Protein AF-0000000078518640 (afdb_homodimer)

pLDDT: mean 97.6, std 2.74, range [78.88, 99.0]

Radius of gyration: 23.9 Å; Cα contacts (8 Å, |Δi|>4): 1397; chains: 2; bounding box: 52×70×54 Å

Sequence (600 aa):
MLPISILKGSITLAGLLFQPQNITGTLPGLVIIHPGGGVKEQAASVYAEKLSLEGYVTIAYDAAHQGDSGGLPHFLENPNSRVTDASAVVDYLETLDYVDPDRIAVLGICAGGGYAAAAAKGDHRLKAVATVSGVNIGDANREGWLGTEDKAGKIMVLQDITGPIQAEANGTKPEYFNYVPPNPNENTPYDLRDAADYYLTPRAQHPNAQNKMLARSQSLLLNFDAWDFTDIYLTQPTLVVYGDLAESKWHSERLYNKLKGKNTGVSQYVIPGGRHMDFYDRPAYVDPSVKQIADFFRQVMLPISILKGSITLAGLLFQPQNITGTLPGLVIIHPGGGVKEQAASVYAEKLSLEGYVTIAYDAAHQGDSGGLPHFLENPNSRVTDASAVVDYLETLDYVDPDRIAVLGICAGGGYAAAAAKGDHRLKAVATVSGVNIGDANREGWLGTEDKAGKIMVLQDITGPIQAEANGTKPEYFNYVPPNPNENTPYDLRDAADYYLTPRAQHPNAQNKMLARSQSLLLNFDAWDFTDIYLTQPTLVVYGDLAESKWHSERLYNKLKGKNTGVSQYVIPGGRHMDFYDRPAYVDPSVKQIADFFRQV

Secondary structure (DSSP, 8-state):
-EEEEEEETTEEEEEEEE--SS--S-EEEEEEEPPTT--IIIIIHHHHHHHHTTT-EEEEEPPTTSTT---SSTT---HHHHHHHHHHHHHHHHH-TTEEEEEEEEEEETHHHHHHHHHHHH-TTEEEEEEES---HHHHHHHTTTT-S-GGGGHHHHHHTHHHHHHHHTTPPPPEE-SS-SS--TTS-HHHHHHHHHHHSTTT--TT--S-EETTHHHHHHT--TTTTHHHH--S-EEEEEETT-TTHHHHHHHHHHHTTT-TTEEEEEETT--TTHHHH-HHHHHHHHHHHHHHHHT-/-EEEEEEETTEEEEEEEE--SS--S-EEEEEEEPPTT--IIIIIHHHHHHHHTTT-EEEEEPPTTSTT---SSTT---HHHHHHHHHHHHHHHTT-TTEEEEEEEEEEETHHHHHHHHHHHH-TTEEEEEEES---HHHHHHHTTTT-S-GGGGHHHHHHTHHHHHHHHTTPPPPEE-SS-SS--TTS-HHHHHHHHHHHSTTT--TT--S-EETTHHHHHHT--TTTTHHHH--S-EEEEEETT-TTHHHHHHHHHHHTTT-TTEEEEEETT--TTHHHH-HHHHHHHHHHHHHHHHT-

Organism: Penicillium expansum (NCBI:txid27334)

Nearest PDB structures (foldseek):
  5xb6-assembly6_K  TM=9.615E-01  e=8.546E-35  Escherichia coli K-12
  2hdw-assembly1_A  TM=9.342E-01  e=6.412E-27  Pseudomonas aeruginosa
  7d79-assembly1_D  TM=8.732E-01  e=5.840E-20  Beauveria bassiana ARSEF 2860
  7d79-assembly1_A  TM=8.761E-01  e=1.067E-19  Beauveria bassiana ARSEF 2860
  7d79-assembly2_C  TM=8.648E-01  e=1.626E-19  Beauveria bassiana ARSEF 2860

Solvent-accessible surface area (backbone atoms only — not comparable to full-atom values): 29399 Å² total; per-residue (Å²): 117,40,84,45,77,36,67,46,61,84,34,39,28,29,31,36,38,23,59,55,92,80,77,73,69,62,30,36,31,33,44,30,35,28,34,72,58,54,27,28,86,37,49,16,34,53,51,24,51,57,45,9,75,73,59,24,38,16,35,11,32,19,49,62,12,26,54,81,14,32,53,45,63,66,32,38,51,48,57,71,57,48,21,51,47,52,54,31,50,49,40,50,48,58,62,37,86,48,34,35,65,86,41,23,29,34,36,8,30,26,35,11,12,18,32,33,53,38,26,37,33,38,37,59,54,36,52,32,40,36,22,38,40,19,25,34,54,13,51,37,63,31,16,35,74,76,61,76,48,61,50,68,66,45,47,56,56,40,55,61,40,37,59,48,51,54,40,32,52,71,71,40,78,72,47,68,42,61,72,46,52,91,78,63,54,91,85,43,56,65,54,47,42,49,40,24,46,39,47,73,33,89,78,52,43,46,91,60,30,71,47,59,27,33,47,71,22,53,33,45,28,56,74,36,60,40,64,66,62,34,58,65,42,34,60,49,35,30,40,40,31,35,21,73,61,17,68,47,37,64,41,41,49,51,54,49,62,55,27,55,95,61,21,92,45,56,49,72,48,73,40,84,82,26,36,49,58,42,55,45,74,38,61,90,46,31,50,60,48,52,52,53,51,52,54,53,57,70,76,100,118,41,82,45,77,37,68,47,58,83,34,40,27,30,31,37,40,23,58,55,91,79,76,74,70,61,29,37,31,34,44,29,34,28,36,73,59,54,28,28,85,37,49,16,32,53,52,23,50,58,44,10,75,73,59,24,38,16,36,10,32,17,49,62,12,27,54,80,15,32,53,45,60,67,32,39,52,47,57,71,57,48,21,51,46,54,54,30,50,50,39,51,50,58,61,37,87,49,32,35,66,85,40,23,30,33,35,8,29,27,36,13,12,18,33,34,52,37,27,37,34,39,38,58,54,36,53,31,40,35,22,37,41,18,26,34,56,14,52,36,63,30,15,35,75,78,61,76,49,62,49,69,65,46,48,54,56,39,55,60,40,37,59,48,50,54,39,32,52,71,71,40,78,73,48,69,40,60,72,44,52,90,76,62,54,92,86,43,56,67,54,49,40,49,39,24,46,39,47,73,34,91,78,51,43,48,91,62,30,72,47,57,28,34,46,72,21,51,32,46,29,56,74,37,61,41,64,68,63,32,58,65,44,34,60,49,36,29,41,38,32,35,22,74,61,17,66,48,38,65,41,41,49,50,54,50,62,53,26,56,96,61,21,91,44,57,49,73,48,73,40,84,81,26,34,50,58,40,55,44,74,37,60,88,46,32,53,61,48,52,51,52,50,52,56,53,58,70,74,100

Structure (mmCIF, N/CA/C/O backbone):
data_AF-0000000078518640-model_v1
#
loop_
_entity.id
_entity.type
_entity.pdbx_description
1 polymer 'Dienelactone hydrolase domain-containing protein'
#
loop_
_atom_site.group_PDB
_atom_site.id
_atom_site.type_symbol
_atom_site.label_atom_id
_atom_site.label_alt_id
_atom_site.label_comp_id
_atom_site.label_asym_id
_atom_site.label_entity_id
_atom_site.label_seq_id
_atom_site.pdbx_PDB_ins_code
_atom_site.Cartn_x
_atom_site.Cartn_y
_atom_site.Cartn_z
_atom_site.occupancy
_atom_site.B_iso_or_equiv
_atom_site.auth_seq_id
_atom_site.auth_comp_id
_atom_site.auth_asym_id
_atom_site.auth_atom_id
_atom_site.pdbx_PDB_model_num
ATOM 1 N N . MET A 1 1 ? 7.938 -31.5 1.403 1 91.88 1 MET A N 1
ATOM 2 C CA . MET A 1 1 ? 7.184 -30.312 1.818 1 91.88 1 MET A CA 1
ATOM 3 C C . MET A 1 1 ? 7.293 -30.109 3.324 1 91.88 1 MET A C 1
ATOM 5 O O . MET A 1 1 ? 7.086 -31.031 4.105 1 91.88 1 MET A O 1
ATOM 9 N N . LEU A 1 2 ? 7.672 -28.891 3.754 1 96.19 2 LEU A N 1
ATOM 10 C CA . LEU A 1 2 ? 7.883 -28.562 5.16 1 96.19 2 LEU A CA 1
ATOM 11 C C . LEU A 1 2 ? 7.133 -27.281 5.543 1 96.19 2 LEU A C 1
ATOM 13 O O . LEU A 1 2 ? 7.262 -26.266 4.871 1 96.19 2 LEU A O 1
ATOM 17 N N . PRO A 1 3 ? 6.289 -27.391 6.594 1 98.44 3 PRO A N 1
ATOM 18 C CA . PRO A 1 3 ? 5.719 -26.141 7.094 1 98.44 3 PRO A CA 1
ATOM 19 C C . PRO A 1 3 ? 6.773 -25.203 7.676 1 98.44 3 PRO A C 1
ATOM 21 O O . PRO A 1 3 ? 7.676 -25.656 8.383 1 98.44 3 PRO A O 1
ATOM 24 N N . ILE A 1 4 ? 6.699 -23.969 7.336 1 98.75 4 ILE A N 1
ATOM 25 C CA . ILE A 1 4 ? 7.664 -22.984 7.832 1 98.75 4 ILE A CA 1
ATOM 26 C C . ILE A 1 4 ? 6.938 -21.734 8.305 1 98.75 4 ILE A C 1
ATOM 28 O O . ILE A 1 4 ? 5.762 -21.531 7.984 1 98.75 4 ILE A O 1
ATOM 32 N N . SER A 1 5 ? 7.574 -20.938 9.141 1 98.75 5 SER A N 1
ATOM 33 C CA . SER A 1 5 ? 7.145 -19.625 9.602 1 98.75 5 SER A CA 1
ATOM 34 C C . SER A 1 5 ? 8.062 -18.516 9.062 1 98.75 5 SER A C 1
ATOM 36 O O . SER A 1 5 ? 9.281 -18.578 9.242 1 98.75 5 SER A O 1
ATOM 38 N N . ILE A 1 6 ? 7.52 -17.578 8.398 1 98.75 6 ILE A N 1
ATOM 39 C CA . ILE A 1 6 ? 8.266 -16.516 7.762 1 98.75 6 ILE A CA 1
ATOM 40 C C . ILE A 1 6 ? 8 -15.195 8.484 1 98.75 6 ILE A C 1
ATOM 42 O O . ILE A 1 6 ? 6.863 -14.711 8.508 1 98.75 6 ILE A O 1
ATOM 46 N N . LEU A 1 7 ? 9.023 -14.602 9.055 1 97.25 7 LEU A N 1
ATOM 47 C CA . LEU A 1 7 ? 8.875 -13.352 9.781 1 97.25 7 LEU A CA 1
ATOM 48 C C . LEU A 1 7 ? 8.578 -12.195 8.828 1 97.25 7 LEU A C 1
ATOM 50 O O . LEU A 1 7 ? 9.242 -12.055 7.797 1 97.25 7 LEU A O 1
ATOM 54 N N . LYS A 1 8 ? 7.582 -11.391 9.125 1 97.5 8 LYS A N 1
ATOM 55 C CA . LYS A 1 8 ? 7.277 -10.125 8.461 1 97.5 8 LYS A CA 1
ATOM 56 C C . LYS A 1 8 ? 6.93 -9.039 9.469 1 97.5 8 LYS A C 1
ATOM 58 O O . LYS A 1 8 ? 5.766 -8.883 9.852 1 97.5 8 LYS A O 1
ATOM 63 N N . GLY A 1 9 ? 7.988 -8.32 9.766 1 94.75 9 GLY A N 1
ATOM 64 C CA . GLY A 1 9 ? 7.762 -7.289 10.766 1 94.75 9 GLY A CA 1
ATOM 65 C C . GLY A 1 9 ? 7.23 -7.836 12.078 1 94.75 9 GLY A C 1
ATOM 66 O O . GLY A 1 9 ? 7.887 -8.664 12.719 1 94.75 9 GLY A O 1
ATOM 67 N N . SER A 1 10 ? 5.949 -7.434 12.438 1 95.75 10 SER A N 1
ATOM 68 C CA . SER A 1 10 ? 5.379 -7.793 13.727 1 95.75 10 SER A CA 1
ATOM 69 C C . SER A 1 10 ? 4.516 -9.047 13.625 1 95.75 10 SER A C 1
ATOM 71 O O . SER A 1 10 ? 3.906 -9.469 14.609 1 95.75 10 SER A O 1
ATOM 73 N N . ILE A 1 11 ? 4.461 -9.633 12.414 1 97.75 11 ILE A N 1
ATOM 74 C CA . ILE A 1 11 ? 3.652 -10.836 12.258 1 97.75 11 ILE A CA 1
ATOM 75 C C . ILE A 1 11 ? 4.484 -11.938 11.602 1 97.75 11 ILE A C 1
ATOM 77 O O . ILE A 1 11 ? 5.641 -11.711 11.234 1 97.75 11 ILE A O 1
ATOM 81 N N . THR A 1 12 ? 3.896 -13.078 11.508 1 98.44 12 THR A N 1
ATOM 82 C CA . THR A 1 12 ? 4.504 -14.203 10.797 1 98.44 12 THR A CA 1
ATOM 83 C C . THR A 1 12 ? 3.574 -14.711 9.703 1 98.44 12 THR A C 1
ATOM 85 O O . THR A 1 12 ? 2.359 -14.797 9.898 1 98.44 12 THR A O 1
ATOM 88 N N . LEU A 1 13 ? 4.16 -15.008 8.625 1 98.88 13 LEU A N 1
ATOM 89 C CA . LEU A 1 13 ? 3.445 -15.688 7.555 1 98.88 13 LEU A CA 1
ATOM 90 C C . LEU A 1 13 ? 3.633 -17.203 7.645 1 98.88 13 LEU A C 1
ATOM 92 O O . LEU A 1 13 ? 4.73 -17.672 7.941 1 98.88 13 LEU A O 1
ATOM 96 N N . ALA A 1 14 ? 2.594 -17.906 7.395 1 98.94 14 ALA A N 1
ATOM 97 C CA . ALA A 1 14 ? 2.66 -19.375 7.32 1 98.94 14 ALA A CA 1
ATOM 98 C C . ALA A 1 14 ? 2.992 -19.828 5.906 1 98.94 14 ALA A C 1
ATOM 100 O O . ALA A 1 14 ? 2.342 -19.422 4.941 1 98.94 14 ALA A O 1
ATOM 101 N N . GLY A 1 15 ? 3.998 -20.656 5.773 1 98.88 15 GLY A N 1
ATOM 102 C CA . GLY A 1 15 ? 4.414 -21.109 4.453 1 98.88 15 GLY A CA 1
ATOM 103 C C . GLY A 1 15 ? 4.652 -22.594 4.375 1 98.88 15 GLY A C 1
ATOM 104 O O . GLY A 1 15 ? 4.66 -23.281 5.398 1 98.88 15 GLY A O 1
ATOM 105 N N . LEU A 1 16 ? 4.703 -23.125 3.199 1 98.94 16 LEU A N 1
ATOM 106 C CA . LEU A 1 16 ? 5.133 -24.469 2.846 1 98.94 16 LEU A CA 1
ATOM 107 C C . LEU A 1 16 ? 6.375 -24.422 1.958 1 98.94 16 LEU A C 1
ATOM 109 O O . LEU A 1 16 ? 6.352 -23.828 0.882 1 98.94 16 LEU A O 1
ATOM 113 N N . LEU A 1 17 ? 7.402 -25.031 2.426 1 98.75 17 LEU A N 1
ATOM 114 C CA . LEU A 1 17 ? 8.664 -25.109 1.701 1 98.75 17 LEU A CA 1
ATOM 115 C C . LEU A 1 17 ? 8.781 -26.422 0.937 1 98.75 17 LEU A C 1
ATOM 117 O O . LEU A 1 17 ? 8.648 -27.5 1.523 1 98.75 17 LEU A O 1
ATOM 121 N N . PHE A 1 18 ? 8.93 -26.328 -0.397 1 98.44 18 PHE A N 1
ATOM 122 C CA . PHE A 1 18 ? 9.172 -27.469 -1.268 1 98.44 18 PHE A CA 1
ATOM 123 C C . PHE A 1 18 ? 10.602 -27.438 -1.801 1 98.44 18 PHE A C 1
ATOM 125 O O . PHE A 1 18 ? 11.062 -26.422 -2.309 1 98.44 18 PHE A O 1
ATOM 132 N N . GLN A 1 19 ? 11.273 -28.484 -1.584 1 94.5 19 GLN A N 1
ATOM 133 C CA . GLN A 1 19 ? 12.633 -28.547 -2.109 1 94.5 19 GLN A CA 1
ATOM 134 C C . GLN A 1 19 ? 12.914 -29.922 -2.725 1 94.5 19 GLN A C 1
ATOM 136 O O . GLN A 1 19 ? 12.305 -30.906 -2.344 1 94.5 19 GLN A O 1
ATOM 141 N N . PRO A 1 20 ? 13.875 -29.953 -3.666 1 90.12 20 PRO A N 1
ATOM 142 C CA . PRO A 1 20 ? 14.281 -31.234 -4.227 1 90.12 20 PRO A CA 1
ATOM 143 C C . PRO A 1 20 ? 14.938 -32.156 -3.195 1 90.12 20 PRO A C 1
ATOM 145 O O . PRO A 1 20 ? 15.43 -31.672 -2.17 1 90.12 20 PRO A O 1
ATOM 148 N N . GLN A 1 21 ? 14.797 -33.438 -3.26 1 82.31 21 GLN A N 1
ATOM 149 C CA . GLN A 1 21 ? 15.328 -34.438 -2.322 1 82.31 21 GLN A CA 1
ATOM 150 C C . GLN A 1 21 ? 16.859 -34.406 -2.305 1 82.31 21 GLN A C 1
ATOM 152 O O . GLN A 1 21 ? 17.469 -34.5 -1.241 1 82.31 21 GLN A O 1
ATOM 157 N N . ASN A 1 22 ? 17.531 -34.25 -3.447 1 79.94 22 ASN A N 1
ATOM 158 C CA . ASN A 1 22 ? 18.984 -34.312 -3.496 1 79.94 22 ASN A CA 1
ATOM 159 C C . ASN A 1 22 ? 19.594 -33 -3.945 1 79.94 22 ASN A C 1
ATOM 161 O O . ASN A 1 22 ? 20.016 -32.844 -5.094 1 79.94 22 ASN A O 1
ATOM 165 N N . ILE A 1 23 ? 19.688 -32.188 -2.867 1 78.88 23 ILE A N 1
ATOM 166 C CA . ILE A 1 23 ? 20.203 -30.859 -3.162 1 78.88 23 ILE A CA 1
ATOM 167 C C . ILE A 1 23 ? 21.719 -30.891 -3.221 1 78.88 23 ILE A C 1
ATOM 169 O O . ILE A 1 23 ? 22.375 -31.344 -2.275 1 78.88 23 ILE A O 1
ATOM 173 N N . THR A 1 24 ? 22.203 -30.688 -4.391 1 85.5 24 THR A N 1
ATOM 174 C CA . THR A 1 24 ? 23.641 -30.5 -4.562 1 85.5 24 THR A CA 1
ATOM 175 C C . THR A 1 24 ? 23.969 -29.047 -4.922 1 85.5 24 THR A C 1
ATOM 177 O O . THR A 1 24 ? 23.5 -28.547 -5.945 1 85.5 24 THR A O 1
ATOM 180 N N . GLY A 1 25 ? 24.641 -28.297 -4.047 1 91.69 25 GLY A N 1
ATOM 181 C CA . GLY A 1 25 ? 24.984 -26.906 -4.289 1 91.69 25 GLY A CA 1
ATOM 182 C C . GLY A 1 25 ? 23.844 -25.953 -3.998 1 91.69 25 GLY A C 1
ATOM 183 O O . GLY A 1 25 ? 23 -26.234 -3.15 1 91.69 25 GLY A O 1
ATOM 184 N N . THR A 1 26 ? 23.938 -24.781 -4.652 1 95.19 26 THR A N 1
ATOM 185 C CA . THR A 1 26 ? 22.891 -23.797 -4.457 1 95.19 26 THR A CA 1
ATOM 186 C C . THR A 1 26 ? 21.844 -23.906 -5.562 1 95.19 26 THR A C 1
ATOM 188 O O . THR A 1 26 ? 22.172 -24.188 -6.715 1 95.19 26 THR A O 1
ATOM 191 N N . LEU A 1 27 ? 20.656 -23.781 -5.227 1 97.12 27 LEU A N 1
ATOM 192 C CA . LEU A 1 27 ? 19.516 -23.891 -6.133 1 97.12 27 LEU A CA 1
ATOM 193 C C . LEU A 1 27 ? 18.797 -22.547 -6.254 1 97.12 27 LEU A C 1
ATOM 195 O O . LEU A 1 27 ? 18.938 -21.688 -5.387 1 97.12 27 LEU A O 1
ATOM 199 N N . PRO A 1 28 ? 18.094 -22.359 -7.383 1 97.38 28 PRO A N 1
ATOM 200 C CA . PRO A 1 28 ? 17.25 -21.156 -7.477 1 97.38 28 PRO A CA 1
ATOM 201 C C . PRO A 1 28 ? 16.016 -21.234 -6.566 1 97.38 28 PRO A C 1
ATOM 203 O O . PRO A 1 28 ? 15.516 -22.312 -6.285 1 97.38 28 PRO A O 1
ATOM 206 N N . GLY A 1 29 ? 15.609 -20.062 -6.02 1 98.38 29 GLY A N 1
ATOM 207 C CA . GLY A 1 29 ? 14.414 -19.938 -5.195 1 98.38 29 GLY A CA 1
ATOM 208 C C . GLY A 1 29 ? 13.227 -19.375 -5.949 1 98.38 29 GLY A C 1
ATOM 209 O O . GLY A 1 29 ? 13.391 -18.625 -6.914 1 98.38 29 GLY A O 1
ATOM 210 N N . LEU A 1 30 ? 12.055 -19.781 -5.52 1 98.88 30 LEU A N 1
ATOM 211 C CA . LEU A 1 30 ? 10.836 -19.312 -6.164 1 98.88 30 LEU A CA 1
ATOM 212 C C . LEU A 1 30 ? 9.766 -18.984 -5.129 1 98.88 30 LEU A C 1
ATOM 214 O O . LEU A 1 30 ? 9.422 -19.844 -4.301 1 98.88 30 LEU A O 1
ATOM 218 N N . VAL A 1 31 ? 9.25 -17.734 -5.133 1 98.94 31 VAL A N 1
ATOM 219 C CA . VAL A 1 31 ? 8.109 -17.297 -4.34 1 98.94 31 VAL A CA 1
ATOM 220 C C . VAL A 1 31 ? 6.812 -17.594 -5.098 1 98.94 31 VAL A C 1
ATOM 222 O O . VAL A 1 31 ? 6.656 -17.172 -6.25 1 98.94 31 VAL A O 1
ATOM 225 N N . ILE A 1 32 ? 5.859 -18.297 -4.461 1 98.94 32 ILE A N 1
ATOM 226 C CA . ILE A 1 32 ? 4.594 -18.609 -5.117 1 98.94 32 ILE A CA 1
ATOM 227 C C . ILE A 1 32 ? 3.449 -17.906 -4.391 1 98.94 32 ILE A C 1
ATOM 229 O O . ILE A 1 32 ? 3.205 -18.156 -3.211 1 98.94 32 ILE A O 1
ATOM 233 N N . ILE A 1 33 ? 2.744 -17.047 -5.066 1 99 33 ILE A N 1
ATOM 234 C CA . ILE A 1 33 ? 1.681 -16.234 -4.477 1 99 33 ILE A CA 1
ATOM 235 C C . ILE A 1 33 ? 0.321 -16.797 -4.887 1 99 33 ILE A C 1
ATOM 237 O O . ILE A 1 33 ? 0.045 -16.969 -6.074 1 99 33 ILE A O 1
ATOM 241 N N . HIS A 1 34 ? -0.542 -17.062 -3.953 1 98.94 34 HIS A N 1
ATOM 242 C CA . HIS A 1 34 ? -1.829 -17.703 -4.191 1 98.94 34 HIS A CA 1
ATOM 243 C C . HIS A 1 34 ? -2.85 -16.719 -4.734 1 98.94 34 HIS A C 1
ATOM 245 O O . HIS A 1 34 ? -2.65 -15.5 -4.641 1 98.94 34 HIS A O 1
ATOM 251 N N . PRO A 1 35 ? -3.982 -17.203 -5.32 1 98.88 35 PRO A N 1
ATOM 252 C CA . PRO A 1 35 ? -5.105 -16.391 -5.797 1 98.88 35 PRO A CA 1
ATOM 253 C C . PRO A 1 35 ? -5.801 -15.625 -4.672 1 98.88 35 PRO A C 1
ATOM 255 O O . PRO A 1 35 ? -5.594 -15.922 -3.494 1 98.88 35 PRO A O 1
ATOM 258 N N . GLY A 1 36 ? -6.613 -14.57 -5.094 1 98.56 36 GLY A N 1
ATOM 259 C CA . GLY A 1 36 ? -7.5 -13.969 -4.109 1 98.56 36 GLY A CA 1
ATOM 260 C C . GLY A 1 36 ? -8.43 -14.977 -3.453 1 98.56 36 GLY A C 1
ATOM 261 O O . GLY A 1 36 ? -9.047 -15.789 -4.137 1 98.56 36 GLY A O 1
ATOM 262 N N . GLY A 1 37 ? -8.492 -14.93 -2.201 1 98 37 GLY A N 1
ATOM 263 C CA . GLY A 1 37 ? -9.398 -15.812 -1.479 1 98 37 GLY A CA 1
ATOM 264 C C . GLY A 1 37 ? -8.828 -17.188 -1.242 1 98 37 GLY A C 1
ATOM 265 O O . GLY A 1 37 ? -9.43 -18.016 -0.55 1 98 37 GLY A O 1
ATOM 266 N N . GLY A 1 38 ? -7.656 -17.5 -1.87 1 98.69 38 GLY A N 1
ATOM 267 C CA . GLY A 1 38 ? -7.02 -18.797 -1.706 1 98.69 38 GLY A CA 1
ATOM 268 C C . GLY A 1 38 ? -6.074 -18.844 -0.524 1 98.69 38 GLY A C 1
ATOM 269 O O . GLY A 1 38 ? -5.906 -17.859 0.193 1 98.69 38 GLY A O 1
ATOM 270 N N . VAL A 1 39 ? -5.488 -20.062 -0.303 1 98.81 39 VAL A N 1
ATOM 271 C CA . VAL A 1 39 ? -4.504 -20.297 0.746 1 98.81 39 VAL A CA 1
ATOM 272 C C . VAL A 1 39 ? -3.377 -21.172 0.206 1 98.81 39 VAL A C 1
ATOM 274 O O . VAL A 1 39 ? -3.463 -21.688 -0.912 1 98.81 39 VAL A O 1
ATOM 277 N N . LYS A 1 40 ? -2.334 -21.328 1.013 1 98.88 40 LYS A N 1
ATOM 278 C CA . LYS A 1 40 ? -1.09 -21.953 0.571 1 98.88 40 LYS A CA 1
ATOM 279 C C . LYS A 1 40 ? -1.318 -23.406 0.159 1 98.88 40 LYS A C 1
ATOM 281 O O . LYS A 1 40 ? -0.598 -23.938 -0.689 1 98.88 40 LYS A O 1
ATOM 286 N N . GLU A 1 41 ? -2.4 -24.078 0.617 1 98.62 41 GLU A N 1
ATOM 287 C CA . GLU A 1 41 ? -2.615 -25.5 0.358 1 98.62 41 GLU A CA 1
ATOM 288 C C . GLU A 1 41 ? -3.301 -25.719 -0.988 1 98.62 41 GLU A C 1
ATOM 290 O O . GLU A 1 41 ? -3.387 -26.844 -1.471 1 98.62 41 GLU A O 1
ATOM 295 N N . GLN A 1 42 ? -3.734 -24.688 -1.639 1 98.75 42 GLN A N 1
ATOM 296 C CA . GLN A 1 42 ? -4.527 -24.797 -2.857 1 98.75 42 GLN A CA 1
ATOM 297 C C . GLN A 1 42 ? -3.666 -24.562 -4.098 1 98.75 42 GLN A C 1
ATOM 299 O O . GLN A 1 42 ? -2.621 -25.188 -4.262 1 98.75 42 GLN A O 1
ATOM 304 N N . ALA A 1 43 ? -4.074 -23.766 -5.043 1 98.88 43 ALA A N 1
ATOM 305 C CA . ALA A 1 43 ? -3.404 -23.625 -6.336 1 98.88 43 ALA A CA 1
ATOM 306 C C . ALA A 1 43 ? -1.913 -23.344 -6.152 1 98.88 43 ALA A C 1
ATOM 308 O O . ALA A 1 43 ? -1.085 -23.859 -6.906 1 98.88 43 ALA A O 1
ATOM 309 N N . ALA A 1 44 ? -1.541 -22.562 -5.156 1 98.88 44 ALA A N 1
ATOM 310 C CA . ALA A 1 44 ? -0.146 -22.203 -4.938 1 98.88 44 ALA A CA 1
ATOM 311 C C . ALA A 1 44 ? 0.721 -23.438 -4.707 1 98.88 44 ALA A C 1
ATOM 313 O O . ALA A 1 44 ? 1.815 -23.547 -5.266 1 98.88 44 ALA A O 1
ATOM 314 N N . SER A 1 45 ? 0.26 -24.375 -3.947 1 98.75 45 SER A N 1
ATOM 315 C CA . SER A 1 45 ? 1.045 -25.562 -3.635 1 98.75 45 SER A CA 1
ATOM 316 C C . SER A 1 45 ? 1.126 -26.5 -4.832 1 98.7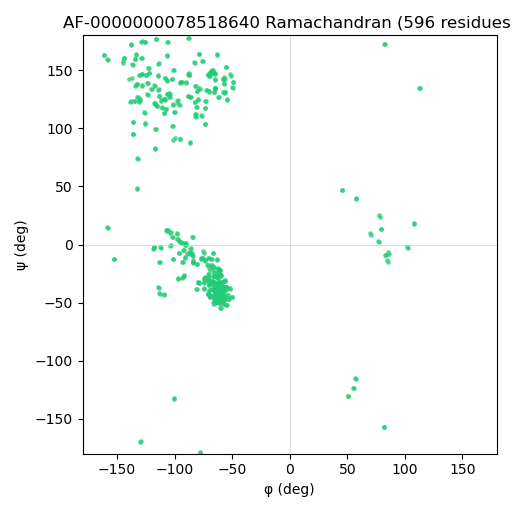5 45 SER A C 1
ATOM 318 O O . SER A 1 45 ? 2.092 -27.25 -4.977 1 98.75 45 SER A O 1
ATOM 320 N N . VAL A 1 46 ? 0.09 -26.469 -5.723 1 98.88 46 VAL A N 1
ATOM 321 C CA . VAL A 1 46 ? 0.152 -27.25 -6.953 1 98.88 46 VAL A CA 1
ATOM 322 C C . VAL A 1 46 ? 1.365 -26.828 -7.773 1 98.88 46 VAL A C 1
ATOM 324 O O . VAL A 1 46 ? 2.172 -27.672 -8.188 1 98.88 46 VAL A O 1
ATOM 327 N N . TYR A 1 47 ? 1.515 -25.562 -7.945 1 98.94 47 TYR A N 1
ATOM 328 C CA . TYR A 1 47 ? 2.643 -25.031 -8.703 1 98.94 47 TYR A CA 1
ATOM 329 C C . TYR A 1 47 ? 3.947 -25.203 -7.938 1 98.94 47 TYR A C 1
ATOM 331 O O . TYR A 1 47 ? 4.98 -25.531 -8.523 1 98.94 47 TYR A O 1
ATOM 339 N N . ALA A 1 48 ? 3.918 -24.922 -6.609 1 98.88 48 ALA A N 1
ATOM 340 C CA . ALA A 1 48 ? 5.121 -25.047 -5.785 1 98.88 48 ALA A CA 1
ATOM 341 C C . ALA A 1 48 ? 5.711 -26.453 -5.871 1 98.88 48 ALA A C 1
ATOM 343 O O . ALA A 1 48 ? 6.918 -26.609 -6.059 1 98.88 48 ALA A O 1
ATOM 344 N N . GLU A 1 49 ? 4.875 -27.438 -5.75 1 98.5 49 GLU A N 1
ATOM 345 C CA . GLU A 1 49 ? 5.32 -28.828 -5.801 1 98.5 49 GLU A CA 1
ATOM 346 C C . GLU A 1 49 ? 5.91 -29.156 -7.168 1 98.5 49 GLU A C 1
ATOM 348 O O . GLU A 1 49 ? 7.008 -29.719 -7.258 1 98.5 49 GLU A O 1
ATOM 353 N N . LYS A 1 50 ? 5.223 -28.828 -8.203 1 98.5 50 LYS A N 1
ATOM 354 C CA . LYS A 1 50 ? 5.645 -29.188 -9.555 1 98.5 50 LYS A CA 1
ATOM 355 C C . LYS A 1 50 ? 6.938 -28.484 -9.938 1 98.5 50 LYS A C 1
ATOM 357 O O . LYS A 1 50 ? 7.812 -29.062 -10.578 1 98.5 50 LYS A O 1
ATOM 362 N N . LEU A 1 51 ? 7.059 -27.203 -9.539 1 98.38 51 LEU A N 1
ATOM 363 C CA . LEU A 1 51 ? 8.258 -26.453 -9.891 1 98.38 51 LEU A CA 1
ATOM 364 C C . LEU A 1 51 ? 9.445 -26.906 -9.031 1 98.38 51 LEU A C 1
ATOM 366 O O . LEU A 1 51 ? 10.594 -26.797 -9.461 1 98.38 51 LEU A O 1
ATOM 370 N N . SER A 1 52 ? 9.18 -27.375 -7.816 1 97.75 52 SER A N 1
ATOM 371 C CA . SER A 1 52 ? 10.258 -27.969 -7.027 1 97.75 52 SER A CA 1
ATOM 372 C C . SER A 1 52 ? 10.844 -29.203 -7.715 1 97.75 52 SER A C 1
ATOM 374 O O . SER A 1 52 ? 12.047 -29.453 -7.629 1 97.75 52 SER A O 1
ATOM 376 N N . LEU A 1 53 ? 10 -29.922 -8.414 1 96.44 53 LEU A N 1
ATOM 377 C CA . LEU A 1 53 ? 10.445 -31.094 -9.164 1 96.44 53 LEU A CA 1
ATOM 378 C C . LEU A 1 53 ? 11.266 -30.672 -10.383 1 96.44 53 LEU A C 1
ATOM 380 O O . LEU A 1 53 ? 12 -31.484 -10.945 1 96.44 53 LEU A O 1
ATOM 384 N N . GLU A 1 54 ? 11.133 -29.438 -10.75 1 95.81 54 GLU A N 1
ATOM 385 C CA . GLU A 1 54 ? 11.914 -28.891 -11.844 1 95.81 54 GLU A CA 1
ATOM 386 C C . GLU A 1 54 ? 13.227 -28.297 -11.344 1 95.81 54 GLU A C 1
ATOM 388 O O . GLU A 1 54 ? 13.977 -27.688 -12.109 1 95.81 54 GLU A O 1
ATOM 393 N N . GLY A 1 55 ? 13.547 -28.344 -10.047 1 94.88 55 GLY A N 1
ATOM 394 C CA . GLY A 1 55 ? 14.852 -27.969 -9.539 1 94.88 55 GLY A CA 1
ATOM 395 C C . GLY A 1 55 ? 14.844 -26.656 -8.773 1 94.88 55 GLY A C 1
ATOM 396 O O . GLY A 1 55 ? 15.898 -26.078 -8.531 1 94.88 55 GLY A O 1
ATOM 397 N N . TYR A 1 56 ? 13.664 -26.203 -8.344 1 97.12 56 TYR A N 1
ATOM 398 C CA . TYR A 1 56 ? 13.57 -24.953 -7.602 1 97.12 56 TYR A CA 1
ATOM 399 C C . TYR A 1 56 ? 13.242 -25.203 -6.133 1 97.12 56 TYR A C 1
ATOM 401 O O . TYR A 1 56 ? 12.523 -26.156 -5.812 1 97.12 56 TYR A O 1
ATOM 409 N N . VAL A 1 57 ? 13.812 -24.406 -5.246 1 98.12 57 VAL A N 1
ATOM 410 C CA . VAL A 1 57 ? 13.297 -24.297 -3.885 1 98.12 57 VAL A CA 1
ATOM 411 C C . VAL A 1 57 ? 12.109 -23.344 -3.857 1 98.12 57 VAL A C 1
ATOM 413 O O . VAL A 1 57 ? 12.258 -22.141 -4.094 1 98.12 57 VAL A O 1
ATOM 416 N N . THR A 1 58 ? 10.938 -23.891 -3.639 1 98.75 58 THR A N 1
ATOM 417 C CA . THR A 1 58 ? 9.742 -23.078 -3.789 1 98.75 58 THR A CA 1
ATOM 418 C C . THR A 1 58 ? 9.039 -22.906 -2.445 1 98.75 58 THR A C 1
ATOM 420 O O . THR A 1 58 ? 9.086 -23.781 -1.588 1 98.75 58 THR A O 1
ATOM 423 N N . ILE A 1 59 ? 8.422 -21.719 -2.219 1 98.94 59 ILE A N 1
ATOM 424 C CA . ILE A 1 59 ? 7.641 -21.438 -1.017 1 98.94 59 ILE A CA 1
ATOM 425 C C . ILE A 1 59 ? 6.242 -20.969 -1.406 1 98.94 59 ILE A C 1
ATOM 427 O O . ILE A 1 59 ? 6.09 -19.938 -2.057 1 98.94 59 ILE A O 1
ATOM 431 N N . ALA A 1 60 ? 5.234 -21.734 -1.107 1 98.94 60 ALA A N 1
ATOM 432 C CA . ALA A 1 60 ? 3.85 -21.266 -1.05 1 98.94 60 ALA A CA 1
ATOM 433 C C . ALA A 1 60 ? 3.49 -20.781 0.353 1 98.94 60 ALA A C 1
ATOM 435 O O . ALA A 1 60 ? 3.873 -21.406 1.346 1 98.94 60 ALA A O 1
ATOM 436 N N . TYR A 1 61 ? 2.76 -19.688 0.477 1 98.94 61 TYR A N 1
ATOM 437 C CA . TYR A 1 61 ? 2.477 -19.125 1.789 1 98.94 61 TYR A CA 1
ATOM 438 C C . TYR A 1 61 ? 1.079 -18.516 1.83 1 98.94 61 TYR A C 1
ATOM 440 O O . TYR A 1 61 ? 0.474 -18.266 0.785 1 98.94 61 TYR A O 1
ATOM 448 N N . ASP A 1 62 ? 0.524 -18.391 3.062 1 98.94 62 ASP A N 1
ATOM 449 C CA . ASP A 1 62 ? -0.696 -17.625 3.264 1 98.94 62 ASP A CA 1
ATOM 450 C C . ASP A 1 62 ? -0.392 -16.125 3.346 1 98.94 62 ASP A C 1
ATOM 452 O O . ASP A 1 62 ? 0.531 -15.711 4.051 1 98.94 62 ASP A O 1
ATOM 456 N N . ALA A 1 63 ? -1.166 -15.383 2.605 1 98.88 63 ALA A N 1
ATOM 457 C CA . ALA A 1 63 ? -1.041 -13.93 2.709 1 98.88 63 ALA A CA 1
ATOM 458 C C . ALA A 1 63 ? -1.21 -13.469 4.152 1 98.88 63 ALA A C 1
ATOM 460 O O . ALA A 1 63 ? -1.882 -14.125 4.949 1 98.88 63 ALA A O 1
ATOM 461 N N . ALA A 1 64 ? -0.59 -12.336 4.477 1 98.75 64 ALA A N 1
ATOM 462 C CA . ALA A 1 64 ? -0.905 -11.672 5.738 1 98.75 64 ALA A CA 1
ATOM 463 C C . ALA A 1 64 ? -2.412 -11.523 5.922 1 98.75 64 ALA A C 1
ATOM 465 O O . ALA A 1 64 ? -3.133 -11.219 4.969 1 98.75 64 ALA A O 1
ATOM 466 N N . HIS A 1 65 ? -2.916 -11.75 7.199 1 98.5 65 HIS A N 1
ATOM 467 C CA . HIS A 1 65 ? -4.305 -11.594 7.617 1 98.5 65 HIS A CA 1
ATOM 468 C C . HIS A 1 65 ? -5.152 -12.773 7.148 1 98.5 65 HIS A C 1
ATOM 470 O O . HIS A 1 65 ? -6.371 -12.781 7.332 1 98.5 65 HIS A O 1
ATOM 476 N N . GLN A 1 66 ? -4.492 -13.758 6.492 1 98.44 66 GLN A N 1
ATOM 477 C CA . GLN A 1 66 ? -5.27 -14.852 5.914 1 98.44 66 GLN A CA 1
ATOM 478 C C . GLN A 1 66 ? -4.719 -16.203 6.336 1 98.44 66 GLN A C 1
ATOM 480 O O . GLN A 1 66 ? -3.557 -16.312 6.73 1 98.44 66 GLN A O 1
ATOM 485 N N . GLY A 1 67 ? -5.59 -17.172 6.184 1 98.56 67 GLY A N 1
ATOM 486 C CA . GLY A 1 67 ? -5.168 -18.531 6.48 1 98.56 67 GLY A CA 1
ATOM 487 C C . GLY A 1 67 ? -4.512 -18.672 7.844 1 98.56 67 GLY A C 1
ATOM 488 O O . GLY A 1 67 ? -5.062 -18.234 8.852 1 98.56 67 GLY A O 1
ATOM 489 N N . ASP A 1 68 ? -3.338 -19.328 7.84 1 98.81 68 ASP A N 1
ATOM 490 C CA . ASP A 1 68 ? -2.619 -19.578 9.086 1 98.81 68 ASP A CA 1
ATOM 491 C C . ASP A 1 68 ? -1.653 -18.438 9.398 1 98.81 68 ASP A C 1
ATOM 493 O O . ASP A 1 68 ? -0.945 -18.469 10.406 1 98.81 68 ASP A O 1
ATOM 497 N N . SER A 1 69 ? -1.605 -17.422 8.508 1 98.88 69 SER A N 1
ATOM 498 C CA . SER A 1 69 ? -0.697 -16.297 8.719 1 98.88 69 SER A CA 1
ATOM 499 C C . SER A 1 69 ? -1.223 -15.359 9.797 1 98.88 69 SER A C 1
ATOM 501 O O . SER A 1 69 ? -2.42 -15.352 10.094 1 98.88 69 SER A O 1
ATOM 503 N N . GLY A 1 70 ? -0.327 -14.609 10.375 1 98.44 70 GLY A N 1
ATOM 504 C CA . GLY A 1 70 ? -0.701 -13.594 11.352 1 98.44 70 GLY A CA 1
ATOM 505 C C . GLY A 1 70 ? -1.248 -12.328 10.711 1 98.44 70 GLY A C 1
ATOM 506 O O . GLY A 1 70 ? -1.4 -12.258 9.492 1 98.44 70 GLY A O 1
ATOM 507 N N . GLY A 1 71 ? -1.574 -11.398 11.562 1 97.75 71 GLY A N 1
ATOM 508 C CA . GLY A 1 71 ? -2.117 -10.117 11.148 1 97.75 71 GLY A CA 1
ATOM 509 C C . GLY A 1 71 ? -3.561 -9.914 11.562 1 97.75 71 GLY A C 1
ATOM 510 O O . GLY A 1 71 ? -4.379 -10.836 11.461 1 97.75 71 GLY A O 1
ATOM 511 N N . LEU A 1 72 ? -3.816 -8.773 12.07 1 96.62 72 LEU A N 1
ATOM 512 C CA . LEU A 1 72 ? -5.164 -8.367 12.453 1 96.62 72 LEU A CA 1
ATOM 513 C C . LEU A 1 72 ? -5.57 -7.09 11.727 1 96.62 72 LEU A C 1
ATOM 515 O O . LEU A 1 72 ? -4.734 -6.219 11.477 1 96.62 72 LEU A O 1
ATOM 519 N N . PRO A 1 73 ? -6.836 -6.941 11.422 1 96.38 73 PRO A N 1
ATOM 520 C CA . PRO A 1 73 ? -7.902 -7.938 11.555 1 96.38 73 PRO A CA 1
ATOM 521 C C . PRO A 1 73 ? -7.762 -9.086 10.562 1 96.38 73 PRO A C 1
ATOM 523 O O . PRO A 1 73 ? -7.258 -8.891 9.453 1 96.38 73 PRO A O 1
ATOM 526 N N . HIS A 1 74 ? -8.156 -10.258 10.906 1 97.31 74 HIS A N 1
ATOM 527 C CA . HIS A 1 74 ? -8.141 -11.391 9.992 1 97.31 74 HIS A CA 1
ATOM 528 C C . HIS A 1 74 ? -9.133 -11.195 8.852 1 97.31 74 HIS A C 1
ATOM 530 O O . HIS A 1 74 ? -10.148 -10.516 9.016 1 97.31 74 HIS A O 1
ATOM 536 N N . PHE A 1 75 ? -8.836 -11.711 7.691 1 98.38 75 PHE A N 1
ATOM 537 C CA . PHE A 1 75 ? -9.633 -11.688 6.469 1 98.38 75 PHE A CA 1
ATOM 538 C C . PHE A 1 75 ? -9.516 -10.344 5.766 1 98.38 75 PHE A C 1
ATOM 540 O O . PHE A 1 75 ? -10.344 -10.008 4.914 1 98.38 75 PHE A O 1
ATOM 547 N N . LEU A 1 76 ? -8.57 -9.562 6.176 1 98.44 76 LEU A N 1
ATOM 548 C CA . LEU A 1 76 ? -8.25 -8.344 5.438 1 98.44 76 LEU A CA 1
ATOM 549 C C . LEU A 1 76 ? -7.527 -8.672 4.137 1 98.44 76 LEU A C 1
ATOM 551 O O . LEU A 1 76 ? -6.535 -9.406 4.145 1 98.44 76 LEU A O 1
ATOM 555 N N . GLU A 1 77 ? -8.078 -8.219 3.004 1 98.69 77 GLU A N 1
ATOM 556 C CA . GLU A 1 77 ? -7.336 -8.211 1.746 1 98.69 77 GLU A CA 1
ATOM 557 C C . GLU A 1 77 ? -6.676 -6.859 1.497 1 98.69 77 GLU A C 1
ATOM 559 O O . GLU A 1 77 ? -7.293 -5.957 0.932 1 98.69 77 GLU A O 1
ATOM 564 N N . ASN A 1 78 ? -5.48 -6.738 1.951 1 98.62 78 ASN A N 1
ATOM 565 C CA . ASN A 1 78 ? -4.664 -5.543 1.762 1 98.62 78 ASN A CA 1
ATOM 566 C C . ASN A 1 78 ? -3.633 -5.738 0.654 1 98.62 78 ASN A C 1
ATOM 568 O O . ASN A 1 78 ? -2.602 -6.379 0.866 1 98.62 78 ASN A O 1
ATOM 572 N N . PRO A 1 79 ? -3.896 -5.195 -0.512 1 98.75 79 PRO A N 1
ATOM 573 C CA . PRO A 1 79 ? -3.039 -5.488 -1.663 1 98.75 79 PRO A CA 1
ATOM 574 C C . PRO A 1 79 ? -1.588 -5.066 -1.44 1 98.75 79 PRO A C 1
ATOM 576 O O . PRO A 1 79 ? -0.667 -5.77 -1.866 1 98.75 79 PRO A O 1
ATOM 579 N N . ASN A 1 80 ? -1.409 -3.967 -0.781 1 98.38 80 ASN A N 1
ATOM 580 C CA . ASN A 1 80 ? -0.04 -3.516 -0.559 1 98.38 80 ASN A CA 1
ATOM 581 C C . ASN A 1 80 ? 0.695 -4.418 0.428 1 98.38 80 ASN A C 1
ATOM 583 O O . ASN A 1 80 ? 1.906 -4.617 0.312 1 98.38 80 ASN A O 1
ATOM 587 N N . SER A 1 81 ? -0.042 -4.957 1.4 1 98.25 81 SER A N 1
ATOM 588 C CA . SER A 1 81 ? 0.542 -5.969 2.271 1 98.25 81 SER A CA 1
ATOM 589 C C . SER A 1 81 ? 0.891 -7.234 1.494 1 98.25 81 SER A C 1
ATOM 591 O O . SER A 1 81 ? 1.949 -7.828 1.708 1 98.25 81 SER A O 1
ATOM 593 N N . ARG A 1 82 ? -0.016 -7.656 0.567 1 98.75 82 ARG A N 1
ATOM 594 C CA . ARG A 1 82 ? 0.224 -8.812 -0.293 1 98.75 82 ARG A CA 1
ATOM 595 C C . ARG A 1 82 ? 1.524 -8.648 -1.074 1 98.75 82 ARG A C 1
ATOM 597 O O . ARG A 1 82 ? 2.287 -9.609 -1.223 1 98.75 82 ARG A O 1
ATOM 604 N N . VAL A 1 83 ? 1.779 -7.453 -1.519 1 98.88 83 VAL A N 1
ATOM 605 C CA . VAL A 1 83 ? 2.971 -7.156 -2.307 1 98.88 83 VAL A CA 1
ATOM 606 C C . VAL A 1 83 ? 4.219 -7.34 -1.447 1 98.88 83 VAL A C 1
ATOM 608 O O . VAL A 1 83 ? 5.168 -8.008 -1.856 1 98.88 83 VAL A O 1
ATOM 611 N N . THR A 1 84 ? 4.207 -6.816 -0.191 1 98.56 84 THR A N 1
ATOM 612 C CA . THR A 1 84 ? 5.402 -6.867 0.642 1 98.56 84 THR A CA 1
ATOM 613 C C . THR A 1 84 ? 5.555 -8.242 1.288 1 98.56 84 THR A C 1
ATOM 615 O O . THR A 1 84 ? 6.629 -8.586 1.783 1 98.56 84 THR A O 1
ATOM 618 N N . ASP A 1 85 ? 4.457 -9.07 1.317 1 98.94 85 ASP A N 1
ATOM 619 C CA . ASP A 1 85 ? 4.598 -10.461 1.723 1 98.94 85 ASP A CA 1
ATOM 620 C C . ASP A 1 85 ? 5.664 -11.172 0.893 1 98.94 85 ASP A C 1
ATOM 622 O O . ASP A 1 85 ? 6.469 -11.938 1.431 1 98.94 85 ASP A O 1
ATOM 626 N N . ALA A 1 86 ? 5.617 -10.906 -0.389 1 98.94 86 ALA A N 1
ATOM 627 C CA . ALA A 1 86 ? 6.578 -11.531 -1.29 1 98.94 86 ALA A CA 1
ATOM 628 C C . ALA A 1 86 ? 8.008 -11.195 -0.888 1 98.94 86 ALA A C 1
ATOM 630 O O . ALA A 1 86 ? 8.891 -12.062 -0.908 1 98.94 86 ALA A O 1
ATOM 631 N N . SER A 1 87 ? 8.258 -9.961 -0.515 1 98.5 87 SER A N 1
ATOM 632 C CA . SER A 1 87 ? 9.594 -9.531 -0.104 1 98.5 87 SER A CA 1
ATOM 633 C C . SER A 1 87 ? 10.031 -10.234 1.179 1 98.5 87 SER A C 1
ATOM 635 O O . SER A 1 87 ? 11.211 -10.547 1.355 1 98.5 87 SER A O 1
ATOM 637 N N . ALA A 1 88 ? 9.109 -10.453 2.084 1 98.44 88 ALA A N 1
ATOM 638 C CA . ALA A 1 88 ? 9.414 -11.203 3.303 1 98.44 88 ALA A CA 1
ATOM 639 C C . ALA A 1 88 ? 9.82 -12.641 2.98 1 98.44 88 ALA A C 1
ATOM 641 O O . ALA A 1 88 ? 10.688 -13.211 3.643 1 98.44 88 ALA A O 1
ATOM 642 N N . VAL A 1 89 ? 9.148 -13.211 1.979 1 98.88 89 VAL A N 1
ATOM 643 C CA . VAL A 1 89 ? 9.492 -14.57 1.568 1 98.88 89 VAL A CA 1
ATOM 644 C C . VAL A 1 89 ? 10.891 -14.586 0.949 1 98.88 89 VAL A C 1
ATOM 646 O O . VAL A 1 89 ? 11.656 -15.523 1.164 1 98.88 89 VAL A O 1
ATOM 649 N N . VAL A 1 90 ? 11.227 -13.562 0.184 1 98.75 90 VAL A N 1
ATOM 650 C CA . VAL A 1 90 ? 12.578 -13.438 -0.353 1 98.75 90 VAL A CA 1
ATOM 651 C C . VAL A 1 90 ? 13.586 -13.383 0.793 1 98.75 90 VAL A C 1
ATOM 653 O O . VAL A 1 90 ? 14.617 -14.055 0.751 1 98.75 90 VAL A O 1
ATOM 656 N N . ASP A 1 91 ? 13.305 -12.523 1.852 1 98.06 91 ASP A N 1
ATOM 657 C CA . ASP A 1 91 ? 14.164 -12.477 3.027 1 98.06 91 ASP A CA 1
ATOM 658 C C . ASP A 1 91 ? 14.422 -13.875 3.572 1 98.06 91 ASP A C 1
ATOM 660 O O . ASP A 1 91 ? 15.562 -14.227 3.893 1 98.06 91 ASP A O 1
ATOM 664 N N . TYR A 1 92 ? 13.391 -14.656 3.662 1 98.31 92 TYR A N 1
ATOM 665 C CA . TYR A 1 92 ? 13.5 -16 4.207 1 98.31 92 TYR A CA 1
ATOM 666 C C . TYR A 1 92 ? 14.359 -16.891 3.309 1 98.31 92 TYR A C 1
ATOM 668 O O . TYR A 1 92 ? 15.258 -17.578 3.787 1 98.31 92 TYR A O 1
ATOM 676 N N . LEU A 1 93 ? 14.062 -16.859 2.002 1 98.06 93 LEU A N 1
ATOM 677 C CA . LEU A 1 93 ? 14.812 -17.672 1.045 1 98.06 93 LEU A CA 1
ATOM 678 C C . LEU A 1 93 ? 16.297 -17.375 1.134 1 98.06 93 LEU A C 1
ATOM 680 O O . LEU A 1 93 ? 17.125 -18.281 1.021 1 98.06 93 LEU A O 1
ATOM 684 N N . GLU A 1 94 ? 16.625 -16.125 1.368 1 96.94 94 GLU A N 1
ATOM 685 C CA . GLU A 1 94 ? 18.031 -15.695 1.377 1 96.94 94 GLU A CA 1
ATOM 686 C C . GLU A 1 94 ? 18.75 -16.172 2.639 1 96.94 94 GLU A C 1
ATOM 688 O O . GLU A 1 94 ? 19.969 -16.125 2.713 1 96.94 94 GLU A O 1
ATOM 693 N N . THR A 1 95 ? 18.016 -16.625 3.641 1 95.69 95 THR A N 1
ATOM 694 C CA . THR A 1 95 ? 18.656 -17.172 4.84 1 95.69 95 THR A CA 1
ATOM 695 C C . THR A 1 95 ? 19.031 -18.641 4.641 1 95.69 95 THR A C 1
ATOM 697 O O . THR A 1 95 ? 19.781 -19.203 5.438 1 95.69 95 THR A O 1
ATOM 700 N N . LEU A 1 96 ? 18.469 -19.266 3.611 1 95.31 96 LEU A N 1
ATOM 701 C CA . LEU A 1 96 ? 18.781 -20.656 3.332 1 95.31 96 LEU A CA 1
ATOM 702 C C . LEU A 1 96 ? 20.109 -20.781 2.602 1 95.31 96 LEU A C 1
ATOM 704 O O . LEU A 1 96 ? 20.266 -20.281 1.491 1 95.31 96 LEU A O 1
ATOM 708 N N . ASP A 1 97 ? 20.984 -21.531 3.121 1 93.75 97 ASP A N 1
ATOM 709 C CA . ASP A 1 97 ? 22.344 -21.609 2.605 1 93.75 97 ASP A CA 1
ATOM 710 C C . ASP A 1 97 ? 22.375 -22.297 1.246 1 93.75 97 ASP A C 1
ATOM 712 O O . ASP A 1 97 ? 23.344 -22.156 0.489 1 93.75 97 ASP A O 1
ATOM 716 N N . TYR A 1 98 ? 21.344 -23.078 0.955 1 96.19 98 TYR A N 1
ATOM 717 C CA . TYR A 1 98 ? 21.344 -23.828 -0.294 1 96.19 98 TYR A CA 1
ATOM 718 C C . TYR A 1 98 ? 20.531 -23.094 -1.363 1 96.19 98 TYR A C 1
ATOM 720 O O . TYR A 1 98 ? 20.234 -23.656 -2.422 1 96.19 98 TYR A O 1
ATOM 728 N N . VAL A 1 99 ? 20.109 -21.859 -1.153 1 97 99 VAL A N 1
ATOM 729 C CA . VAL A 1 99 ? 19.438 -21.031 -2.154 1 97 99 VAL A CA 1
ATOM 730 C C . VAL A 1 99 ? 20.391 -19.953 -2.656 1 97 99 VAL A C 1
ATOM 732 O O . VAL A 1 99 ? 21.047 -19.281 -1.858 1 97 99 VAL A O 1
ATOM 735 N N . ASP A 1 100 ? 20.516 -19.828 -3.961 1 96.62 100 ASP A N 1
ATOM 736 C CA . ASP A 1 100 ? 21.312 -18.766 -4.578 1 96.62 100 ASP A CA 1
ATOM 737 C C . ASP A 1 100 ? 20.547 -17.438 -4.543 1 96.62 100 ASP A C 1
ATOM 739 O O . ASP A 1 100 ? 19.547 -17.266 -5.25 1 96.62 100 ASP A O 1
ATOM 743 N N . PRO A 1 101 ? 21.016 -16.453 -3.734 1 95.56 101 PRO A N 1
ATOM 744 C CA . PRO A 1 101 ? 20.281 -15.195 -3.605 1 95.56 101 PRO A CA 1
ATOM 745 C C . PRO A 1 101 ? 20.203 -14.422 -4.922 1 95.56 101 PRO A C 1
ATOM 747 O O . PRO A 1 101 ? 19.375 -13.508 -5.055 1 95.56 101 PRO A O 1
ATOM 750 N N . ASP A 1 102 ? 20.953 -14.781 -5.914 1 95.38 102 ASP A N 1
ATOM 751 C CA . ASP A 1 102 ? 20.969 -14.078 -7.191 1 95.38 102 ASP A CA 1
ATOM 752 C C . ASP A 1 102 ? 20.078 -14.789 -8.211 1 95.38 102 ASP A C 1
ATOM 754 O O . ASP A 1 102 ? 20.016 -14.391 -9.375 1 95.38 102 ASP A O 1
ATOM 758 N N . ARG A 1 103 ? 19.375 -15.844 -7.762 1 97.62 103 ARG A N 1
ATOM 759 C CA . ARG A 1 103 ? 18.5 -16.594 -8.641 1 97.62 103 ARG A CA 1
ATOM 760 C C . ARG A 1 103 ? 17.141 -16.828 -7.984 1 97.62 103 ARG A C 1
ATOM 762 O O . ARG A 1 103 ? 16.625 -17.953 -7.977 1 97.62 103 ARG A O 1
ATOM 769 N N . ILE A 1 104 ? 16.547 -15.805 -7.449 1 98.44 104 ILE A N 1
ATOM 770 C CA . ILE A 1 104 ? 15.219 -15.875 -6.855 1 98.44 104 ILE A CA 1
ATOM 771 C C . ILE A 1 104 ? 14.203 -15.227 -7.793 1 98.44 104 ILE A C 1
ATOM 773 O O . ILE A 1 104 ? 14.438 -14.133 -8.312 1 98.44 104 ILE A O 1
ATOM 777 N N . ALA A 1 105 ? 13.094 -15.898 -8.094 1 98.88 105 ALA A N 1
ATOM 778 C CA . ALA A 1 105 ? 12.008 -15.406 -8.938 1 98.88 105 ALA A CA 1
ATOM 779 C C . ALA A 1 105 ? 10.664 -15.492 -8.211 1 98.88 105 ALA A C 1
ATOM 781 O O . ALA A 1 105 ? 10.602 -15.93 -7.062 1 98.88 105 ALA A O 1
ATOM 782 N N . VAL A 1 106 ? 9.625 -14.953 -8.844 1 98.94 106 VAL A N 1
ATOM 783 C CA . VAL A 1 106 ? 8.289 -14.969 -8.25 1 98.94 106 VAL A CA 1
ATOM 784 C C . VAL A 1 106 ? 7.27 -15.414 -9.297 1 98.94 106 VAL A C 1
ATOM 786 O O . VAL A 1 106 ? 7.379 -15.062 -10.469 1 98.94 106 VAL A O 1
ATOM 789 N N . LEU A 1 107 ? 6.395 -16.25 -8.867 1 98.94 107 LEU A N 1
ATOM 790 C CA . LEU A 1 107 ? 5.223 -16.688 -9.625 1 98.94 107 LEU A CA 1
ATOM 791 C C . LEU A 1 107 ? 3.938 -16.344 -8.867 1 98.94 107 LEU A C 1
ATOM 793 O O . LEU A 1 107 ? 3.854 -16.547 -7.656 1 98.94 107 LEU A O 1
ATOM 797 N N . GLY A 1 108 ? 2.986 -15.797 -9.539 1 98.94 108 GLY A N 1
ATOM 798 C CA . GLY A 1 108 ? 1.685 -15.547 -8.938 1 98.94 108 GLY A CA 1
ATOM 799 C C . GLY A 1 108 ? 0.532 -16.047 -9.789 1 98.94 108 GLY A C 1
ATOM 800 O O . GLY A 1 108 ? 0.584 -15.984 -11.016 1 98.94 108 GLY A O 1
ATOM 801 N N . ILE A 1 109 ? -0.543 -16.516 -9.141 1 99 109 ILE A N 1
ATOM 802 C CA . ILE A 1 109 ? -1.738 -17.031 -9.797 1 99 109 ILE A CA 1
ATOM 803 C C . ILE A 1 109 ? -2.924 -16.109 -9.516 1 99 109 ILE A C 1
ATOM 805 O O . ILE A 1 109 ? -3.148 -15.719 -8.367 1 99 109 ILE A O 1
ATOM 809 N N . CYS A 1 110 ? -3.74 -15.742 -10.602 1 98.88 110 CYS A N 1
ATOM 810 C CA . CYS A 1 110 ? -4.895 -14.867 -10.469 1 98.88 110 CYS A CA 1
ATOM 811 C C . CYS A 1 110 ? -4.5 -13.547 -9.805 1 98.88 110 CYS A C 1
ATOM 813 O O . CYS A 1 110 ? -3.607 -12.852 -10.289 1 98.88 110 CYS A O 1
ATOM 815 N N . ALA A 1 111 ? -5.121 -13.148 -8.688 1 98.94 111 ALA A N 1
ATOM 816 C CA . ALA A 1 111 ? -4.715 -11.938 -7.973 1 98.94 111 ALA A CA 1
ATOM 817 C C . ALA A 1 111 ? -3.24 -12.008 -7.582 1 98.94 111 ALA A C 1
ATOM 819 O O . ALA A 1 111 ? -2.551 -10.984 -7.551 1 98.94 111 ALA A O 1
ATOM 820 N N . GLY A 1 112 ? -2.746 -13.203 -7.332 1 98.94 112 GLY A N 1
ATOM 821 C CA . GLY A 1 112 ? -1.334 -13.398 -7.047 1 98.94 112 GLY A CA 1
ATOM 822 C C . GLY A 1 112 ? -0.428 -12.922 -8.164 1 98.94 112 GLY A C 1
ATOM 823 O O . GLY A 1 112 ? 0.7 -12.492 -7.918 1 98.94 112 GLY A O 1
ATOM 824 N N . GLY A 1 113 ? -0.914 -13.031 -9.398 1 98.94 113 GLY A N 1
ATOM 825 C CA . GLY A 1 113 ? -0.146 -12.531 -10.523 1 98.94 113 GLY A CA 1
ATOM 826 C C . GLY A 1 113 ? 0.067 -11.023 -10.477 1 98.94 113 GLY A C 1
ATOM 827 O O . GLY A 1 113 ? 1.165 -10.539 -10.75 1 98.94 113 GLY A O 1
ATOM 828 N N . GLY A 1 114 ? -1.034 -10.305 -10.188 1 98.94 114 GLY A N 1
ATOM 829 C CA . GLY A 1 114 ? -0.885 -8.875 -9.969 1 98.94 114 GLY A CA 1
ATOM 830 C C . GLY A 1 114 ? 0.081 -8.531 -8.852 1 98.94 114 GLY A C 1
ATOM 831 O O . GLY A 1 114 ? 0.94 -7.664 -9.008 1 98.94 114 GLY A O 1
ATOM 832 N N . TYR A 1 115 ? 0.008 -9.242 -7.723 1 98.94 115 TYR A N 1
ATOM 833 C CA . TYR A 1 115 ? 0.889 -9.016 -6.582 1 98.94 115 TYR A CA 1
ATOM 834 C C . TYR A 1 115 ? 2.334 -9.344 -6.934 1 98.94 115 TYR A C 1
ATOM 836 O O . TYR A 1 115 ? 3.258 -8.656 -6.504 1 98.94 115 TYR A O 1
ATOM 844 N N . ALA A 1 116 ? 2.537 -10.375 -7.754 1 98.94 116 ALA A N 1
ATOM 845 C CA . ALA A 1 116 ? 3.879 -10.773 -8.172 1 98.94 116 ALA A CA 1
ATOM 846 C C . ALA A 1 116 ? 4.539 -9.688 -9.008 1 98.94 116 ALA A C 1
ATOM 848 O O . ALA A 1 116 ? 5.695 -9.328 -8.773 1 98.94 116 ALA A O 1
ATOM 849 N N . ALA A 1 117 ? 3.799 -9.188 -9.984 1 98.94 117 ALA A N 1
ATOM 850 C CA . ALA A 1 117 ? 4.324 -8.117 -10.828 1 98.94 117 ALA A CA 1
ATOM 851 C C . ALA A 1 117 ? 4.66 -6.883 -10 1 98.94 117 ALA A C 1
ATOM 853 O O . ALA A 1 117 ? 5.723 -6.281 -10.172 1 98.94 117 ALA A O 1
ATOM 854 N N . ALA A 1 118 ? 3.764 -6.516 -9.102 1 98.94 118 ALA A N 1
ATOM 855 C CA . ALA A 1 118 ? 3.98 -5.359 -8.234 1 98.94 118 ALA A CA 1
ATOM 856 C C . ALA A 1 118 ? 5.188 -5.57 -7.332 1 98.94 118 ALA A C 1
ATOM 858 O O . ALA A 1 118 ? 5.98 -4.648 -7.117 1 98.94 118 ALA A O 1
ATOM 859 N N . ALA A 1 119 ? 5.316 -6.781 -6.805 1 98.94 119 ALA A N 1
ATOM 860 C CA . ALA A 1 119 ? 6.441 -7.094 -5.926 1 98.94 119 ALA A CA 1
ATOM 861 C C . ALA A 1 119 ? 7.766 -6.992 -6.676 1 98.94 119 ALA A C 1
ATOM 863 O O . ALA A 1 119 ? 8.719 -6.387 -6.184 1 98.94 119 ALA A O 1
ATOM 864 N N . ALA A 1 120 ? 7.82 -7.516 -7.871 1 98.88 120 ALA A N 1
ATOM 865 C CA . ALA A 1 120 ? 9.055 -7.531 -8.641 1 98.88 120 ALA A CA 1
ATOM 866 C C . ALA A 1 120 ? 9.438 -6.125 -9.102 1 98.88 120 ALA A C 1
ATOM 868 O O . ALA A 1 120 ? 10.617 -5.785 -9.172 1 98.88 120 ALA A O 1
ATOM 869 N N . LYS A 1 121 ? 8.438 -5.34 -9.398 1 98.56 121 LYS A N 1
ATOM 870 C CA . LYS A 1 121 ? 8.664 -3.947 -9.773 1 98.56 121 LYS A CA 1
ATOM 871 C C . LYS A 1 121 ? 9.406 -3.197 -8.672 1 98.56 121 LYS A C 1
ATOM 873 O O . LYS A 1 121 ? 10.25 -2.342 -8.961 1 98.56 121 LYS A O 1
ATOM 878 N N . GLY A 1 122 ? 9.141 -3.482 -7.441 1 98.38 122 GLY A N 1
ATOM 879 C CA . GLY A 1 122 ? 9.695 -2.756 -6.312 1 98.38 122 GLY A CA 1
ATOM 880 C C . GLY A 1 122 ? 10.914 -3.434 -5.711 1 98.38 122 GLY A C 1
ATOM 881 O O . GLY A 1 122 ? 11.766 -2.771 -5.113 1 98.38 122 GLY A O 1
ATOM 882 N N . ASP A 1 123 ? 11.039 -4.758 -5.785 1 98.5 123 ASP A N 1
ATOM 883 C CA . ASP A 1 123 ? 12.094 -5.535 -5.156 1 98.5 123 ASP A CA 1
ATOM 884 C C . ASP A 1 123 ? 12.953 -6.25 -6.199 1 98.5 123 ASP A C 1
ATOM 886 O O . ASP A 1 123 ? 12.641 -7.375 -6.598 1 98.5 123 ASP A O 1
ATOM 890 N N . HIS A 1 124 ? 14.078 -5.703 -6.52 1 98.19 124 HIS A N 1
ATOM 891 C CA . HIS A 1 124 ? 14.875 -6.188 -7.637 1 98.19 124 HIS A CA 1
ATOM 892 C C . HIS A 1 124 ? 15.766 -7.355 -7.215 1 98.19 124 HIS A C 1
ATOM 894 O O . HIS A 1 124 ? 16.594 -7.828 -8 1 98.19 124 HIS A O 1
ATOM 900 N N . ARG A 1 125 ? 15.625 -7.859 -5.988 1 98.19 125 ARG A N 1
ATOM 901 C CA . ARG A 1 125 ? 16.172 -9.172 -5.648 1 98.19 125 ARG A CA 1
ATOM 902 C C . ARG A 1 125 ? 15.453 -10.273 -6.418 1 98.19 125 ARG A C 1
ATOM 904 O O . ARG A 1 125 ? 16 -11.359 -6.613 1 98.19 125 ARG A O 1
ATOM 911 N N . LEU A 1 126 ? 14.109 -10.023 -6.812 1 98.75 126 LEU A N 1
ATOM 912 C CA . LEU A 1 126 ? 13.375 -10.906 -7.715 1 98.75 126 LEU A CA 1
ATOM 913 C C . LEU A 1 126 ? 13.867 -10.742 -9.148 1 98.75 126 LEU A C 1
ATOM 915 O O . LEU A 1 126 ? 13.688 -9.68 -9.758 1 98.75 126 LEU A O 1
ATOM 919 N N . LYS A 1 127 ? 14.414 -11.828 -9.688 1 98.31 127 LYS A N 1
ATOM 920 C CA . LYS A 1 127 ? 15.156 -11.703 -10.938 1 98.31 127 LYS A CA 1
ATOM 921 C C . LYS A 1 127 ? 14.258 -11.961 -12.141 1 98.31 127 LYS A C 1
ATOM 923 O O . LYS A 1 127 ? 14.625 -11.641 -13.273 1 98.31 127 LYS A O 1
ATOM 928 N N . ALA A 1 128 ? 13.102 -12.539 -11.93 1 98.81 128 ALA A N 1
ATOM 929 C CA . ALA A 1 128 ? 12.125 -12.836 -12.977 1 98.81 128 ALA A CA 1
ATOM 930 C C . ALA A 1 128 ? 10.727 -13 -12.398 1 98.81 128 ALA A C 1
ATOM 932 O O . ALA A 1 128 ? 10.57 -13.219 -11.188 1 98.81 128 ALA A O 1
ATOM 933 N N . VAL A 1 129 ? 9.719 -12.836 -13.281 1 98.88 129 VAL A N 1
ATOM 934 C CA . VAL A 1 129 ? 8.32 -12.891 -12.875 1 98.88 129 VAL A CA 1
ATOM 935 C C . VAL A 1 129 ? 7.539 -13.789 -13.828 1 98.88 129 VAL A C 1
ATOM 937 O O . VAL A 1 129 ? 7.754 -13.75 -15.047 1 98.88 129 VAL A O 1
ATOM 940 N N . ALA A 1 130 ? 6.68 -14.586 -13.273 1 98.94 130 ALA A N 1
ATOM 941 C CA . ALA A 1 130 ? 5.652 -15.258 -14.062 1 98.94 130 ALA A CA 1
ATOM 942 C C . ALA A 1 130 ? 4.27 -15.047 -13.461 1 98.94 130 ALA A C 1
ATOM 944 O O . ALA A 1 130 ? 4.109 -15.07 -12.234 1 98.94 130 ALA A O 1
ATOM 945 N N . THR A 1 131 ? 3.33 -14.789 -14.273 1 98.94 131 THR A N 1
ATOM 946 C CA . THR A 1 131 ? 1.932 -14.727 -13.859 1 98.94 131 THR A CA 1
ATOM 947 C C . THR A 1 131 ? 1.109 -15.797 -14.57 1 98.94 131 THR A C 1
ATOM 949 O O . THR A 1 131 ? 1.333 -16.078 -15.75 1 98.94 131 THR A O 1
ATOM 952 N N . VAL A 1 132 ? 0.23 -16.453 -13.82 1 98.94 132 VAL A N 1
ATOM 953 C CA . VAL A 1 132 ? -0.702 -17.438 -14.375 1 98.94 132 VAL A CA 1
ATOM 954 C C . VAL A 1 132 ? -2.137 -16.969 -14.148 1 98.94 132 VAL A C 1
ATOM 956 O O . VAL A 1 132 ? -2.561 -16.766 -13.008 1 98.94 132 VAL A O 1
ATOM 959 N N . SER A 1 133 ? -2.885 -16.828 -15.242 1 98.88 133 SER A N 1
ATOM 960 C CA . SER A 1 133 ? -4.211 -16.234 -15.141 1 98.88 133 SER A CA 1
ATOM 961 C C . SER A 1 133 ? -4.191 -14.977 -14.266 1 98.88 133 SER A C 1
ATOM 963 O O . SER A 1 133 ? -5.02 -14.836 -13.367 1 98.88 133 SER A O 1
ATOM 965 N N . GLY A 1 134 ? -3.211 -14.117 -14.539 1 98.88 134 GLY A N 1
ATOM 966 C CA . GLY A 1 134 ? -2.959 -12.984 -13.664 1 98.88 134 GLY A CA 1
ATOM 967 C C . GLY A 1 134 ? -4.105 -11.992 -13.625 1 98.88 134 GLY A C 1
ATOM 968 O O . GLY A 1 134 ? -4.73 -11.727 -14.656 1 98.88 134 GLY A O 1
ATOM 969 N N . VAL A 1 135 ? -4.359 -11.445 -12.445 1 98.94 135 VAL A N 1
ATOM 970 C CA . VAL A 1 135 ? -5.418 -10.461 -12.242 1 98.94 135 VAL A CA 1
ATOM 971 C C . VAL A 1 135 ? -4.867 -9.258 -11.469 1 98.94 135 VAL A C 1
ATOM 973 O O . VAL A 1 135 ? -4.199 -9.43 -10.445 1 98.94 135 VAL A O 1
ATOM 976 N N . ASN A 1 136 ? -4.996 -8.062 -12.047 1 98.88 136 ASN A N 1
ATOM 977 C CA . ASN A 1 136 ? -4.922 -6.844 -11.25 1 98.88 136 ASN A CA 1
ATOM 978 C C . ASN A 1 136 ? -6.184 -6.641 -10.422 1 98.88 136 ASN A C 1
ATOM 980 O O . ASN A 1 136 ? -7.191 -6.137 -10.922 1 98.88 136 ASN A O 1
ATOM 984 N N . ILE A 1 137 ? -6.062 -6.918 -9.18 1 98.75 137 ILE A N 1
ATOM 985 C CA . ILE A 1 137 ? -7.258 -6.984 -8.344 1 98.75 137 ILE A CA 1
ATOM 986 C C . ILE A 1 137 ? -7.867 -5.59 -8.203 1 98.75 137 ILE A C 1
ATOM 988 O O . ILE A 1 137 ? -9.078 -5.449 -8.047 1 98.75 137 ILE A O 1
ATOM 992 N N . GLY A 1 138 ? -7.074 -4.512 -8.219 1 98.75 138 GLY A N 1
ATOM 993 C CA . GLY A 1 138 ? -7.625 -3.168 -8.25 1 98.75 138 GLY A CA 1
ATOM 994 C C . GLY A 1 138 ? -8.492 -2.91 -9.469 1 98.75 138 GLY A C 1
ATOM 995 O O . GLY A 1 138 ? -9.625 -2.443 -9.344 1 98.75 138 GLY A O 1
ATOM 996 N N . ASP A 1 139 ? -8.008 -3.285 -10.672 1 98.75 139 ASP A N 1
ATOM 997 C CA . ASP A 1 139 ? -8.797 -3.162 -11.898 1 98.75 139 ASP A CA 1
ATOM 998 C C . ASP A 1 139 ? -10.07 -3.996 -11.812 1 98.75 139 ASP A C 1
ATOM 1000 O O . ASP A 1 139 ? -11.141 -3.549 -12.242 1 98.75 139 ASP A O 1
ATOM 1004 N N . ALA A 1 140 ? -9.906 -5.223 -11.297 1 98.69 140 ALA A N 1
ATOM 1005 C CA . ALA A 1 140 ? -11.062 -6.109 -11.195 1 98.69 140 ALA A CA 1
ATOM 1006 C C . ALA A 1 140 ? -12.164 -5.48 -10.344 1 98.69 140 ALA A C 1
ATOM 1008 O O . ALA A 1 140 ? -13.352 -5.652 -10.625 1 98.69 140 ALA A O 1
ATOM 1009 N N . ASN A 1 141 ? -11.805 -4.781 -9.281 1 98.44 141 ASN A N 1
ATOM 1010 C CA . ASN A 1 141 ? -12.789 -4.141 -8.43 1 98.44 141 ASN A CA 1
ATOM 1011 C C . ASN A 1 141 ? -13.312 -2.84 -9.039 1 98.44 141 ASN A C 1
ATOM 1013 O O . ASN A 1 141 ? -14.484 -2.496 -8.875 1 98.44 141 ASN A O 1
ATOM 1017 N N . ARG A 1 142 ? -12.453 -2.127 -9.781 1 98.62 142 ARG A N 1
ATOM 1018 C CA . ARG A 1 142 ? -12.852 -0.849 -10.359 1 98.62 142 ARG A CA 1
ATOM 1019 C C . ARG A 1 142 ? -13.672 -1.053 -11.625 1 98.62 142 ARG A C 1
ATOM 1021 O O . ARG A 1 142 ? -14.586 -0.28 -11.906 1 98.62 142 ARG A O 1
ATOM 1028 N N . GLU A 1 143 ? -13.375 -2.154 -12.414 1 98.56 143 GLU A N 1
ATOM 1029 C CA . GLU A 1 143 ? -13.961 -2.303 -13.742 1 98.56 143 GLU A CA 1
ATOM 1030 C C . GLU A 1 143 ? -14.828 -3.559 -13.828 1 98.56 143 GLU A C 1
ATOM 1032 O O . GLU A 1 143 ? -15.414 -3.842 -14.875 1 98.56 143 GLU A O 1
ATOM 1037 N N . GLY A 1 144 ? -14.883 -4.328 -12.727 1 97.94 144 GLY A N 1
ATOM 1038 C CA . GLY A 1 144 ? -15.633 -5.57 -12.711 1 97.94 144 GLY A CA 1
ATOM 1039 C C . GLY A 1 144 ? -14.867 -6.738 -13.305 1 97.94 144 GLY A C 1
ATOM 1040 O O . GLY A 1 144 ? -13.805 -6.555 -13.906 1 97.94 144 GLY A O 1
ATOM 1041 N N . TRP 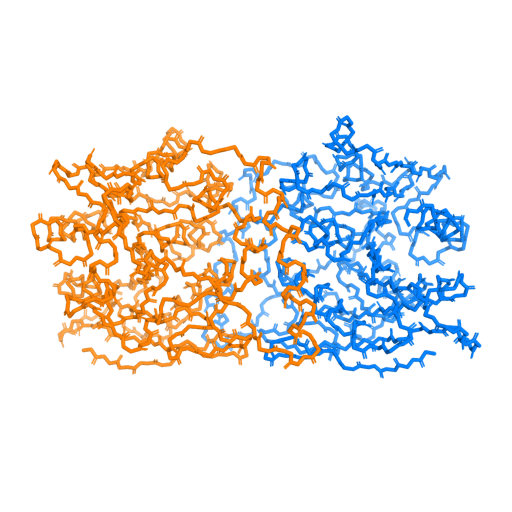A 1 145 ? -15.422 -7.93 -13.188 1 97.94 145 TRP A N 1
ATOM 1042 C CA . TRP A 1 145 ? -14.742 -9.148 -13.602 1 97.94 145 TRP A CA 1
ATOM 1043 C C . TRP A 1 145 ? -14.461 -9.141 -15.102 1 97.94 145 TRP A C 1
ATOM 1045 O O . TRP A 1 145 ? -13.383 -9.547 -15.539 1 97.94 145 TRP A O 1
ATOM 1055 N N . LEU A 1 146 ? -15.422 -8.578 -15.844 1 98.06 146 LEU A N 1
ATOM 1056 C CA . LEU A 1 146 ? -15.312 -8.617 -17.297 1 98.06 146 LEU A CA 1
ATOM 1057 C C . LEU A 1 146 ? -14.609 -7.367 -17.828 1 98.06 146 LEU A C 1
ATOM 1059 O O . LEU A 1 146 ? -14.375 -7.246 -19.031 1 98.06 146 LEU A O 1
ATOM 1063 N N . GLY A 1 147 ? -14.289 -6.383 -16.969 1 98.12 147 GLY A N 1
ATOM 1064 C CA . GLY A 1 147 ? -13.562 -5.188 -17.359 1 98.12 147 GLY A CA 1
ATOM 1065 C C . GLY A 1 147 ? -14.43 -4.168 -18.062 1 98.12 147 GLY A C 1
ATOM 1066 O O . GLY A 1 147 ? -13.922 -3.332 -18.828 1 98.12 147 GLY A O 1
ATOM 1067 N N . THR A 1 148 ? -15.742 -4.215 -17.828 1 98.06 148 THR A N 1
ATOM 1068 C CA . THR A 1 148 ? -16.625 -3.389 -18.641 1 98.06 148 THR A CA 1
ATOM 1069 C C . THR A 1 148 ? -17.375 -2.379 -17.766 1 98.06 148 THR A C 1
ATOM 1071 O O . THR A 1 148 ? -18.125 -1.543 -18.281 1 98.06 148 THR A O 1
ATOM 1074 N N . GLU A 1 149 ? -17.203 -2.398 -16.453 1 98 149 GLU A N 1
ATOM 1075 C CA . GLU A 1 149 ? -17.938 -1.509 -15.555 1 98 149 GLU A CA 1
ATOM 1076 C C . GLU A 1 149 ? -17.266 -0.139 -15.469 1 98 149 GLU A C 1
ATOM 1078 O O . GLU A 1 149 ? -16.094 -0 -15.781 1 98 149 GLU A O 1
ATOM 1083 N N . ASP A 1 150 ? -18.094 0.845 -15.094 1 98 150 ASP A N 1
ATOM 1084 C CA . ASP A 1 150 ? -17.609 2.213 -14.938 1 98 150 ASP A CA 1
ATOM 1085 C C . ASP A 1 150 ? -16.922 2.402 -13.586 1 98 150 ASP A C 1
ATOM 1087 O O . ASP A 1 150 ? -17.578 2.283 -12.539 1 98 150 ASP A O 1
ATOM 1091 N N . LYS A 1 151 ? -15.648 2.74 -13.602 1 97.12 151 LYS A N 1
ATOM 1092 C CA . LYS A 1 151 ? -14.883 2.908 -12.375 1 97.12 151 LYS A CA 1
ATOM 1093 C C . LYS A 1 151 ? -15.453 4.035 -11.516 1 97.12 151 LYS A C 1
ATOM 1095 O O . LYS A 1 151 ? -15.398 3.975 -10.281 1 97.12 151 LYS A O 1
ATOM 1100 N N . ALA A 1 152 ? -15.977 5.133 -12.125 1 97.12 152 ALA A N 1
ATOM 1101 C CA . ALA A 1 152 ? -16.516 6.266 -11.375 1 97.12 152 ALA A CA 1
ATOM 1102 C C . ALA A 1 152 ? -17.688 5.832 -10.508 1 97.12 152 ALA A C 1
ATOM 1104 O O . ALA A 1 152 ? -17.875 6.344 -9.398 1 97.12 152 ALA A O 1
ATOM 1105 N N . GLY A 1 153 ? -18.422 4.852 -10.977 1 97.69 153 GLY A N 1
ATOM 1106 C CA . GLY A 1 153 ? -19.578 4.355 -10.242 1 97.69 153 GLY A CA 1
ATOM 1107 C C . GLY A 1 153 ? -19.203 3.631 -8.961 1 97.69 153 GLY A C 1
ATOM 1108 O O . GLY A 1 153 ? -20.031 3.445 -8.078 1 97.69 153 GLY A O 1
ATOM 1109 N N . LYS A 1 154 ? -17.969 3.232 -8.844 1 98.44 154 LYS A N 1
ATOM 1110 C CA . LYS A 1 154 ? -17.516 2.459 -7.684 1 98.44 154 LYS A CA 1
ATOM 1111 C C . LYS A 1 154 ? -17.375 3.348 -6.453 1 98.44 154 LYS A C 1
ATOM 1113 O O . LYS A 1 154 ? -17.156 2.852 -5.344 1 98.44 154 LYS A O 1
ATOM 1118 N N . ILE A 1 155 ? -17.531 4.672 -6.617 1 97.5 155 ILE A N 1
ATOM 1119 C CA . ILE A 1 155 ? -17.547 5.59 -5.48 1 97.5 155 ILE A CA 1
ATOM 1120 C C . ILE A 1 155 ? -18.641 5.168 -4.492 1 97.5 155 ILE A C 1
ATOM 1122 O O . ILE A 1 155 ? -18.469 5.32 -3.281 1 97.5 155 ILE A O 1
ATOM 1126 N N . MET A 1 156 ? -19.734 4.57 -4.965 1 97.94 156 MET A N 1
ATOM 1127 C CA . MET A 1 156 ? -20.844 4.133 -4.117 1 97.94 156 MET A CA 1
ATOM 1128 C C . MET A 1 156 ? -20.406 3.016 -3.178 1 97.94 156 MET A C 1
ATOM 1130 O O . MET A 1 156 ? -20.875 2.926 -2.047 1 97.94 156 MET A O 1
ATOM 1134 N N . VAL A 1 157 ? -19.5 2.201 -3.635 1 97.94 157 VAL A N 1
ATOM 1135 C CA . VAL A 1 157 ? -18.953 1.138 -2.795 1 97.94 157 VAL A CA 1
ATOM 1136 C C . VAL A 1 157 ? -18.203 1.745 -1.605 1 97.94 157 VAL A C 1
ATOM 1138 O O . VAL A 1 157 ? -18.391 1.313 -0.465 1 97.94 157 VAL A O 1
ATOM 1141 N N . LEU A 1 158 ? -17.344 2.787 -1.842 1 98.06 158 LEU A N 1
ATOM 1142 C CA . LEU A 1 158 ? -16.578 3.463 -0.793 1 98.06 158 LEU A CA 1
ATOM 1143 C C . LEU A 1 158 ? -17.516 4.125 0.212 1 98.06 158 LEU A C 1
ATOM 1145 O O . LEU A 1 158 ? -17.266 4.098 1.418 1 98.06 158 LEU A O 1
ATOM 1149 N N . GLN A 1 159 ? -18.625 4.641 -0.291 1 97.69 159 GLN A N 1
ATOM 1150 C CA . GLN A 1 159 ? -19.609 5.289 0.582 1 97.69 159 GLN A CA 1
ATOM 1151 C C . GLN A 1 159 ? -20.391 4.258 1.391 1 97.69 159 GLN A C 1
ATOM 1153 O O . GLN A 1 159 ? -20.609 4.441 2.588 1 97.69 159 GLN A O 1
ATOM 1158 N N . ASP A 1 160 ? -20.703 3.131 0.765 1 97.38 160 ASP A N 1
ATOM 1159 C CA . ASP A 1 160 ? -21.547 2.115 1.382 1 97.38 160 ASP A CA 1
ATOM 1160 C C . ASP A 1 160 ? -20.812 1.406 2.52 1 97.38 160 ASP A C 1
ATOM 1162 O O . ASP A 1 160 ? -21.438 0.961 3.484 1 97.38 160 ASP A O 1
ATOM 1166 N N . ILE A 1 161 ? -19.531 1.347 2.445 1 97.5 161 ILE A N 1
ATOM 1167 C CA . ILE A 1 161 ? -18.812 0.559 3.449 1 97.5 161 ILE A CA 1
ATOM 1168 C C . ILE A 1 161 ? -18.531 1.425 4.672 1 97.5 161 ILE A C 1
ATOM 1170 O O . ILE A 1 161 ? -18.047 0.926 5.695 1 97.5 161 ILE A O 1
ATOM 1174 N N . THR A 1 162 ? -18.812 2.766 4.617 1 96.94 162 THR A N 1
ATOM 1175 C CA . THR A 1 162 ? -18.594 3.654 5.754 1 96.94 162 THR A CA 1
ATOM 1176 C C . THR A 1 162 ? -19.359 3.17 6.977 1 96.94 162 THR A C 1
ATOM 1178 O O . THR A 1 162 ? -18.812 3.104 8.078 1 96.94 162 THR A O 1
ATOM 1181 N N . GLY A 1 163 ? -20.625 2.787 6.77 1 95.19 163 GLY A N 1
ATOM 1182 C CA . GLY A 1 163 ? -21.469 2.303 7.852 1 95.19 163 GLY A CA 1
ATOM 1183 C C . GLY A 1 163 ? -20.922 1.066 8.531 1 95.19 163 GLY A C 1
ATOM 1184 O O . GLY A 1 163 ? -20.672 1.073 9.742 1 95.19 163 GLY A O 1
ATOM 1185 N N . PRO A 1 164 ? -20.641 0.035 7.754 1 95.5 164 PRO A N 1
ATOM 1186 C CA . PRO A 1 164 ? -20.078 -1.2 8.297 1 95.5 164 PRO A CA 1
ATOM 1187 C C . PRO A 1 164 ? -18.766 -0.968 9.047 1 95.5 164 PRO A C 1
ATOM 1189 O O . PRO A 1 164 ? -18.547 -1.563 10.102 1 95.5 164 PRO A O 1
ATOM 1192 N N . ILE A 1 165 ? -17.906 -0.09 8.555 1 96.25 165 ILE A N 1
ATOM 1193 C CA . ILE A 1 165 ? -16.625 0.164 9.188 1 96.25 165 ILE A CA 1
ATOM 1194 C C . ILE A 1 165 ? -16.828 0.908 10.508 1 96.25 165 ILE A C 1
ATOM 1196 O O . ILE A 1 165 ? -16.188 0.597 11.508 1 96.25 165 ILE A O 1
ATOM 1200 N N . GLN A 1 166 ? -17.703 1.889 10.5 1 94.56 166 GLN A N 1
ATOM 1201 C CA . GLN A 1 166 ? -18.047 2.613 11.719 1 94.56 166 GLN A CA 1
ATOM 1202 C C . GLN A 1 166 ? -18.594 1.671 12.789 1 94.56 166 GLN A C 1
ATOM 1204 O O . GLN A 1 166 ? -18.234 1.771 13.961 1 94.56 166 GLN A O 1
ATOM 1209 N N . ALA A 1 167 ? -19.469 0.763 12.312 1 93 167 ALA A N 1
ATOM 1210 C CA . ALA A 1 167 ? -20.062 -0.197 13.242 1 93 167 ALA A CA 1
ATOM 1211 C C . ALA A 1 167 ? -19 -1.108 13.844 1 93 167 ALA A C 1
ATOM 1213 O O . ALA A 1 167 ? -19.047 -1.427 15.031 1 93 167 ALA A O 1
ATOM 1214 N N . GLU A 1 168 ? -18.047 -1.511 13.047 1 90.75 168 GLU A N 1
ATOM 1215 C CA . GLU A 1 168 ? -16.938 -2.35 13.516 1 90.75 168 GLU A CA 1
ATOM 1216 C C . GLU A 1 168 ? -16.141 -1.646 14.594 1 90.75 168 GLU A C 1
ATOM 1218 O O . GLU A 1 168 ? -15.711 -2.271 15.57 1 90.75 168 GLU A O 1
ATOM 1223 N N . ALA A 1 169 ? -15.891 -0.375 14.406 1 84.81 169 ALA A N 1
ATOM 1224 C CA . ALA A 1 169 ? -15.125 0.424 15.359 1 84.81 169 ALA A CA 1
ATOM 1225 C C . ALA A 1 169 ? -15.828 0.496 16.703 1 84.81 169 ALA A C 1
ATOM 1227 O O . ALA A 1 169 ? -15.18 0.666 17.75 1 84.81 169 ALA A O 1
ATOM 1228 N N . ASN A 1 170 ? -17.125 0.237 16.734 1 87.06 170 ASN A N 1
ATOM 1229 C CA . ASN A 1 170 ? -17.906 0.304 17.953 1 87.06 170 ASN A CA 1
ATOM 1230 C C . ASN A 1 170 ? -18.219 -1.087 18.5 1 87.06 170 ASN A C 1
ATOM 1232 O O . ASN A 1 170 ? -19.109 -1.246 19.344 1 87.06 170 ASN A O 1
ATOM 1236 N N . GLY A 1 171 ? -17.562 -2.078 17.906 1 87.62 171 GLY A N 1
ATOM 1237 C CA . GLY A 1 171 ? -17.641 -3.404 18.5 1 87.62 171 GLY A CA 1
ATOM 1238 C C . GLY A 1 171 ? -18.594 -4.328 17.766 1 87.62 171 GLY A C 1
ATOM 1239 O O . GLY A 1 171 ? -18.734 -5.5 18.141 1 87.62 171 GLY A O 1
ATOM 1240 N N . THR A 1 172 ? -19.281 -3.791 16.719 1 92.12 172 THR A N 1
ATOM 1241 C CA . THR A 1 172 ? -20.156 -4.629 15.898 1 92.12 172 THR A CA 1
ATOM 1242 C C . THR A 1 172 ? -19.344 -5.617 15.07 1 92.12 172 THR A C 1
ATOM 1244 O O . THR A 1 172 ? -18.234 -5.301 14.633 1 92.12 172 THR A O 1
ATOM 1247 N N . LYS A 1 173 ? -19.938 -6.734 14.922 1 93.38 173 LYS A N 1
ATOM 1248 C CA . LYS A 1 173 ? -19.266 -7.727 14.078 1 93.38 173 LYS A CA 1
ATOM 1249 C C . LYS A 1 173 ? -19 -7.176 12.68 1 93.38 173 LYS A C 1
ATOM 1251 O O . LYS A 1 173 ? -19.875 -6.516 12.094 1 93.38 173 LYS A O 1
ATOM 1256 N N . PRO A 1 174 ? -17.844 -7.492 12.211 1 95.69 174 PRO A N 1
ATOM 1257 C CA . PRO A 1 174 ? -17.516 -6.957 10.891 1 95.69 174 PRO A CA 1
ATOM 1258 C C . PRO A 1 174 ? -18.391 -7.551 9.781 1 95.69 174 PRO A C 1
ATOM 1260 O O . PRO A 1 174 ? -18.859 -8.688 9.898 1 95.69 174 PRO A O 1
ATOM 1263 N N . GLU A 1 175 ? -18.578 -6.73 8.789 1 96.19 175 GLU A N 1
ATOM 1264 C CA . GLU A 1 175 ? -19.219 -7.211 7.57 1 96.19 175 GLU A CA 1
ATOM 1265 C C . GLU A 1 175 ? -18.203 -7.797 6.605 1 96.19 175 GLU A C 1
ATOM 1267 O O . GLU A 1 175 ? -17.062 -7.324 6.535 1 96.19 175 GLU A O 1
ATOM 1272 N N . TYR A 1 176 ? -18.688 -8.844 5.887 1 97.38 176 TYR A N 1
ATOM 1273 C CA . TYR A 1 176 ? -17.797 -9.539 4.953 1 97.38 176 TYR A CA 1
ATOM 1274 C C . TYR A 1 176 ? -18.406 -9.555 3.551 1 97.38 176 TYR A C 1
ATOM 1276 O O . TYR A 1 176 ? -19.625 -9.57 3.391 1 97.38 176 TYR A O 1
ATOM 1284 N N . PHE A 1 177 ? -17.516 -9.484 2.633 1 97.19 177 PHE A N 1
ATOM 1285 C CA . PHE A 1 177 ? -17.812 -9.781 1.237 1 97.19 177 PHE A CA 1
ATOM 1286 C C . PHE A 1 177 ? -17.219 -11.125 0.833 1 97.19 177 PHE A C 1
ATOM 1288 O O . PHE A 1 177 ? -16.406 -11.695 1.567 1 97.19 177 PHE A O 1
ATOM 1295 N N . ASN A 1 178 ? -17.75 -11.617 -0.27 1 98.12 178 ASN A N 1
ATOM 1296 C CA . ASN A 1 178 ? -17.25 -12.891 -0.767 1 98.12 178 ASN A CA 1
ATOM 1297 C C . ASN A 1 178 ? -16.297 -12.703 -1.941 1 98.12 178 ASN A C 1
ATOM 1299 O O . ASN A 1 178 ? -16.5 -11.828 -2.783 1 98.12 178 ASN A O 1
ATOM 1303 N N . TYR A 1 179 ? -15.227 -13.523 -2.016 1 98.06 179 TYR A N 1
ATOM 1304 C CA . TYR A 1 179 ? -14.328 -13.539 -3.166 1 98.06 179 TYR A CA 1
ATOM 1305 C C . TYR A 1 179 ? -15.023 -14.133 -4.387 1 98.06 179 TYR A C 1
ATOM 1307 O O . TYR A 1 179 ? -14.836 -13.648 -5.508 1 98.06 179 TYR A O 1
ATOM 1315 N N . VAL A 1 180 ? -15.734 -15.195 -4.184 1 98.25 180 VAL A N 1
ATOM 1316 C CA . VAL A 1 180 ? -16.453 -15.852 -5.266 1 98.25 180 VAL A CA 1
ATOM 1317 C C . VAL A 1 180 ? -17.938 -15.938 -4.914 1 98.25 180 VAL A C 1
ATOM 1319 O O . VAL A 1 180 ? -18.312 -15.961 -3.734 1 98.25 180 VAL A O 1
ATOM 1322 N N . PRO A 1 181 ? -18.812 -15.961 -5.906 1 97.94 181 PRO A N 1
ATOM 1323 C CA . PRO A 1 181 ? -20.25 -16.016 -5.602 1 97.94 181 PRO A CA 1
ATOM 1324 C C . PRO A 1 181 ? -20.641 -17.297 -4.848 1 97.94 181 PRO A C 1
ATOM 1326 O O . PRO A 1 181 ? -20.375 -18.406 -5.328 1 97.94 181 PRO A O 1
ATOM 1329 N N . PRO A 1 182 ? -21.281 -17.141 -3.758 1 97.62 182 PRO A N 1
ATOM 1330 C CA . PRO A 1 182 ? -21.641 -18.312 -2.965 1 97.62 182 PRO A CA 1
ATOM 1331 C C . PRO A 1 182 ? -22.734 -19.141 -3.607 1 97.62 182 PRO A C 1
ATOM 1333 O O . PRO A 1 182 ? -22.828 -20.359 -3.377 1 97.62 182 PRO A O 1
ATOM 1336 N N . ASN A 1 183 ? -23.594 -18.438 -4.352 1 97.38 183 ASN A N 1
ATOM 1337 C CA . ASN A 1 183 ? -24.688 -19.109 -5.043 1 97.38 183 ASN A CA 1
ATOM 1338 C C . ASN A 1 183 ? -24.781 -18.656 -6.5 1 97.38 183 ASN A C 1
ATOM 1340 O O . ASN A 1 183 ? -25.734 -17.984 -6.891 1 97.38 183 ASN A O 1
ATOM 1344 N N . PRO A 1 184 ? -23.781 -19.203 -7.293 1 97.75 184 PRO A N 1
ATOM 1345 C CA . PRO A 1 184 ? -23.812 -18.797 -8.695 1 97.75 184 PRO A CA 1
ATOM 1346 C C . PRO A 1 184 ? -25.016 -19.359 -9.453 1 97.75 184 PRO A C 1
ATOM 1348 O O . PRO A 1 184 ? -25.562 -20.406 -9.062 1 97.75 184 PRO A O 1
ATOM 1351 N N . ASN A 1 185 ? -25.453 -18.594 -10.43 1 96.75 185 ASN A N 1
ATOM 1352 C CA . ASN A 1 185 ? -26.547 -19.031 -11.305 1 96.75 185 ASN A CA 1
ATOM 1353 C C . ASN A 1 185 ? -26.172 -18.859 -12.773 1 96.75 185 ASN A C 1
ATOM 1355 O O . ASN A 1 185 ? -25 -18.688 -13.109 1 96.75 185 ASN A O 1
ATOM 1359 N N . GLU A 1 186 ? -27.172 -19.031 -13.594 1 95 186 GLU A N 1
ATOM 1360 C CA . GLU A 1 186 ? -26.922 -19.047 -15.031 1 95 186 GLU A CA 1
ATOM 1361 C C . GLU A 1 186 ? -26.469 -17.672 -15.523 1 95 186 GLU A C 1
ATOM 1363 O O . GLU A 1 186 ? -25.812 -17.562 -16.562 1 95 186 GLU A O 1
ATOM 1368 N N . ASN A 1 187 ? -26.719 -16.641 -14.781 1 95.31 187 ASN A N 1
ATOM 1369 C CA . ASN A 1 187 ? -26.359 -15.289 -15.164 1 95.31 187 ASN A CA 1
ATOM 1370 C C . ASN A 1 187 ? -24.969 -14.922 -14.648 1 95.31 187 ASN A C 1
ATOM 1372 O O . ASN A 1 187 ? -24.391 -13.906 -15.07 1 95.31 187 ASN A O 1
ATOM 1376 N N . THR A 1 188 ? -24.422 -15.75 -13.773 1 97.19 188 THR A N 1
ATOM 1377 C CA . THR A 1 188 ? -23.062 -15.555 -13.289 1 97.19 188 THR A CA 1
ATOM 1378 C C . THR A 1 188 ? -22.047 -15.914 -14.375 1 97.19 188 THR A C 1
ATOM 1380 O O . THR A 1 188 ? -22.188 -16.938 -15.047 1 97.19 188 THR A O 1
ATOM 1383 N N . PRO A 1 189 ? -21.062 -15 -14.555 1 97.25 189 PRO A N 1
ATOM 1384 C CA . PRO A 1 189 ? -20.031 -15.32 -15.531 1 97.25 189 PRO A CA 1
ATOM 1385 C C . PRO A 1 189 ? -19.422 -16.703 -15.32 1 97.25 189 PRO A C 1
ATOM 1387 O O . PRO A 1 189 ? -19.297 -17.156 -14.18 1 97.25 189 PRO A O 1
ATOM 1390 N N . TYR A 1 190 ? -19.062 -17.375 -16.422 1 97.69 190 TYR A N 1
ATOM 1391 C CA . TYR A 1 190 ? -18.594 -18.766 -16.375 1 97.69 190 TYR A CA 1
ATOM 1392 C C . TYR A 1 190 ? -17.422 -18.906 -15.414 1 97.69 190 TYR A C 1
ATOM 1394 O O . TYR A 1 190 ? -17.422 -19.797 -14.562 1 97.69 190 TYR A O 1
ATOM 1402 N N . ASP A 1 191 ? -16.375 -18.109 -15.523 1 98.38 191 ASP A N 1
ATOM 1403 C CA . ASP A 1 191 ? -15.18 -18.219 -14.688 1 98.38 191 ASP A CA 1
ATOM 1404 C C . ASP A 1 191 ? -15.539 -18.141 -13.203 1 98.38 191 ASP A C 1
ATOM 1406 O O . ASP A 1 191 ? -14.922 -18.797 -12.375 1 98.38 191 ASP A O 1
ATOM 1410 N N . LEU A 1 192 ? -16.531 -17.281 -12.891 1 98.44 192 LEU A N 1
ATOM 1411 C CA . LEU A 1 192 ? -16.906 -17.094 -11.492 1 98.44 192 LEU A CA 1
ATOM 1412 C C . LEU A 1 192 ? -17.703 -18.297 -10.984 1 98.44 192 LEU A C 1
ATOM 1414 O O . LEU A 1 192 ? -17.609 -18.656 -9.812 1 98.44 192 LEU A O 1
ATOM 1418 N N . ARG A 1 193 ? -18.484 -18.906 -11.906 1 98.56 193 ARG A N 1
ATOM 1419 C CA . ARG A 1 193 ? -19.141 -20.156 -11.539 1 98.56 193 ARG A CA 1
ATOM 1420 C C . ARG A 1 193 ? -18.109 -21.25 -11.273 1 98.56 193 ARG A C 1
ATOM 1422 O O . ARG A 1 193 ? -18.234 -22 -10.297 1 98.56 193 ARG A O 1
ATOM 1429 N N . ASP A 1 194 ? -17.141 -21.281 -12.148 1 98.56 194 ASP A N 1
ATOM 1430 C CA . ASP A 1 194 ? -16.078 -22.266 -11.992 1 98.56 194 ASP A CA 1
ATOM 1431 C C . ASP A 1 194 ? -15.25 -21.984 -10.734 1 98.56 194 ASP A C 1
ATOM 1433 O O . ASP A 1 194 ? -14.805 -22.906 -10.062 1 98.56 194 ASP A O 1
ATOM 1437 N N . ALA A 1 195 ? -15.062 -20.734 -10.383 1 98.75 195 ALA A N 1
ATOM 1438 C CA . ALA A 1 195 ? -14.375 -20.359 -9.148 1 98.75 195 ALA A CA 1
ATOM 1439 C C . ALA A 1 195 ? -15.141 -20.844 -7.926 1 98.75 195 ALA A C 1
ATOM 1441 O O . ALA A 1 195 ? -14.547 -21.375 -6.977 1 98.75 195 ALA A O 1
ATOM 1442 N N . ALA A 1 196 ? -16.438 -20.625 -7.992 1 98.69 196 ALA A N 1
ATOM 1443 C CA . ALA A 1 196 ? -17.266 -21.125 -6.898 1 98.69 196 ALA A CA 1
ATOM 1444 C C . ALA A 1 196 ? -17.125 -22.641 -6.762 1 98.69 196 ALA A C 1
ATOM 1446 O O . ALA A 1 196 ? -17.031 -23.156 -5.652 1 98.69 196 ALA A O 1
ATOM 1447 N N . ASP A 1 197 ? -17.141 -23.312 -7.887 1 98.44 197 ASP A N 1
ATOM 1448 C CA . ASP A 1 197 ? -16.953 -24.75 -7.871 1 98.44 197 ASP A CA 1
ATOM 1449 C C . ASP A 1 197 ? -15.602 -25.125 -7.262 1 98.44 197 ASP A C 1
ATOM 1451 O O . ASP A 1 197 ? -15.516 -26.031 -6.426 1 98.44 197 ASP A O 1
ATOM 1455 N N . TYR A 1 198 ? -14.539 -24.438 -7.629 1 98.69 198 TYR A N 1
ATOM 1456 C CA . TYR A 1 198 ? -13.188 -24.703 -7.156 1 98.69 198 TYR A CA 1
ATOM 1457 C C . TYR A 1 198 ? -13.078 -24.484 -5.652 1 98.69 198 TYR A C 1
ATOM 1459 O O . TYR A 1 198 ? -12.562 -25.344 -4.934 1 98.69 198 TYR A O 1
ATOM 1467 N N . TYR A 1 199 ? -13.617 -23.391 -5.117 1 98.69 199 TYR A N 1
ATOM 1468 C CA . TYR A 1 199 ? -13.328 -22.953 -3.75 1 98.69 199 TYR A CA 1
ATOM 1469 C C . TYR A 1 199 ? -14.359 -23.531 -2.777 1 98.69 199 TYR A C 1
ATOM 1471 O O . TYR A 1 199 ? -14.078 -23.688 -1.587 1 98.69 199 TYR A O 1
ATOM 1479 N N . LEU A 1 200 ? -15.602 -23.812 -3.273 1 98.38 200 LEU A N 1
ATOM 1480 C CA . LEU A 1 200 ? -16.688 -24.047 -2.326 1 98.38 200 LEU A CA 1
ATOM 1481 C C . LEU A 1 200 ? -17.141 -25.5 -2.369 1 98.38 200 LEU A C 1
ATOM 1483 O O . LEU A 1 200 ? -18.031 -25.891 -1.606 1 98.38 200 LEU A O 1
ATOM 1487 N N . THR A 1 201 ? -16.578 -26.297 -3.236 1 98.25 201 THR A N 1
ATOM 1488 C CA . THR A 1 201 ? -16.922 -27.719 -3.324 1 98.25 201 THR A CA 1
ATOM 1489 C C . THR A 1 201 ? -15.711 -28.578 -2.973 1 98.25 201 THR A C 1
ATOM 1491 O O . THR A 1 201 ? -14.617 -28.062 -2.75 1 98.25 201 THR A O 1
ATOM 1494 N N . PRO A 1 202 ? -15.812 -29.875 -2.932 1 98 202 PRO A N 1
ATOM 1495 C CA . PRO A 1 202 ? -14.703 -30.781 -2.605 1 98 202 PRO A CA 1
ATOM 1496 C C . PRO A 1 202 ? -13.602 -30.766 -3.658 1 98 202 PRO A C 1
ATOM 1498 O O . PRO A 1 202 ? -12.547 -31.375 -3.457 1 98 202 PRO A O 1
ATOM 1501 N N . ARG A 1 203 ? -13.836 -30.078 -4.781 1 97.94 203 ARG A N 1
ATOM 1502 C CA . ARG A 1 203 ? -12.797 -29.953 -5.797 1 97.94 203 ARG A CA 1
ATOM 1503 C C . ARG A 1 203 ? -11.5 -29.422 -5.188 1 97.94 203 ARG A C 1
ATOM 1505 O O . ARG A 1 203 ? -10.43 -30 -5.395 1 97.94 203 ARG A O 1
ATOM 1512 N N . ALA A 1 204 ? -11.578 -28.312 -4.344 1 98.31 204 ALA A N 1
ATOM 1513 C CA . ALA A 1 204 ? -10.352 -27.766 -3.775 1 98.31 204 ALA A CA 1
ATOM 1514 C C . ALA A 1 204 ? -10.656 -26.953 -2.518 1 98.31 204 ALA A C 1
ATOM 1516 O O . ALA A 1 204 ? -9.82 -26.156 -2.066 1 98.31 204 ALA A O 1
ATOM 1517 N N . GLN A 1 205 ? -11.859 -27.125 -1.973 1 97.94 205 GLN A N 1
ATOM 1518 C CA . GLN A 1 205 ? -12.203 -26.391 -0.768 1 97.94 205 GLN A CA 1
ATOM 1519 C C . GLN A 1 205 ? -11.211 -26.656 0.355 1 97.94 205 GLN A C 1
ATOM 1521 O O . GLN A 1 205 ? -10.656 -27.766 0.447 1 97.94 205 GLN A O 1
ATOM 1526 N N . HIS A 1 206 ? -10.914 -25.703 1.145 1 98.44 206 HIS A N 1
ATOM 1527 C CA . HIS A 1 206 ? -10.047 -25.781 2.316 1 98.44 206 HIS A CA 1
ATOM 1528 C C . HIS A 1 206 ? -10.609 -24.969 3.479 1 98.44 206 HIS A C 1
ATOM 1530 O O . HIS A 1 206 ? -11.133 -23.875 3.277 1 98.44 206 HIS A O 1
ATOM 1536 N N . PRO A 1 207 ? -10.469 -25.453 4.723 1 98.06 207 PRO A N 1
ATOM 1537 C CA . PRO A 1 207 ? -11.039 -24.75 5.875 1 98.06 207 PRO A CA 1
ATOM 1538 C C . PRO A 1 207 ? -10.477 -23.344 6.059 1 98.06 207 PRO A C 1
ATOM 1540 O O . PRO A 1 207 ? -11.148 -22.469 6.609 1 98.06 207 PRO A O 1
ATOM 1543 N N . ASN A 1 208 ? -9.273 -23.094 5.578 1 98.19 208 ASN A N 1
ATOM 1544 C CA . ASN A 1 208 ? -8.641 -21.781 5.719 1 98.19 208 ASN A CA 1
ATOM 1545 C C . ASN A 1 208 ? -9.078 -20.812 4.617 1 98.19 208 ASN A C 1
ATOM 1547 O O . ASN A 1 208 ? -8.789 -19.625 4.676 1 98.19 208 ASN A O 1
ATOM 1551 N N . ALA A 1 209 ? -9.688 -21.297 3.59 1 98.25 209 ALA A N 1
ATOM 1552 C CA . ALA A 1 209 ? -10.25 -20.469 2.523 1 98.25 209 ALA A CA 1
ATOM 1553 C C . ALA A 1 209 ? -11.766 -20.328 2.68 1 98.25 209 ALA A C 1
ATOM 1555 O O . ALA A 1 209 ? -12.531 -21.031 2.02 1 98.25 209 ALA A O 1
ATOM 1556 N N . GLN A 1 210 ? -12.219 -19.359 3.373 1 97.94 210 GLN A N 1
ATOM 1557 C CA . GLN A 1 210 ? -13.578 -19.328 3.887 1 97.94 210 GLN A CA 1
ATOM 1558 C C . GLN A 1 210 ? -14.469 -18.422 3.033 1 97.94 210 GLN A C 1
ATOM 1560 O O . GLN A 1 210 ? -15.602 -18.109 3.414 1 97.94 210 GLN A O 1
ATOM 1565 N N . ASN A 1 211 ? -13.953 -17.938 1.951 1 98.5 211 ASN A N 1
ATOM 1566 C CA . ASN A 1 211 ? -14.68 -17.047 1.059 1 98.5 211 ASN A CA 1
ATOM 1567 C C . ASN A 1 211 ? -15.156 -15.797 1.79 1 98.5 211 ASN A C 1
ATOM 1569 O O . ASN A 1 211 ? -16.297 -15.375 1.612 1 98.5 211 ASN A O 1
ATOM 1573 N N . LYS A 1 212 ? -14.328 -15.234 2.672 1 98 212 LYS A N 1
ATOM 1574 C CA . LYS A 1 212 ? -14.609 -14.055 3.48 1 98 212 LYS A CA 1
ATOM 1575 C C . LYS A 1 212 ? -13.555 -12.969 3.254 1 98 212 LYS A C 1
ATOM 1577 O O . LYS A 1 212 ? -12.352 -13.25 3.27 1 98 212 LYS A O 1
ATOM 1582 N N . MET A 1 213 ? -14 -11.82 2.984 1 98.31 213 MET A N 1
ATOM 1583 C CA . MET A 1 213 ? -13.18 -10.617 2.889 1 98.31 213 MET A CA 1
ATOM 1584 C C . MET A 1 213 ? -13.805 -9.469 3.672 1 98.31 213 MET A C 1
ATOM 1586 O O . MET A 1 213 ? -14.969 -9.125 3.453 1 98.31 213 MET A O 1
ATOM 1590 N N . LEU A 1 214 ? -13.094 -8.844 4.555 1 98 214 LEU A N 1
ATOM 1591 C CA . LEU A 1 214 ? -13.633 -7.727 5.328 1 98 214 LEU A CA 1
ATOM 1592 C C . LEU A 1 214 ? -14.117 -6.609 4.41 1 98 214 LEU A C 1
ATOM 1594 O O . LEU A 1 214 ? -13.453 -6.289 3.418 1 98 214 LEU A O 1
ATOM 1598 N N . ALA A 1 215 ? -15.234 -5.961 4.793 1 97.44 215 ALA A N 1
ATOM 1599 C CA . ALA A 1 215 ? -15.781 -4.848 4.023 1 97.44 215 ALA A CA 1
ATOM 1600 C C . ALA A 1 215 ? -14.734 -3.76 3.812 1 97.44 215 ALA A C 1
ATOM 1602 O O . ALA A 1 215 ? -14.648 -3.172 2.732 1 97.44 215 ALA A O 1
ATOM 1603 N N . ARG A 1 216 ? -13.914 -3.533 4.789 1 97.12 216 ARG A N 1
ATOM 1604 C CA . ARG A 1 216 ? -12.938 -2.445 4.723 1 97.12 216 ARG A CA 1
ATOM 1605 C C . ARG A 1 216 ? -11.844 -2.756 3.711 1 97.12 216 ARG A C 1
ATOM 1607 O O . ARG A 1 216 ? -11.078 -1.868 3.328 1 97.12 216 ARG A O 1
ATOM 1614 N N . SER A 1 217 ? -11.75 -4.004 3.211 1 98.44 217 SER A N 1
ATOM 1615 C CA . SER A 1 217 ? -10.812 -4.344 2.146 1 98.44 217 SER A CA 1
ATOM 1616 C C . SER A 1 217 ? -11.125 -3.576 0.867 1 98.44 217 SER A C 1
ATOM 1618 O O . SER A 1 217 ? -10.227 -3.309 0.062 1 98.44 217 SER A O 1
ATOM 1620 N N . GLN A 1 218 ? -12.406 -3.229 0.67 1 98 218 GLN A N 1
ATOM 1621 C CA . GLN A 1 218 ? -12.852 -2.625 -0.583 1 98 218 GLN A CA 1
ATOM 1622 C C . GLN A 1 218 ? -12.148 -1.288 -0.822 1 98 218 GLN A C 1
ATOM 1624 O O . GLN A 1 218 ? -11.812 -0.952 -1.96 1 98 218 GLN A O 1
ATOM 1629 N N . SER A 1 219 ? -11.953 -0.528 0.256 1 97.75 219 SER A N 1
ATOM 1630 C CA . SER A 1 219 ? -11.227 0.73 0.143 1 97.75 219 SER A CA 1
ATOM 1631 C C . SER A 1 219 ? -9.812 0.505 -0.392 1 97.75 219 SER A C 1
ATOM 1633 O O . SER A 1 219 ? -9.367 1.215 -1.296 1 97.75 219 SER A O 1
ATOM 1635 N N . LEU A 1 220 ? -9.133 -0.489 0.125 1 98.56 220 LEU A N 1
ATOM 1636 C CA . LEU A 1 220 ? -7.758 -0.792 -0.249 1 98.56 220 LEU A CA 1
ATOM 1637 C C . LEU A 1 220 ? -7.688 -1.338 -1.671 1 98.56 220 LEU A C 1
ATOM 1639 O O . LEU A 1 220 ? -6.812 -0.95 -2.447 1 98.56 220 LEU A O 1
ATOM 1643 N N . LEU A 1 221 ? -8.633 -2.158 -2.029 1 98.75 221 LEU A N 1
ATOM 1644 C CA . LEU A 1 221 ? -8.656 -2.795 -3.342 1 98.75 221 LEU A CA 1
ATOM 1645 C C . LEU A 1 221 ? -8.938 -1.771 -4.438 1 98.75 221 LEU A C 1
ATOM 1647 O O . LEU A 1 221 ? -8.234 -1.74 -5.453 1 98.75 221 LEU A O 1
ATOM 1651 N N . LEU A 1 222 ? -9.891 -0.868 -4.242 1 98.69 222 LEU A N 1
ATOM 1652 C CA . LEU A 1 222 ? -10.273 0.12 -5.242 1 98.69 222 LEU A CA 1
ATOM 1653 C C . LEU A 1 222 ? -9.133 1.1 -5.508 1 98.69 222 LEU A C 1
ATOM 1655 O O . LEU A 1 222 ? -9.016 1.641 -6.609 1 98.69 222 LEU A O 1
ATOM 1659 N N . ASN A 1 223 ? -8.266 1.233 -4.559 1 98.38 223 ASN A N 1
ATOM 1660 C CA . ASN A 1 223 ? -7.23 2.256 -4.656 1 98.38 223 ASN A CA 1
ATOM 1661 C C . ASN A 1 223 ? -5.867 1.647 -4.977 1 98.38 223 ASN A C 1
ATOM 1663 O O . ASN A 1 223 ? -4.832 2.283 -4.77 1 98.38 223 ASN A O 1
ATOM 1667 N N . PHE A 1 224 ? -5.863 0.409 -5.359 1 98.81 224 PHE A N 1
ATOM 1668 C CA . PHE A 1 224 ? -4.641 -0.299 -5.723 1 98.81 224 PHE A CA 1
ATOM 1669 C C . PHE A 1 224 ? -4.559 -0.5 -7.23 1 98.81 224 PHE A C 1
ATOM 1671 O O . PHE A 1 224 ? -5.57 -0.779 -7.879 1 98.81 224 PHE A O 1
ATOM 1678 N N . ASP A 1 225 ? -3.34 -0.358 -7.793 1 98.81 225 ASP A N 1
ATOM 1679 C CA . ASP A 1 225 ? -3.064 -0.689 -9.188 1 98.81 225 ASP A CA 1
ATOM 1680 C C . ASP A 1 225 ? -1.756 -1.464 -9.32 1 98.81 225 ASP A C 1
ATOM 1682 O O . ASP A 1 225 ? -0.672 -0.884 -9.227 1 98.81 225 ASP A O 1
ATOM 1686 N N . ALA A 1 226 ? -1.873 -2.742 -9.555 1 98.81 226 ALA A N 1
ATOM 1687 C CA . ALA A 1 226 ? -0.705 -3.617 -9.633 1 98.81 226 ALA A CA 1
ATOM 1688 C C . ALA A 1 226 ? 0.212 -3.201 -10.781 1 98.81 226 ALA A C 1
ATOM 1690 O O . ALA A 1 226 ? 1.402 -3.521 -10.781 1 98.81 226 ALA A O 1
ATOM 1691 N N . TRP A 1 227 ? -0.313 -2.508 -11.789 1 98.75 227 TRP A N 1
ATOM 1692 C CA . TRP A 1 227 ? 0.437 -2.229 -13.008 1 98.75 227 TRP A CA 1
ATOM 1693 C C . TRP A 1 227 ? 1.078 -0.847 -12.945 1 98.75 227 TRP A C 1
ATOM 1695 O O . TRP A 1 227 ? 1.868 -0.483 -13.82 1 98.75 227 TRP A O 1
ATOM 1705 N N . ASP A 1 228 ? 0.755 -0.067 -11.906 1 98.12 228 ASP A N 1
ATOM 1706 C CA . ASP A 1 228 ? 1.31 1.279 -11.797 1 98.12 228 ASP A CA 1
ATOM 1707 C C . ASP A 1 228 ? 2.836 1.252 -11.859 1 98.12 228 ASP A C 1
ATOM 1709 O O . ASP A 1 228 ? 3.477 0.459 -11.172 1 98.12 228 ASP A O 1
ATOM 1713 N N . PHE A 1 229 ? 3.441 1.96 -12.727 1 98.44 229 PHE A N 1
ATOM 1714 C CA . PHE A 1 229 ? 4.871 2.195 -12.914 1 98.44 229 PHE A CA 1
ATOM 1715 C C . PHE A 1 229 ? 5.566 0.938 -13.414 1 98.44 229 PHE A C 1
ATOM 1717 O O . PHE A 1 229 ? 6.797 0.863 -13.422 1 98.44 229 PHE A O 1
ATOM 1724 N N . THR A 1 230 ? 4.844 -0.099 -13.805 1 98.69 230 THR A N 1
ATOM 1725 C CA . THR A 1 230 ? 5.504 -1.306 -14.297 1 98.69 230 THR A CA 1
ATOM 1726 C C . THR A 1 230 ? 6.297 -1.011 -15.562 1 98.69 230 THR A C 1
ATOM 1728 O O . THR A 1 230 ? 7.375 -1.576 -15.773 1 98.69 230 THR A O 1
ATOM 1731 N N . ASP A 1 231 ? 5.824 -0.109 -16.391 1 98 231 ASP A N 1
ATOM 1732 C CA . ASP A 1 231 ? 6.477 0.203 -17.656 1 98 231 ASP A CA 1
ATOM 1733 C C . ASP A 1 231 ? 7.824 0.885 -17.422 1 98 231 ASP A C 1
ATOM 1735 O O . ASP A 1 231 ? 8.633 0.992 -18.344 1 98 231 ASP A O 1
ATOM 1739 N N . ILE A 1 232 ? 8.062 1.304 -16.203 1 98.06 232 ILE A N 1
ATOM 1740 C CA . ILE A 1 232 ? 9.305 2.01 -15.891 1 98.06 232 ILE A CA 1
ATOM 1741 C C . ILE A 1 232 ? 10.203 1.114 -15.039 1 98.06 232 ILE A C 1
ATOM 1743 O O . ILE A 1 232 ? 11.398 0.993 -15.312 1 98.06 232 ILE A O 1
ATOM 1747 N N . TYR A 1 233 ? 9.617 0.417 -14.039 1 98.62 233 TYR A N 1
ATOM 1748 C CA . TYR A 1 233 ? 10.461 -0.13 -12.984 1 98.62 233 TYR A CA 1
ATOM 1749 C C . TYR A 1 233 ? 10.453 -1.654 -13.016 1 98.62 233 TYR A C 1
ATOM 1751 O O . TYR A 1 233 ? 11.25 -2.299 -12.328 1 98.62 233 TYR A O 1
ATOM 1759 N N . LEU A 1 234 ? 9.5 -2.285 -13.734 1 98.69 234 LEU A N 1
ATOM 1760 C CA . LEU A 1 234 ? 9.562 -3.73 -13.93 1 98.69 234 LEU A CA 1
ATOM 1761 C C . LEU A 1 234 ? 10.422 -4.078 -15.141 1 98.69 234 LEU A C 1
ATOM 1763 O O . LEU A 1 234 ? 9.906 -4.305 -16.234 1 98.69 234 LEU A O 1
ATOM 1767 N N . THR A 1 235 ? 11.695 -4.207 -14.906 1 98.06 235 THR A N 1
ATOM 1768 C CA . THR A 1 235 ? 12.641 -4.426 -16 1 98.06 235 THR A CA 1
ATOM 1769 C C . THR A 1 235 ? 13.047 -5.895 -16.078 1 98.06 235 THR A C 1
ATOM 1771 O O . THR A 1 235 ? 13.633 -6.328 -17.062 1 98.06 235 THR A O 1
ATOM 1774 N N . GLN A 1 236 ? 12.719 -6.641 -15.078 1 98.38 236 GLN A N 1
ATOM 1775 C CA . GLN A 1 236 ? 13.039 -8.062 -15.047 1 98.38 236 GLN A CA 1
ATOM 1776 C C . GLN A 1 236 ? 12.258 -8.828 -16.109 1 98.38 236 GLN A C 1
ATOM 1778 O O . GLN A 1 236 ? 11.109 -8.492 -16.406 1 98.38 236 GLN A O 1
ATOM 1783 N N . PRO A 1 237 ? 12.898 -9.898 -16.641 1 98.75 237 PRO A N 1
ATOM 1784 C CA . PRO A 1 237 ? 12.125 -10.773 -17.531 1 98.75 237 PRO A CA 1
ATOM 1785 C C . PRO A 1 237 ? 10.781 -11.188 -16.938 1 98.75 237 PRO A C 1
ATOM 1787 O O . PRO A 1 237 ? 10.711 -11.539 -15.75 1 98.75 237 PRO A O 1
ATOM 1790 N N . THR A 1 238 ? 9.703 -11.117 -17.75 1 98.94 238 THR A N 1
ATOM 1791 C CA . THR A 1 238 ? 8.336 -11.344 -17.297 1 98.94 238 THR A CA 1
ATOM 1792 C C . THR A 1 238 ? 7.582 -12.25 -18.25 1 98.94 238 THR A C 1
ATOM 1794 O O . THR A 1 238 ? 7.508 -11.961 -19.453 1 98.94 238 THR A O 1
ATOM 1797 N N . LEU A 1 239 ? 7.051 -13.375 -17.734 1 98.94 239 LEU A N 1
ATOM 1798 C CA . LEU A 1 239 ? 6.234 -14.297 -18.516 1 98.94 239 LEU A CA 1
ATOM 1799 C C . LEU A 1 239 ? 4.77 -14.219 -18.094 1 98.94 239 LEU A C 1
ATOM 1801 O O . LEU A 1 239 ? 4.453 -14.391 -16.922 1 98.94 239 LEU A O 1
ATOM 1805 N N . VAL A 1 240 ? 3.916 -13.969 -19.047 1 98.94 240 VAL A N 1
ATOM 1806 C CA . VAL A 1 240 ? 2.477 -13.906 -18.812 1 98.94 240 VAL A CA 1
ATOM 1807 C C . VAL A 1 240 ? 1.8 -15.133 -19.406 1 98.94 240 VAL A C 1
ATOM 1809 O O . VAL A 1 240 ? 1.787 -15.312 -20.641 1 98.94 240 VAL A O 1
ATOM 1812 N N . VAL A 1 241 ? 1.173 -15.969 -18.547 1 98.94 241 VAL A N 1
ATOM 1813 C CA . VAL A 1 241 ? 0.515 -17.203 -18.969 1 98.94 241 VAL A CA 1
ATOM 1814 C C . VAL A 1 241 ? -0.992 -17.078 -18.75 1 98.94 241 VAL A C 1
ATOM 1816 O O . VAL A 1 241 ? -1.442 -16.734 -17.656 1 98.94 241 VAL A O 1
ATOM 1819 N N . TYR A 1 242 ? -1.802 -17.344 -19.734 1 98.94 242 TYR A N 1
ATOM 1820 C CA . TYR A 1 242 ? -3.25 -17.328 -19.547 1 98.94 242 TYR A CA 1
ATOM 1821 C C . TYR A 1 242 ? -3.949 -18.094 -20.656 1 98.94 242 TYR A C 1
ATOM 1823 O O . TYR A 1 242 ? -3.314 -18.516 -21.641 1 98.94 242 TYR A O 1
ATOM 1831 N N . GLY A 1 243 ? -5.18 -18.453 -20.453 1 98.88 243 GLY A N 1
ATOM 1832 C CA . GLY A 1 243 ? -5.996 -19.125 -21.453 1 98.88 243 GLY A CA 1
ATOM 1833 C C . GLY A 1 243 ? -6.723 -18.172 -22.391 1 98.88 243 GLY A C 1
ATOM 1834 O O . GLY A 1 243 ? -7.184 -17.109 -21.953 1 98.88 243 GLY A O 1
ATOM 1835 N N . ASP A 1 244 ? -6.91 -18.578 -23.625 1 98.62 244 ASP A N 1
ATOM 1836 C CA . ASP A 1 244 ? -7.5 -17.672 -24.609 1 98.62 244 ASP A CA 1
ATOM 1837 C C . ASP A 1 244 ? -9.008 -17.547 -24.422 1 98.62 244 ASP A C 1
ATOM 1839 O O . ASP A 1 244 ? -9.641 -16.656 -24.969 1 98.62 244 ASP A O 1
ATOM 1843 N N . LEU A 1 245 ? -9.625 -18.453 -23.594 1 98.69 245 LEU A N 1
ATOM 1844 C CA . LEU A 1 245 ? -11.055 -18.375 -23.344 1 98.69 245 LEU A CA 1
ATOM 1845 C C . LEU A 1 245 ? -11.344 -17.781 -21.969 1 98.69 245 LEU A C 1
ATOM 1847 O O . LEU A 1 245 ? -12.5 -17.641 -21.578 1 98.69 245 LEU A O 1
ATOM 1851 N N . ALA A 1 246 ? -10.32 -17.453 -21.234 1 98.88 246 ALA A N 1
ATOM 1852 C CA . ALA A 1 246 ? -10.516 -16.891 -19.891 1 98.88 246 ALA A CA 1
ATOM 1853 C C . ALA A 1 246 ? -11.195 -15.531 -19.953 1 98.88 246 ALA A C 1
ATOM 1855 O O . ALA A 1 246 ? -10.773 -14.648 -20.719 1 98.88 246 ALA A O 1
ATOM 1856 N N . GLU A 1 247 ? -12.234 -15.375 -19.141 1 98.75 247 GLU A N 1
ATOM 1857 C CA . GLU A 1 247 ? -12.914 -14.086 -19.047 1 98.75 247 GLU A CA 1
ATOM 1858 C C . GLU A 1 247 ? -12 -13.023 -18.438 1 98.75 247 GLU A C 1
ATOM 1860 O O . GLU A 1 247 ? -12.211 -11.828 -18.641 1 98.75 247 GLU A O 1
ATOM 1865 N N . SER A 1 248 ? -10.969 -13.469 -17.75 1 98.56 248 SER A N 1
ATOM 1866 C CA . SER A 1 248 ? -10.047 -12.57 -17.062 1 98.56 248 SER A CA 1
ATOM 1867 C C . SER A 1 248 ? -8.836 -12.25 -17.938 1 98.56 248 SER A C 1
ATOM 1869 O O . SER A 1 248 ? -7.918 -11.555 -17.516 1 98.56 248 SER A O 1
ATOM 1871 N N . LYS A 1 249 ? -8.719 -12.727 -19.188 1 98.81 249 LYS A N 1
ATOM 1872 C CA . LYS A 1 249 ? -7.504 -12.633 -19.984 1 98.81 249 LYS A CA 1
ATOM 1873 C C . LYS A 1 249 ? -7.117 -11.172 -20.219 1 98.81 249 LYS A C 1
ATOM 1875 O O . LYS A 1 249 ? -5.949 -10.867 -20.484 1 98.81 249 LYS A O 1
ATOM 1880 N N . TRP A 1 250 ? -8.141 -10.242 -20.094 1 98.81 250 TRP A N 1
ATOM 1881 C CA . TRP A 1 250 ? -7.867 -8.828 -20.344 1 98.81 250 TRP A CA 1
ATOM 1882 C C . TRP A 1 250 ? -6.855 -8.289 -19.344 1 98.81 250 TRP A C 1
ATOM 1884 O O . TRP A 1 250 ? -6.102 -7.359 -19.641 1 98.81 250 TRP A O 1
ATOM 1894 N N . HIS A 1 251 ? -6.742 -8.844 -18.141 1 98.94 251 HIS A N 1
ATOM 1895 C CA . HIS A 1 251 ? -5.723 -8.438 -17.172 1 98.94 251 HIS A CA 1
ATOM 1896 C C . HIS A 1 251 ? -4.324 -8.789 -17.672 1 98.94 251 HIS A C 1
ATOM 1898 O O . HIS A 1 251 ? -3.416 -7.961 -17.625 1 98.94 251 HIS A O 1
ATOM 1904 N N . SER A 1 252 ? -4.152 -10.055 -18.078 1 98.94 252 SER A N 1
ATOM 1905 C CA . SER A 1 252 ? -2.877 -10.523 -18.609 1 98.94 252 SER A CA 1
ATOM 1906 C C . SER A 1 252 ? -2.469 -9.727 -19.859 1 98.94 252 SER A C 1
ATOM 1908 O O . SER A 1 252 ? -1.312 -9.328 -19.984 1 98.94 252 SER A O 1
ATOM 1910 N N . GLU A 1 253 ? -3.418 -9.484 -20.703 1 98.88 253 GLU A N 1
ATOM 1911 C CA . GLU A 1 253 ? -3.16 -8.711 -21.922 1 98.88 253 GLU A CA 1
ATOM 1912 C C . GLU A 1 253 ? -2.744 -7.281 -21.578 1 98.88 253 GLU A C 1
ATOM 1914 O O . GLU A 1 253 ? -1.847 -6.723 -22.219 1 98.88 253 GLU A O 1
ATOM 1919 N N . ARG A 1 254 ? -3.389 -6.699 -20.625 1 98.88 254 ARG A N 1
ATOM 1920 C CA . ARG A 1 254 ? -3.059 -5.34 -20.203 1 98.88 254 ARG A CA 1
ATOM 1921 C C . ARG A 1 254 ? -1.623 -5.262 -19.688 1 98.88 254 ARG A C 1
ATOM 1923 O O . ARG A 1 254 ? -0.894 -4.324 -20.031 1 98.88 254 ARG A O 1
ATOM 1930 N N . LEU A 1 255 ? -1.208 -6.234 -18.859 1 98.94 255 LEU A N 1
ATOM 1931 C CA . LEU A 1 255 ? 0.168 -6.242 -18.375 1 98.94 255 LEU A CA 1
ATOM 1932 C C . LEU A 1 255 ? 1.151 -6.398 -19.531 1 98.94 255 LEU A C 1
ATOM 1934 O O . LEU A 1 255 ? 2.115 -5.641 -19.641 1 98.94 255 LEU A O 1
ATOM 1938 N N . TYR A 1 256 ? 0.91 -7.367 -20.391 1 98.88 256 TYR A N 1
ATOM 1939 C CA . TYR A 1 256 ? 1.79 -7.625 -21.531 1 98.88 256 TYR A CA 1
ATOM 1940 C C . TYR A 1 256 ? 1.925 -6.387 -22.406 1 98.88 256 TYR A C 1
ATOM 1942 O O . TYR A 1 256 ? 3.035 -5.992 -22.766 1 98.88 256 TYR A O 1
ATOM 1950 N N . ASN A 1 257 ? 0.804 -5.793 -22.719 1 98.81 257 ASN A N 1
ATOM 1951 C CA . ASN A 1 257 ? 0.796 -4.633 -23.609 1 98.81 257 ASN A CA 1
ATOM 1952 C C . ASN A 1 257 ? 1.498 -3.438 -22.969 1 98.81 257 ASN A C 1
ATOM 1954 O O . ASN A 1 257 ? 2.102 -2.623 -23.672 1 98.81 257 ASN A O 1
ATOM 1958 N N . LYS A 1 258 ? 1.414 -3.33 -21.656 1 98.56 258 LYS A N 1
ATOM 1959 C CA . LYS A 1 258 ? 2.078 -2.236 -20.953 1 98.56 258 LYS A CA 1
ATOM 1960 C C . LYS A 1 258 ? 3.594 -2.414 -20.969 1 98.56 258 LYS A C 1
ATOM 1962 O O . LYS A 1 258 ? 4.34 -1.433 -20.953 1 98.56 258 LYS A O 1
ATOM 1967 N N . LEU A 1 259 ? 4.055 -3.645 -20.984 1 98.75 259 LEU A N 1
ATOM 1968 C CA . LEU A 1 259 ? 5.477 -3.947 -20.859 1 98.75 259 LEU A CA 1
ATOM 1969 C C . LEU A 1 259 ? 6.129 -4.059 -22.234 1 98.75 259 LEU A C 1
ATOM 1971 O O . LEU A 1 259 ? 7.328 -3.805 -22.391 1 98.75 259 LEU A O 1
ATOM 1975 N N . LYS A 1 260 ? 5.336 -4.445 -23.203 1 98.25 260 LYS A N 1
ATOM 1976 C CA . LYS A 1 260 ? 5.875 -4.664 -24.547 1 98.25 260 LYS A CA 1
ATOM 1977 C C . LYS A 1 260 ? 6.551 -3.406 -25.078 1 98.25 260 LYS A C 1
ATOM 1979 O O . LYS A 1 260 ? 5.977 -2.316 -25.031 1 98.25 260 LYS A O 1
ATOM 1984 N N . GLY A 1 261 ? 7.812 -3.537 -25.609 1 97.44 261 GLY A N 1
ATOM 1985 C CA . GLY A 1 261 ? 8.57 -2.41 -26.125 1 97.44 261 GLY A CA 1
ATOM 1986 C C . GLY A 1 261 ? 9.344 -1.664 -25.047 1 97.44 261 GLY A C 1
ATOM 1987 O O . GLY A 1 261 ? 10.25 -0.893 -25.359 1 97.44 261 GLY A O 1
ATOM 1988 N N . LYS A 1 262 ? 9.031 -1.901 -23.812 1 97.19 262 LYS A N 1
ATOM 1989 C CA . LYS A 1 262 ? 9.695 -1.219 -22.703 1 97.19 262 LYS A CA 1
ATOM 1990 C C . LYS A 1 262 ? 10.531 -2.193 -21.875 1 97.19 262 LYS A C 1
ATOM 1992 O O . LYS A 1 262 ? 11.602 -1.839 -21.375 1 97.19 262 LYS A O 1
ATOM 1997 N N . ASN A 1 263 ? 10.008 -3.361 -21.609 1 97.25 263 ASN A N 1
ATOM 1998 C CA . ASN A 1 263 ? 10.711 -4.496 -21.016 1 97.25 263 ASN A CA 1
ATOM 1999 C C . ASN A 1 263 ? 11.141 -5.512 -22.062 1 97.25 263 ASN A C 1
ATOM 2001 O O . ASN A 1 263 ? 10.297 -6.203 -22.641 1 97.25 263 ASN A O 1
ATOM 2005 N N . THR A 1 264 ? 12.43 -5.699 -22.281 1 95.81 264 THR A N 1
ATOM 2006 C CA . THR A 1 264 ? 12.945 -6.504 -23.391 1 95.81 264 THR A CA 1
ATOM 2007 C C . THR A 1 264 ? 12.773 -7.992 -23.094 1 95.81 264 THR A C 1
ATOM 2009 O O . THR A 1 264 ? 12.898 -8.828 -24 1 95.81 264 THR A O 1
ATOM 2012 N N . GLY A 1 265 ? 12.438 -8.336 -21.891 1 97.5 265 GLY A N 1
ATOM 2013 C CA . GLY A 1 265 ? 12.328 -9.734 -21.5 1 97.5 265 GLY A CA 1
ATOM 2014 C C . GLY A 1 265 ? 10.891 -10.188 -21.312 1 97.5 265 GLY A C 1
ATOM 2015 O O . GLY A 1 265 ? 10.641 -11.258 -20.75 1 97.5 265 GLY A O 1
ATOM 2016 N N . VAL A 1 266 ? 9.883 -9.391 -21.75 1 98.44 266 VAL A N 1
ATOM 2017 C CA . VAL A 1 266 ? 8.492 -9.789 -21.562 1 98.44 266 VAL A CA 1
ATOM 2018 C C . VAL A 1 266 ? 8.07 -10.758 -22.656 1 98.44 266 VAL A C 1
ATOM 2020 O O . VAL A 1 266 ? 8.461 -10.602 -23.812 1 98.44 266 VAL A O 1
ATOM 2023 N N . SER A 1 267 ? 7.371 -11.805 -22.312 1 98.25 267 SER A N 1
ATOM 2024 C CA . SER A 1 267 ? 6.781 -12.773 -23.234 1 98.25 267 SER A CA 1
ATOM 2025 C C . SER A 1 267 ? 5.434 -13.266 -22.719 1 98.25 267 SER A C 1
ATOM 2027 O O . SER A 1 267 ? 5.074 -13.039 -21.562 1 98.25 267 SER A O 1
ATOM 2029 N N . GLN A 1 268 ? 4.648 -13.797 -23.594 1 98.56 268 GLN A N 1
ATOM 2030 C CA . GLN A 1 268 ? 3.367 -14.375 -23.203 1 98.56 268 GLN A CA 1
ATOM 2031 C C . GLN A 1 268 ? 3.215 -15.797 -23.734 1 98.56 268 GLN A C 1
ATOM 2033 O O . GLN A 1 268 ? 3.799 -16.156 -24.766 1 98.56 268 GLN A O 1
ATOM 2038 N N . TYR A 1 269 ? 2.578 -16.562 -23.016 1 98.75 269 TYR A N 1
ATOM 2039 C CA . TYR A 1 269 ? 2.197 -17.922 -23.359 1 98.75 269 TYR A CA 1
ATOM 2040 C C . TYR A 1 269 ? 0.695 -18.125 -23.203 1 98.75 269 TYR A C 1
ATOM 2042 O O . TYR A 1 269 ? 0.19 -18.281 -22.094 1 98.75 269 TYR A O 1
ATOM 2050 N N . VAL A 1 270 ? -0.009 -18.172 -24.344 1 98.81 270 VAL A N 1
ATOM 2051 C CA . VAL A 1 270 ? -1.463 -18.297 -24.359 1 98.81 270 VAL A CA 1
ATOM 2052 C C . VAL A 1 270 ? -1.864 -19.734 -24.672 1 98.81 270 VAL A C 1
ATOM 2054 O O . VAL A 1 270 ? -1.489 -20.266 -25.719 1 98.81 270 VAL A O 1
ATOM 2057 N N . ILE A 1 271 ? -2.582 -20.359 -23.812 1 98.75 271 ILE A N 1
ATOM 2058 C CA . ILE A 1 271 ? -2.969 -21.75 -24 1 98.75 271 ILE A CA 1
ATOM 2059 C C . ILE A 1 271 ? -4.379 -21.828 -24.578 1 98.75 271 ILE A C 1
ATOM 2061 O O . ILE A 1 271 ? -5.336 -21.359 -23.953 1 98.75 271 ILE A O 1
ATOM 2065 N N . PRO A 1 272 ? -4.566 -22.5 -25.75 1 98.44 272 PRO A N 1
ATOM 2066 C CA . PRO A 1 272 ? -5.887 -22.594 -26.391 1 98.44 272 PRO A CA 1
ATOM 2067 C C . PRO A 1 272 ? -6.887 -23.375 -25.547 1 98.44 272 PRO A C 1
ATOM 2069 O O . PRO A 1 272 ? -6.539 -24.406 -24.969 1 98.44 272 PRO A O 1
ATOM 2072 N N . GLY A 1 273 ? -8.031 -22.859 -25.422 1 98.44 273 GLY A N 1
ATOM 2073 C CA . GLY A 1 273 ? -9.125 -23.547 -24.766 1 98.44 273 GLY A CA 1
ATOM 2074 C C . GLY A 1 273 ? -9.148 -23.344 -23.25 1 98.44 273 GLY A C 1
ATOM 2075 O O . GLY A 1 273 ? -10.102 -23.734 -22.578 1 98.44 273 GLY A O 1
ATOM 2076 N N . GLY A 1 274 ? -8.102 -22.719 -22.719 1 98.69 274 GLY A N 1
ATOM 2077 C CA . GLY A 1 274 ? -7.992 -22.547 -21.281 1 98.69 274 GLY A CA 1
ATOM 2078 C C . GLY A 1 274 ? -8.852 -21.422 -20.734 1 98.69 274 GLY A C 1
ATOM 2079 O O . GLY A 1 274 ? -8.938 -20.359 -21.344 1 98.69 274 GLY A O 1
ATOM 2080 N N . ARG A 1 275 ? -9.539 -21.719 -19.672 1 98.69 275 ARG A N 1
ATOM 2081 C CA . ARG A 1 275 ? -10.273 -20.719 -18.906 1 98.69 275 ARG A CA 1
ATOM 2082 C C . ARG A 1 275 ? -9.555 -20.406 -17.594 1 98.69 275 ARG A C 1
ATOM 2084 O O . ARG A 1 275 ? -8.555 -21.031 -17.266 1 98.69 275 ARG A O 1
ATOM 2091 N N . HIS A 1 276 ? -10.062 -19.406 -16.844 1 98.88 276 HIS A N 1
ATOM 2092 C CA . HIS A 1 276 ? -9.344 -18.828 -15.711 1 98.88 276 HIS A CA 1
ATOM 2093 C C . HIS A 1 276 ? -8.984 -19.906 -14.688 1 98.88 276 HIS A C 1
ATOM 2095 O O . HIS A 1 276 ? -7.809 -20.078 -14.359 1 98.88 276 HIS A O 1
ATOM 2101 N N . MET A 1 277 ? -9.969 -20.719 -14.258 1 98.75 277 MET A N 1
ATOM 2102 C CA . MET A 1 277 ? -9.734 -21.656 -13.156 1 98.75 277 MET A CA 1
ATOM 2103 C C . MET A 1 277 ? -9.109 -22.938 -13.656 1 98.75 277 MET A C 1
ATOM 2105 O O . MET A 1 277 ? -8.641 -23.766 -12.867 1 98.75 277 MET A O 1
ATOM 2109 N N . ASP A 1 278 ? -9.055 -23.109 -14.977 1 98.81 278 ASP A N 1
ATOM 2110 C CA . ASP A 1 278 ? -8.398 -24.297 -15.523 1 98.81 278 ASP A CA 1
ATOM 2111 C C . ASP A 1 278 ? -6.938 -24.359 -15.094 1 98.81 278 ASP A C 1
ATOM 2113 O O . ASP A 1 278 ? -6.379 -25.453 -14.938 1 98.81 278 ASP A O 1
ATOM 2117 N N . PHE A 1 279 ? -6.379 -23.25 -14.828 1 98.88 279 PHE A N 1
ATOM 2118 C CA . PHE A 1 279 ? -4.953 -23.141 -14.539 1 98.88 279 PHE A CA 1
ATOM 2119 C C . PHE A 1 279 ? -4.676 -23.391 -13.062 1 98.88 279 PHE A C 1
ATOM 2121 O O . PHE A 1 279 ? -3.521 -23.391 -12.633 1 98.88 279 PHE A O 1
ATOM 2128 N N . TYR A 1 280 ? -5.738 -23.594 -12.266 1 98.88 280 TYR A N 1
ATOM 2129 C CA . TYR A 1 280 ? -5.547 -23.797 -10.836 1 98.88 280 TYR A CA 1
ATOM 2130 C C . TYR A 1 280 ? -5.148 -25.234 -10.523 1 98.88 280 TYR A C 1
ATOM 2132 O O . TYR A 1 280 ? -4.289 -25.469 -9.68 1 98.88 280 TYR A O 1
ATOM 2140 N N . ASP A 1 281 ? -5.785 -26.141 -11.281 1 98.5 281 ASP A N 1
ATOM 2141 C CA . ASP A 1 281 ? -5.652 -27.516 -10.781 1 98.5 281 ASP A CA 1
ATOM 2142 C C . ASP A 1 281 ? -5.758 -28.531 -11.922 1 98.5 281 ASP A C 1
ATOM 2144 O O . ASP A 1 281 ? -5.488 -29.719 -11.727 1 98.5 281 ASP A O 1
ATOM 2148 N N . ARG A 1 282 ? -6.184 -28.141 -13.094 1 98.5 282 ARG A N 1
ATOM 2149 C CA . ARG A 1 282 ? -6.379 -29.094 -14.18 1 98.5 282 ARG A CA 1
ATOM 2150 C C . ARG A 1 282 ? -5.062 -29.391 -14.898 1 98.5 282 ARG A C 1
ATOM 2152 O O . ARG A 1 282 ? -4.488 -28.5 -15.539 1 98.5 282 ARG A O 1
ATOM 2159 N N . PRO A 1 283 ? -4.652 -30.625 -14.969 1 98.44 283 PRO A N 1
ATOM 2160 C CA . PRO A 1 283 ? -3.334 -30.984 -15.5 1 98.44 283 PRO A CA 1
ATOM 2161 C C . PRO A 1 283 ? -3.146 -30.531 -16.953 1 98.44 283 PRO A C 1
ATOM 2163 O O . PRO A 1 283 ? -2.047 -30.125 -17.328 1 98.44 283 PRO A O 1
ATOM 2166 N N . ALA A 1 284 ? -4.148 -30.562 -17.734 1 98.5 284 ALA A N 1
ATOM 2167 C CA . ALA A 1 284 ? -4.062 -30.203 -19.156 1 98.5 284 ALA A CA 1
ATOM 2168 C C . ALA A 1 284 ? -3.609 -28.766 -19.328 1 98.5 284 ALA A C 1
ATOM 2170 O O . ALA A 1 284 ? -3.066 -28.391 -20.375 1 98.5 284 ALA A O 1
ATOM 2171 N N . TYR A 1 285 ? -3.773 -27.938 -18.344 1 98.81 285 TYR A N 1
ATOM 2172 C CA . TYR A 1 285 ? -3.412 -26.531 -18.422 1 98.81 285 TYR A CA 1
ATOM 2173 C C . TYR A 1 285 ? -2.27 -26.219 -17.469 1 98.81 285 TYR A C 1
ATOM 2175 O O . TYR A 1 285 ? -1.373 -25.438 -17.797 1 98.81 285 TYR A O 1
ATOM 2183 N N . VAL A 1 286 ? -2.236 -26.844 -16.297 1 98.88 286 VAL A N 1
ATOM 2184 C CA . VAL A 1 286 ? -1.211 -26.609 -15.289 1 98.88 286 VAL A CA 1
ATOM 2185 C C . VAL A 1 286 ? 0.129 -27.156 -15.766 1 98.88 286 VAL A C 1
ATOM 2187 O O . VAL A 1 286 ? 1.154 -26.469 -15.68 1 98.88 286 VAL A O 1
ATOM 2190 N N . ASP A 1 287 ? 0.159 -28.359 -16.312 1 98.62 287 ASP A N 1
ATOM 2191 C CA . ASP A 1 287 ? 1.412 -29.031 -16.641 1 98.62 287 ASP A CA 1
ATOM 2192 C C . ASP A 1 287 ? 2.186 -28.266 -17.719 1 98.62 287 ASP A C 1
ATOM 2194 O O . ASP A 1 287 ? 3.371 -27.969 -17.547 1 98.62 287 ASP A O 1
ATOM 2198 N N . PRO A 1 288 ? 1.505 -27.891 -18.859 1 98.62 288 PRO A N 1
ATOM 2199 C CA . PRO A 1 288 ? 2.262 -27.094 -19.828 1 98.62 288 PRO A CA 1
ATOM 2200 C C . PRO A 1 288 ? 2.689 -25.734 -19.281 1 98.62 288 PRO A C 1
ATOM 2202 O O . PRO A 1 288 ? 3.742 -25.219 -19.656 1 98.62 288 PRO A O 1
ATOM 2205 N N . SER A 1 289 ? 1.888 -25.125 -18.422 1 98.88 289 SER A N 1
ATOM 2206 C CA . SER A 1 289 ? 2.266 -23.859 -17.797 1 98.88 289 SER A CA 1
ATOM 2207 C C . SER A 1 289 ? 3.527 -24.016 -16.953 1 98.88 289 SER A C 1
ATOM 2209 O O . SER A 1 289 ? 4.449 -23.203 -17.047 1 98.88 289 SER A O 1
ATOM 2211 N N . VAL A 1 290 ? 3.568 -25.047 -16.141 1 98.88 290 VAL A N 1
ATOM 2212 C CA . VAL A 1 290 ? 4.715 -25.312 -15.281 1 98.88 290 VAL A CA 1
ATOM 2213 C C . VAL A 1 290 ? 5.969 -25.516 -16.141 1 98.88 290 VAL A C 1
ATOM 2215 O O . VAL A 1 290 ? 7.023 -24.953 -15.828 1 98.88 290 VAL A O 1
ATOM 2218 N N . LYS A 1 291 ? 5.812 -26.266 -17.172 1 98.38 291 LYS A N 1
ATOM 2219 C CA . LYS A 1 291 ? 6.949 -26.5 -18.047 1 98.38 291 LYS A CA 1
ATOM 2220 C C . LYS A 1 291 ? 7.441 -25.203 -18.672 1 98.38 291 LYS A C 1
ATOM 2222 O O . LYS A 1 291 ? 8.648 -24.938 -18.703 1 98.38 291 LYS A O 1
ATOM 2227 N N . GLN A 1 292 ? 6.52 -24.422 -19.203 1 98.56 292 GLN A N 1
ATOM 2228 C CA . GLN A 1 292 ? 6.879 -23.156 -19.828 1 98.56 292 GLN A CA 1
ATOM 2229 C C . GLN A 1 292 ? 7.551 -22.219 -18.828 1 98.56 292 GLN A C 1
ATOM 2231 O O . GLN A 1 292 ? 8.523 -21.531 -19.156 1 98.56 292 GLN A O 1
ATOM 2236 N N . ILE A 1 293 ? 7.047 -22.141 -17.625 1 98.81 293 ILE A N 1
ATOM 2237 C CA . ILE A 1 293 ? 7.57 -21.266 -16.578 1 98.81 293 ILE A CA 1
ATOM 2238 C C . ILE A 1 293 ? 8.969 -21.734 -16.172 1 98.81 293 ILE A C 1
ATOM 2240 O O . ILE A 1 293 ? 9.891 -20.906 -16.062 1 98.81 293 ILE A O 1
ATOM 2244 N N . ALA A 1 294 ? 9.141 -23.047 -15.992 1 98.25 294 ALA A N 1
ATOM 2245 C CA . ALA A 1 294 ? 10.453 -23.594 -15.648 1 98.25 294 ALA A CA 1
ATOM 2246 C C . ALA A 1 294 ? 11.477 -23.281 -16.734 1 98.25 294 ALA A C 1
ATOM 2248 O O . ALA A 1 294 ? 12.594 -22.844 -16.453 1 98.25 294 ALA A O 1
ATOM 2249 N N . ASP A 1 295 ? 11.094 -23.484 -18 1 97.62 295 ASP A N 1
ATOM 2250 C CA . ASP A 1 295 ? 11.977 -23.188 -19.125 1 97.62 295 ASP A CA 1
ATOM 2251 C C . ASP A 1 295 ? 12.328 -21.703 -19.172 1 97.62 295 ASP A C 1
ATOM 2253 O O . ASP A 1 295 ? 13.477 -21.344 -19.438 1 97.62 295 ASP A O 1
ATOM 2257 N N . PHE A 1 296 ? 11.375 -20.875 -18.969 1 98.44 296 PHE A N 1
ATOM 2258 C CA . PHE A 1 296 ? 11.562 -19.422 -18.984 1 98.44 296 PHE A CA 1
ATOM 2259 C C . PHE A 1 296 ? 12.555 -19 -17.906 1 98.44 296 PHE A C 1
ATOM 2261 O O . PHE A 1 296 ? 13.492 -18.25 -18.188 1 98.44 296 PHE A O 1
ATOM 2268 N N . PHE A 1 297 ? 12.352 -19.453 -16.625 1 97.5 297 PHE A N 1
ATOM 2269 C CA . PHE A 1 297 ? 13.195 -19.062 -15.508 1 97.5 297 PHE A CA 1
ATOM 2270 C C . PHE A 1 297 ? 14.617 -19.594 -15.695 1 97.5 297 PHE A C 1
ATOM 2272 O O . PHE A 1 297 ? 15.578 -18.969 -15.219 1 97.5 297 PHE A O 1
ATOM 2279 N N . ARG A 1 298 ? 14.805 -20.672 -16.406 1 95.25 298 ARG A N 1
ATOM 2280 C CA . ARG A 1 298 ? 16.125 -21.234 -16.672 1 95.25 298 ARG A CA 1
ATOM 2281 C C . ARG A 1 298 ? 16.922 -20.344 -17.625 1 95.25 298 ARG A C 1
ATOM 2283 O O . ARG A 1 298 ? 18.156 -20.328 -17.578 1 95.25 298 ARG A O 1
ATOM 2290 N N . GLN A 1 299 ? 16.297 -19.594 -18.406 1 91.38 299 GLN A N 1
ATOM 2291 C CA . GLN A 1 299 ? 16.922 -18.781 -19.438 1 91.38 299 GLN A CA 1
ATOM 2292 C C . GLN A 1 299 ? 17.312 -17.406 -18.891 1 91.38 299 GLN A C 1
ATOM 2294 O O . GLN A 1 299 ? 18.062 -16.672 -19.516 1 91.38 299 GLN A O 1
ATOM 2299 N N . VAL A 1 300 ? 16.875 -17.156 -17.703 1 82.69 300 VAL A N 1
ATOM 2300 C CA . VAL A 1 300 ? 17.078 -15.781 -17.25 1 82.69 300 VAL A CA 1
ATOM 2301 C C . VAL A 1 300 ? 17.938 -15.781 -15.992 1 82.69 300 VAL A C 1
ATOM 2303 O O . VAL A 1 300 ? 17.969 -16.766 -15.258 1 82.69 300 VAL A O 1
ATOM 2306 N N . MET B 1 1 ? -4.113 18.5 26.422 1 92 1 MET B N 1
ATOM 2307 C CA . MET B 1 1 ? -3.402 17.5 25.625 1 92 1 MET B CA 1
ATOM 2308 C C . MET B 1 1 ? -3.217 16.203 26.422 1 92 1 MET B C 1
ATOM 2310 O O . MET B 1 1 ? -2.768 16.234 27.562 1 92 1 MET B O 1
ATOM 2314 N N . LEU B 1 2 ? -3.611 15.055 25.844 1 96.25 2 LEU B N 1
ATOM 2315 C CA . LEU B 1 2 ? -3.551 13.758 26.5 1 96.25 2 LEU B CA 1
ATOM 2316 C C . LEU B 1 2 ? -2.865 12.719 25.625 1 96.25 2 LEU B C 1
ATOM 2318 O O . LEU B 1 2 ? -3.234 12.555 24.453 1 96.25 2 LEU B O 1
ATOM 2322 N N . PRO B 1 3 ? -1.81 12.086 26.172 1 98.44 3 PRO B N 1
ATOM 2323 C CA . PRO B 1 3 ? -1.271 10.953 25.406 1 98.44 3 PRO B CA 1
ATOM 2324 C C . PRO B 1 3 ? -2.262 9.797 25.281 1 98.44 3 PRO B C 1
ATOM 2326 O O . PRO B 1 3 ? -2.949 9.461 26.25 1 98.44 3 PRO B O 1
ATOM 2329 N N . ILE B 1 4 ? -2.383 9.266 24.109 1 98.75 4 ILE B N 1
ATOM 2330 C CA . ILE B 1 4 ? -3.312 8.164 23.875 1 98.75 4 ILE B CA 1
ATOM 2331 C C . ILE B 1 4 ? -2.625 7.074 23.062 1 98.75 4 ILE B C 1
ATOM 2333 O O . ILE B 1 4 ? -1.572 7.305 22.469 1 98.75 4 ILE B O 1
ATOM 2337 N N . SER B 1 5 ? -3.146 5.855 23.109 1 98.75 5 SER B N 1
ATOM 2338 C CA . SER B 1 5 ? -2.762 4.703 22.297 1 98.75 5 SER B CA 1
ATOM 2339 C C . SER B 1 5 ? -3.873 4.316 21.328 1 98.75 5 SER B C 1
ATOM 2341 O O . SER B 1 5 ? -5.016 4.102 21.75 1 98.75 5 SER B O 1
ATOM 2343 N N . ILE B 1 6 ? -3.58 4.27 20.094 1 98.75 6 ILE B N 1
ATOM 2344 C CA . ILE B 1 6 ? -4.547 3.992 19.047 1 98.75 6 ILE B CA 1
ATOM 2345 C C . ILE B 1 6 ? -4.266 2.621 18.438 1 98.75 6 ILE B C 1
ATOM 2347 O O . ILE B 1 6 ? -3.203 2.406 17.844 1 98.75 6 ILE B O 1
ATOM 2351 N N . LEU B 1 7 ? -5.195 1.714 18.547 1 97.25 7 LEU B N 1
ATOM 2352 C CA . LEU B 1 7 ? -5.023 0.366 18.016 1 97.25 7 LEU B CA 1
ATOM 2353 C C . LEU B 1 7 ? -5.047 0.375 16.5 1 97.25 7 LEU B C 1
ATOM 2355 O O . LEU B 1 7 ? -5.914 1.007 15.891 1 97.25 7 LEU B O 1
ATOM 2359 N N . LYS B 1 8 ? -4.094 -0.274 15.859 1 97.5 8 LYS B N 1
ATOM 2360 C CA . LYS B 1 8 ? -4.059 -0.55 14.422 1 97.5 8 LYS B CA 1
ATOM 2361 C C . LYS B 1 8 ? -3.617 -1.984 14.148 1 97.5 8 LYS B C 1
ATOM 2363 O O . LYS B 1 8 ? -2.42 -2.258 14.031 1 97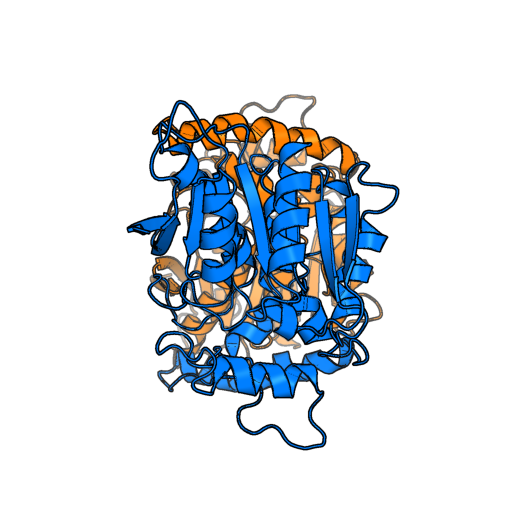.5 8 LYS B O 1
ATOM 2368 N N . GLY B 1 9 ? -4.656 -2.779 13.992 1 94.62 9 GLY B N 1
ATOM 2369 C CA . GLY B 1 9 ? -4.328 -4.18 13.789 1 94.62 9 GLY B CA 1
ATOM 2370 C C . GLY B 1 9 ? -3.49 -4.77 14.906 1 94.62 9 GLY B C 1
ATOM 2371 O O . GLY B 1 9 ? -3.918 -4.785 16.062 1 94.62 9 GLY B O 1
ATOM 2372 N N . SER B 1 10 ? -2.197 -5.164 14.555 1 95.44 10 SER B N 1
ATOM 2373 C CA . SER B 1 10 ? -1.341 -5.855 15.516 1 95.44 10 SER B CA 1
ATOM 2374 C C . SER B 1 10 ? -0.405 -4.887 16.219 1 95.44 10 SER B C 1
ATOM 2376 O O . SER B 1 10 ? 0.427 -5.297 17.031 1 95.44 10 SER B O 1
ATOM 2378 N N . ILE B 1 11 ? -0.542 -3.584 15.906 1 97.75 11 ILE B N 1
ATOM 2379 C CA . ILE B 1 11 ? 0.327 -2.611 16.562 1 97.75 11 ILE B CA 1
ATOM 2380 C C . ILE B 1 11 ? -0.515 -1.484 17.156 1 97.75 11 ILE B C 1
ATOM 2382 O O . ILE B 1 11 ? -1.737 -1.464 17 1 97.75 11 ILE B O 1
ATOM 2386 N N . THR B 1 12 ? 0.15 -0.624 17.859 1 98.44 12 THR B N 1
ATOM 2387 C CA . THR B 1 12 ? -0.48 0.58 18.391 1 98.44 12 THR B CA 1
ATOM 2388 C C . THR B 1 12 ? 0.248 1.83 17.906 1 98.44 12 THR B C 1
ATOM 2390 O O . THR B 1 12 ? 1.479 1.852 17.828 1 98.44 12 THR B O 1
ATOM 2393 N N . LEU B 1 13 ? -0.517 2.779 17.578 1 98.88 13 LEU B N 1
ATOM 2394 C CA . LEU B 1 13 ? 0.024 4.102 17.281 1 98.88 13 LEU B CA 1
ATOM 2395 C C . LEU B 1 13 ? 0.006 4.984 18.531 1 98.88 13 LEU B C 1
ATOM 2397 O O . LEU B 1 13 ? -0.957 4.961 19.297 1 98.88 13 LEU B O 1
ATOM 2401 N N . ALA B 1 14 ? 1.039 5.73 18.703 1 98.94 14 ALA B N 1
ATOM 2402 C CA . ALA B 1 14 ? 1.099 6.719 19.781 1 98.94 14 ALA B CA 1
ATOM 2403 C C . ALA B 1 14 ? 0.524 8.062 19.328 1 98.94 14 ALA B C 1
ATOM 2405 O O . ALA B 1 14 ? 0.913 8.586 18.281 1 98.94 14 ALA B O 1
ATOM 2406 N N . GLY B 1 15 ? -0.404 8.602 20.078 1 98.88 15 GLY B N 1
ATOM 2407 C CA . GLY B 1 15 ? -1.044 9.844 19.688 1 98.88 15 GLY B CA 1
ATOM 2408 C C . GLY B 1 15 ? -1.148 10.844 20.828 1 98.88 15 GLY B C 1
ATOM 2409 O O . GLY B 1 15 ? -0.878 10.508 21.984 1 98.88 15 GLY B O 1
ATOM 2410 N N . LEU B 1 16 ? -1.385 12.062 20.5 1 98.94 16 LEU B N 1
ATOM 2411 C CA . LEU B 1 16 ? -1.749 13.156 21.406 1 98.94 16 LEU B CA 1
ATOM 2412 C C . LEU B 1 16 ? -3.143 13.68 21.078 1 98.94 16 LEU B C 1
ATOM 2414 O O . LEU B 1 16 ? -3.402 14.117 19.953 1 98.94 16 LEU B O 1
ATOM 2418 N N . LEU B 1 17 ? -3.992 13.602 22.031 1 98.81 17 LEU B N 1
ATOM 2419 C CA . LEU B 1 17 ? -5.367 14.078 21.906 1 98.81 17 LEU B CA 1
ATOM 2420 C C . LEU B 1 17 ? -5.508 15.492 22.453 1 98.81 17 LEU B C 1
ATOM 2422 O O . LEU B 1 17 ? -5.152 15.75 23.609 1 98.81 17 LEU B O 1
ATOM 2426 N N . PHE B 1 18 ? -5.934 16.422 21.594 1 98.5 18 PHE B N 1
ATOM 2427 C CA . PHE B 1 18 ? -6.246 17.797 21.984 1 98.5 18 PHE B CA 1
ATOM 2428 C C . PHE B 1 18 ? -7.75 18.047 21.922 1 98.5 18 PHE B C 1
ATOM 2430 O O . PHE B 1 18 ? -8.406 17.719 20.938 1 98.5 18 PHE B O 1
ATOM 2437 N N . GLN B 1 19 ? -8.266 18.484 22.984 1 94.62 19 GLN B N 1
ATOM 2438 C CA . GLN B 1 19 ? -9.688 18.797 23 1 94.62 19 GLN B CA 1
ATOM 2439 C C . GLN B 1 19 ? -9.969 20.109 23.703 1 94.62 19 GLN B C 1
ATOM 2441 O O . GLN B 1 19 ? -9.203 20.547 24.562 1 94.62 19 GLN B O 1
ATOM 2446 N N . PRO B 1 20 ? -11.102 20.734 23.328 1 90.69 20 PRO B N 1
ATOM 2447 C CA . PRO B 1 20 ? -11.492 21.969 24.031 1 90.69 20 PRO B CA 1
ATOM 2448 C C . PRO B 1 20 ? -11.828 21.719 25.5 1 90.69 20 PRO B C 1
ATOM 2450 O O . PRO B 1 20 ? -12.141 20.594 25.891 1 90.69 20 PRO B O 1
ATOM 2453 N N . GLN B 1 21 ? -11.578 22.641 26.422 1 83.12 21 GLN B N 1
ATOM 2454 C CA . GLN B 1 21 ? -11.812 22.531 27.859 1 83.12 21 GLN B CA 1
ATOM 2455 C C . GLN B 1 21 ? -13.289 22.344 28.156 1 83.12 21 GLN B C 1
ATOM 2457 O O . GLN B 1 21 ? -13.656 21.562 29.031 1 83.12 21 GLN B O 1
ATOM 2462 N N . ASN B 1 22 ? -14.203 23.031 27.469 1 80.31 22 ASN B N 1
ATOM 2463 C CA . ASN B 1 22 ? -15.625 22.984 27.797 1 80.31 22 ASN B CA 1
ATOM 2464 C C . ASN B 1 22 ? -16.438 22.391 26.641 1 80.31 22 ASN B C 1
ATOM 2466 O O . ASN B 1 22 ? -17.141 23.125 25.938 1 80.31 22 ASN B O 1
ATOM 2470 N N . ILE B 1 23 ? -16.359 21.047 26.719 1 78.88 23 ILE B N 1
ATOM 2471 C CA . ILE B 1 23 ? -17.047 20.344 25.641 1 78.88 23 ILE B CA 1
ATOM 2472 C C . ILE B 1 23 ? -18.547 20.266 25.969 1 78.88 23 ILE B C 1
ATOM 2474 O O . ILE B 1 23 ? -18.938 19.766 27.016 1 78.88 23 ILE B O 1
ATOM 2478 N N . THR B 1 24 ? -19.297 20.969 25.188 1 85.69 24 THR B N 1
ATOM 2479 C CA . THR B 1 24 ? -20.75 20.828 25.25 1 85.69 24 THR B CA 1
ATOM 2480 C C . THR B 1 24 ? -21.266 20.125 23.984 1 85.69 24 THR B C 1
ATOM 2482 O O . THR B 1 24 ? -21.094 20.625 22.875 1 85.69 24 THR B O 1
ATOM 2485 N N . GLY B 1 25 ? -21.797 18.922 24.109 1 91.81 25 GLY B N 1
ATOM 2486 C CA . GLY B 1 25 ? -22.328 18.172 22.969 1 91.81 25 GLY B CA 1
ATOM 2487 C C . GLY B 1 25 ? -21.25 17.453 22.188 1 91.81 25 GLY B C 1
ATOM 2488 O O . GLY B 1 25 ? -20.203 17.078 22.734 1 91.81 25 GLY B O 1
ATOM 2489 N N . THR B 1 26 ? -21.594 17.188 20.922 1 95.25 26 THR B N 1
ATOM 2490 C CA . THR B 1 26 ? -20.625 16.5 20.062 1 95.25 26 THR B CA 1
ATOM 2491 C C . THR B 1 26 ? -19.828 17.516 19.25 1 95.25 26 THR B C 1
ATOM 2493 O O . THR B 1 26 ? -20.359 18.547 18.828 1 95.25 26 THR B O 1
ATOM 2496 N N . LEU B 1 27 ? -18.609 17.312 19.125 1 97.12 27 LEU B N 1
ATOM 2497 C CA . LEU B 1 27 ? -17.688 18.172 18.406 1 97.12 27 LEU B CA 1
ATOM 2498 C C . LEU B 1 27 ? -17.141 17.469 17.172 1 97.12 27 LEU B C 1
ATOM 2500 O O . LEU B 1 27 ? -17.172 16.25 17.078 1 97.12 27 LEU B O 1
ATOM 2504 N N . PRO B 1 28 ? -16.703 18.281 16.188 1 97.44 28 PRO B N 1
ATOM 2505 C CA . PRO B 1 28 ? -16.016 17.656 15.047 1 97.44 28 PRO B CA 1
ATOM 2506 C C . PRO B 1 28 ? -14.625 17.125 15.406 1 97.44 28 PRO B C 1
ATOM 2508 O O . PRO B 1 28 ? -13.969 17.672 16.297 1 97.44 28 PRO B O 1
ATOM 2511 N N . GLY B 1 29 ? -14.219 16.016 14.766 1 98.38 29 GLY B N 1
ATOM 2512 C CA . GLY B 1 29 ? -12.898 15.422 14.938 1 98.38 29 GLY B CA 1
ATOM 2513 C C . GLY B 1 29 ? -11.953 15.75 13.797 1 98.38 29 GLY B C 1
ATOM 2514 O O . GLY B 1 29 ? -12.391 15.977 12.664 1 98.38 29 GLY B O 1
ATOM 2515 N N . LEU B 1 30 ? -10.688 15.797 14.117 1 98.88 30 LEU B N 1
ATOM 2516 C CA . LEU B 1 30 ? -9.68 16.109 13.109 1 98.88 30 LEU B CA 1
ATOM 2517 C C . LEU B 1 30 ? -8.445 15.219 13.281 1 98.88 30 LEU B C 1
ATOM 2519 O O . LEU B 1 30 ? -7.863 15.164 14.367 1 98.88 30 LEU B O 1
ATOM 2523 N N . VAL B 1 31 ? -8.078 14.461 12.219 1 98.94 31 VAL B N 1
ATOM 2524 C CA . VAL B 1 31 ? -6.84 13.695 12.141 1 98.94 31 VAL B CA 1
ATOM 2525 C C . VAL B 1 31 ? -5.715 14.586 11.625 1 98.94 31 VAL B C 1
ATOM 2527 O O . VAL B 1 31 ? -5.84 15.211 10.57 1 98.94 31 VAL B O 1
ATOM 2530 N N . ILE B 1 32 ? -4.582 14.648 12.359 1 98.94 32 ILE B N 1
ATOM 2531 C CA . ILE B 1 32 ? -3.459 15.469 11.93 1 98.94 32 ILE B CA 1
ATOM 2532 C C . ILE B 1 32 ? -2.26 14.578 11.609 1 98.94 32 ILE B C 1
ATOM 2534 O O . ILE B 1 32 ? -1.752 13.875 12.477 1 98.94 32 ILE B O 1
ATOM 2538 N N . ILE B 1 33 ? -1.798 14.609 10.383 1 99 33 ILE B N 1
ATOM 2539 C CA . ILE B 1 33 ? -0.719 13.742 9.922 1 99 33 ILE B CA 1
ATOM 2540 C C . ILE B 1 33 ? 0.574 14.547 9.805 1 99 33 ILE B C 1
ATOM 2542 O O . ILE B 1 33 ? 0.611 15.586 9.141 1 99 33 ILE B O 1
ATOM 2546 N N . HIS B 1 34 ? 1.631 14.102 10.406 1 98.94 34 HIS B N 1
ATOM 2547 C CA . HIS B 1 34 ? 2.895 14.828 10.477 1 98.94 34 HIS B CA 1
ATOM 2548 C C . HIS B 1 34 ? 3.68 14.695 9.172 1 98.94 34 HIS B C 1
ATOM 2550 O O . HIS B 1 34 ? 3.387 13.82 8.359 1 98.94 34 HIS B O 1
ATOM 2556 N N . PRO B 1 35 ? 4.703 15.562 8.945 1 98.88 35 PRO B N 1
ATOM 2557 C CA . PRO B 1 35 ? 5.617 15.508 7.801 1 98.88 35 PRO B CA 1
ATOM 2558 C C . PRO B 1 35 ? 6.453 14.227 7.773 1 98.88 35 PRO B C 1
ATOM 2560 O O . PRO B 1 35 ? 6.523 13.508 8.773 1 98.88 35 PRO B O 1
ATOM 2563 N N . GLY B 1 36 ? 7.062 13.953 6.547 1 98.56 36 GLY B N 1
ATOM 2564 C CA . GLY B 1 36 ? 8.07 12.906 6.516 1 98.56 36 GLY B CA 1
ATOM 2565 C C . GLY B 1 36 ? 9.211 13.141 7.488 1 98.56 36 GLY B C 1
ATOM 2566 O O . GLY B 1 36 ? 9.75 14.242 7.559 1 98.56 36 GLY B O 1
ATOM 2567 N N . GLY B 1 37 ? 9.523 12.164 8.219 1 98.06 37 GLY B N 1
ATOM 2568 C CA . GLY B 1 37 ? 10.641 12.266 9.148 1 98.06 37 GLY B CA 1
ATOM 2569 C C . GLY B 1 37 ? 10.273 12.922 10.461 1 98.06 37 GLY B C 1
ATOM 2570 O O . GLY B 1 37 ? 11.086 12.977 11.391 1 98.06 37 GLY B O 1
ATOM 2571 N N . GLY B 1 38 ? 9.039 13.492 10.547 1 98.69 38 GLY B N 1
ATOM 2572 C CA . GLY B 1 38 ? 8.578 14.141 11.773 1 98.69 38 GLY B CA 1
ATOM 2573 C C . GLY B 1 38 ? 7.91 13.188 12.742 1 98.69 38 GLY B C 1
ATOM 2574 O O . GLY B 1 38 ? 7.809 11.992 12.469 1 98.69 38 GLY B O 1
ATOM 2575 N N . VAL B 1 39 ? 7.504 13.742 13.914 1 98.81 39 VAL B N 1
ATOM 2576 C CA . VAL B 1 39 ? 6.789 13 14.945 1 98.81 39 VAL B CA 1
ATOM 2577 C C . VAL B 1 39 ? 5.664 13.867 15.508 1 98.81 39 VAL B C 1
ATOM 2579 O O . VAL B 1 39 ? 5.562 15.055 15.195 1 98.81 39 VAL B O 1
ATOM 2582 N N . LYS B 1 40 ? 4.828 13.242 16.344 1 98.88 40 LYS B N 1
ATOM 2583 C CA . LYS B 1 40 ? 3.586 13.859 16.797 1 98.88 40 LYS B CA 1
ATOM 2584 C C . LYS B 1 40 ? 3.861 15.133 17.594 1 98.88 40 LYS B C 1
ATOM 2586 O O . LYS B 1 40 ? 3.035 16.047 17.625 1 98.88 40 LYS B O 1
ATOM 2591 N N . GLU B 1 41 ? 5.078 15.328 18.156 1 98.62 41 GLU B N 1
ATOM 2592 C CA . GLU B 1 41 ? 5.371 16.453 19.031 1 98.62 41 GLU B CA 1
ATOM 2593 C C . GLU B 1 41 ? 5.777 17.688 18.234 1 98.62 41 GLU B C 1
ATOM 2595 O O . GLU B 1 41 ? 5.867 18.797 18.766 1 98.62 41 GLU B O 1
ATOM 2600 N N . GLN B 1 42 ? 5.961 17.547 16.953 1 98.75 42 GLN B N 1
ATOM 2601 C CA . GLN B 1 42 ? 6.488 18.625 16.125 1 98.75 42 GLN B CA 1
ATOM 2602 C C . GLN B 1 42 ? 5.371 19.344 15.359 1 98.75 42 GLN B C 1
ATOM 2604 O O . GLN B 1 42 ? 4.383 19.766 15.961 1 98.75 42 GLN B O 1
ATOM 2609 N N . ALA B 1 43 ? 5.492 19.578 14.094 1 98.88 43 ALA B N 1
ATOM 2610 C CA . ALA B 1 43 ? 4.559 20.406 13.32 1 98.88 43 ALA B CA 1
ATOM 2611 C C . ALA B 1 43 ? 3.119 19.938 13.539 1 98.88 43 ALA B C 1
ATOM 2613 O O . ALA B 1 43 ? 2.207 20.766 13.633 1 98.88 43 ALA B O 1
ATOM 2614 N N . ALA B 1 44 ? 2.889 18.641 13.633 1 98.88 44 ALA B N 1
ATOM 2615 C CA . ALA B 1 44 ? 1.541 18.109 13.781 1 98.88 44 ALA B CA 1
ATOM 2616 C C . ALA B 1 44 ? 0.866 18.641 15.039 1 98.88 44 ALA B C 1
ATOM 2618 O O . ALA B 1 44 ? -0.305 19.031 15.008 1 98.88 44 ALA B O 1
ATOM 2619 N N . SER B 1 45 ? 1.562 18.719 16.125 1 98.81 45 SER B N 1
ATOM 2620 C CA . SER B 1 45 ? 0.98 19.172 17.391 1 98.81 45 SER B CA 1
ATOM 2621 C C . SER B 1 45 ? 0.742 20.672 17.375 1 98.81 45 SER B C 1
ATOM 2623 O O . SER B 1 45 ? -0.152 21.172 18.062 1 98.81 45 SER B O 1
ATOM 2625 N N . VAL B 1 46 ? 1.562 21.438 16.594 1 98.88 46 VAL B N 1
ATOM 2626 C CA . VAL B 1 46 ? 1.32 22.859 16.438 1 98.88 46 VAL B CA 1
ATOM 2627 C C . VAL B 1 46 ? -0.074 23.094 15.852 1 98.88 46 VAL B C 1
ATOM 2629 O O . VAL B 1 46 ? -0.862 23.859 16.406 1 98.88 46 VAL B O 1
ATOM 2632 N N . TYR B 1 47 ? -0.382 22.391 14.82 1 98.94 47 TYR B N 1
ATOM 2633 C CA . TYR B 1 47 ? -1.688 22.516 14.188 1 98.94 47 TYR B CA 1
ATOM 2634 C C . TYR B 1 47 ? -2.781 21.906 15.062 1 98.94 47 TYR B C 1
ATOM 2636 O O . TYR B 1 47 ? -3.877 22.469 15.172 1 98.94 47 TYR B O 1
ATOM 2644 N N . ALA B 1 48 ? -2.502 20.734 15.664 1 98.88 48 ALA B N 1
ATOM 2645 C CA . ALA B 1 48 ? -3.486 20.062 16.5 1 98.88 48 ALA B CA 1
ATOM 2646 C C . ALA B 1 48 ? -3.941 20.969 17.641 1 98.88 48 ALA B C 1
ATOM 2648 O O . ALA B 1 48 ? -5.141 21.109 17.906 1 98.88 48 ALA B O 1
ATOM 2649 N N . GLU B 1 49 ? -3.008 21.594 18.297 1 98.5 49 GLU B N 1
ATOM 2650 C CA . GLU B 1 49 ? -3.318 22.484 19.406 1 98.5 49 GLU B CA 1
ATOM 2651 C C . GLU B 1 49 ? -4.145 23.688 18.938 1 98.5 49 GLU B C 1
ATOM 2653 O O . GLU B 1 49 ? -5.176 24 19.531 1 98.5 49 GLU B O 1
ATOM 2658 N N . LYS B 1 50 ? -3.717 24.328 17.906 1 98.56 50 LYS B N 1
ATOM 2659 C CA . LYS B 1 50 ? -4.375 25.547 17.438 1 98.56 50 LYS B CA 1
ATOM 2660 C C . LYS B 1 50 ? -5.785 25.25 16.938 1 98.56 50 LYS B C 1
ATOM 2662 O O . LYS B 1 50 ? -6.711 26.031 17.172 1 98.56 50 LYS B O 1
ATOM 2667 N N . LEU B 1 51 ? -5.941 24.125 16.25 1 98.38 51 LEU B N 1
ATOM 2668 C CA . LEU B 1 51 ? -7.258 23.781 15.711 1 98.38 51 LEU B CA 1
ATOM 2669 C C . LEU B 1 51 ? -8.188 23.312 16.828 1 98.38 51 LEU B C 1
ATOM 2671 O O . LEU B 1 51 ? -9.406 23.453 16.719 1 98.38 51 LEU B O 1
ATOM 2675 N N . SER B 1 52 ? -7.641 22.719 17.875 1 97.81 52 SER B N 1
ATOM 2676 C CA . SER B 1 52 ? -8.461 22.391 19.031 1 97.81 52 SER B CA 1
ATOM 2677 C C . SER B 1 52 ? -9.055 23.656 19.672 1 97.81 52 SER B C 1
ATOM 2679 O O . SER B 1 52 ? -10.188 23.641 20.156 1 97.81 52 SER B O 1
ATOM 2681 N N . LEU B 1 53 ? -8.305 24.734 19.609 1 96.5 53 LEU B N 1
ATOM 2682 C CA . LEU B 1 53 ? -8.781 26.016 20.125 1 96.5 53 LEU B CA 1
ATOM 2683 C C . LEU B 1 53 ? -9.875 26.594 19.234 1 96.5 53 LEU B C 1
ATOM 2685 O O . LEU B 1 53 ? -10.633 27.469 19.656 1 96.5 53 LEU B O 1
ATOM 2689 N N . GLU B 1 54 ? -9.945 26.078 18.047 1 95.94 54 GLU B N 1
ATOM 2690 C CA . GLU B 1 54 ? -10.992 26.484 17.109 1 95.94 54 GLU B CA 1
ATOM 2691 C C . GLU B 1 54 ? -12.219 25.594 17.234 1 95.94 54 GLU B C 1
ATOM 2693 O O . GLU B 1 54 ? -13.164 25.703 16.469 1 95.94 54 GLU B O 1
ATOM 2698 N N . GLY B 1 55 ? -12.25 24.609 18.141 1 95 55 GLY B N 1
ATOM 2699 C CA . GLY B 1 55 ? -13.453 23.844 18.453 1 95 55 GLY B CA 1
ATOM 2700 C C . GLY B 1 55 ? -13.406 22.422 17.922 1 95 55 GLY B C 1
ATOM 2701 O O . GLY B 1 55 ? -14.438 21.75 17.859 1 95 55 GLY B O 1
ATOM 2702 N N . TYR B 1 56 ? -12.219 21.922 17.594 1 97.19 56 TYR B N 1
ATOM 2703 C CA . TYR B 1 56 ? -12.086 20.562 17.078 1 97.19 56 TYR B CA 1
ATOM 2704 C C . TYR B 1 56 ? -11.438 19.641 18.109 1 97.19 56 TYR B C 1
ATOM 2706 O O . TYR B 1 56 ? -10.57 20.078 18.875 1 97.19 56 TYR B O 1
ATOM 2714 N N . VAL B 1 57 ? -11.891 18.391 18.156 1 98.19 57 VAL B N 1
ATOM 2715 C CA . VAL B 1 57 ? -11.117 17.344 18.812 1 98.19 57 VAL B CA 1
ATOM 2716 C C . VAL B 1 57 ? -10.047 16.828 17.859 1 98.19 57 VAL B C 1
ATOM 2718 O O . VAL B 1 57 ? -10.352 16.219 16.844 1 98.19 57 VAL B O 1
ATOM 2721 N N . THR B 1 58 ? -8.812 17.125 18.172 1 98.81 58 THR B N 1
ATOM 2722 C CA . THR B 1 58 ? -7.75 16.828 17.219 1 98.81 58 THR B CA 1
ATOM 2723 C C . THR B 1 58 ? -6.809 15.766 17.766 1 98.81 58 THR B C 1
ATOM 2725 O O . THR B 1 58 ? -6.59 15.68 18.969 1 98.81 58 THR B O 1
ATOM 2728 N N . ILE B 1 59 ? -6.277 14.906 16.875 1 98.94 59 ILE B N 1
ATOM 2729 C CA . ILE B 1 59 ? -5.293 13.891 17.25 1 98.94 59 ILE B CA 1
ATOM 2730 C C . ILE B 1 59 ? -4.059 14.023 16.359 1 98.94 59 ILE B C 1
ATOM 2732 O O . ILE B 1 59 ? -4.148 13.859 15.133 1 98.94 59 ILE B O 1
ATOM 2736 N N . ALA B 1 60 ? -2.943 14.383 16.906 1 98.94 60 ALA B N 1
ATOM 2737 C CA . ALA B 1 60 ? -1.63 14.172 16.297 1 98.94 60 ALA B CA 1
ATOM 2738 C C . ALA B 1 60 ? -1.037 12.828 16.719 1 98.94 60 ALA B C 1
ATOM 2740 O O . ALA B 1 60 ? -1.148 12.438 17.891 1 98.94 60 ALA B O 1
ATOM 2741 N N . TYR B 1 61 ? -0.403 12.109 15.82 1 98.94 61 TYR B N 1
ATOM 2742 C CA . TYR B 1 61 ? 0.089 10.773 16.125 1 98.94 61 TYR B CA 1
ATOM 2743 C C . TYR B 1 61 ? 1.399 10.484 15.406 1 98.94 61 TYR B C 1
ATOM 2745 O O . TYR B 1 61 ? 1.744 11.18 14.445 1 98.94 61 TYR B O 1
ATOM 2753 N N . ASP B 1 62 ? 2.182 9.531 15.961 1 98.94 62 ASP B N 1
ATOM 2754 C CA . ASP B 1 62 ? 3.336 9 15.25 1 98.94 62 ASP B CA 1
ATOM 2755 C C . ASP B 1 62 ? 2.91 7.945 14.227 1 98.94 62 ASP B C 1
ATOM 2757 O O . ASP B 1 62 ? 2.115 7.055 14.539 1 98.94 62 ASP B O 1
ATOM 2761 N N . ALA B 1 63 ? 3.443 8.109 13.047 1 98.88 63 ALA B N 1
ATOM 2762 C CA . ALA B 1 63 ? 3.207 7.082 12.031 1 98.88 63 ALA B CA 1
ATOM 2763 C C . ALA B 1 63 ? 3.625 5.703 12.539 1 98.88 63 ALA B C 1
ATOM 2765 O O . ALA B 1 63 ? 4.508 5.59 13.391 1 98.88 63 ALA B O 1
ATOM 2766 N N . ALA B 1 64 ? 2.982 4.668 12 1 98.75 64 ALA B N 1
ATOM 2767 C CA . ALA B 1 64 ? 3.486 3.314 12.211 1 98.75 64 ALA B CA 1
ATOM 2768 C C . ALA B 1 64 ? 4.98 3.23 11.906 1 98.75 64 ALA B C 1
ATOM 2770 O O . ALA B 1 64 ? 5.453 3.832 10.938 1 98.75 64 ALA B O 1
ATOM 2771 N N . HIS B 1 65 ? 5.754 2.461 12.758 1 98.5 65 HIS B N 1
ATOM 2772 C CA . HIS B 1 65 ? 7.18 2.182 12.609 1 98.5 65 HIS B CA 1
ATOM 2773 C C . HIS B 1 65 ? 8.023 3.381 13.031 1 98.5 65 HIS B C 1
ATOM 2775 O O . HIS B 1 65 ? 9.242 3.369 12.883 1 98.5 65 HIS B O 1
ATOM 2781 N N . GLN B 1 66 ? 7.328 4.449 13.516 1 98.44 66 GLN B N 1
ATOM 2782 C CA . GLN B 1 66 ? 8.07 5.668 13.828 1 98.44 66 GLN B CA 1
ATOM 2783 C C . GLN B 1 66 ? 7.758 6.156 15.242 1 98.44 66 GLN B C 1
ATOM 2785 O O . GLN B 1 66 ? 6.723 5.809 15.805 1 98.44 66 GLN B O 1
ATOM 2790 N N . GLY B 1 67 ? 8.672 6.98 15.703 1 98.56 67 GLY B N 1
ATOM 2791 C CA . GLY B 1 67 ? 8.461 7.586 17.016 1 98.56 67 GLY B CA 1
ATOM 2792 C C . GLY B 1 67 ? 8.117 6.574 18.078 1 98.56 67 GLY B C 1
ATOM 2793 O O . GLY B 1 67 ? 8.812 5.57 18.25 1 98.56 67 GLY B O 1
ATOM 2794 N N . ASP B 1 68 ? 7.043 6.879 18.812 1 98.81 68 ASP B N 1
ATOM 2795 C CA . ASP B 1 68 ? 6.625 6.02 19.922 1 98.81 68 ASP B CA 1
ATOM 2796 C C . ASP B 1 68 ? 5.637 4.957 19.453 1 98.81 68 ASP B C 1
ATOM 2798 O O . ASP B 1 68 ? 5.16 4.145 20.25 1 98.81 68 ASP B O 1
ATOM 2802 N N . SER B 1 69 ? 5.305 4.973 18.156 1 98.88 69 SER B N 1
ATOM 2803 C CA . SER B 1 69 ? 4.355 4 17.625 1 98.88 69 SER B CA 1
ATOM 2804 C C . SER B 1 69 ? 5 2.629 17.453 1 98.88 69 SER B C 1
ATOM 2806 O O . SER B 1 69 ? 6.227 2.516 17.391 1 98.88 69 SER B O 1
ATOM 2808 N N . GLY B 1 70 ? 4.18 1.621 17.422 1 98.44 70 GLY B N 1
ATOM 2809 C CA . GLY B 1 70 ? 4.645 0.267 17.172 1 98.44 70 GLY B CA 1
ATOM 2810 C C . GLY B 1 70 ? 4.922 -0.005 15.703 1 98.44 70 GLY B C 1
ATOM 2811 O O . GLY B 1 70 ? 4.812 0.895 14.867 1 98.44 70 GLY B O 1
ATOM 2812 N N . GLY B 1 71 ? 5.316 -1.222 15.461 1 97.81 71 GLY B N 1
ATOM 2813 C CA . GLY B 1 71 ? 5.637 -1.671 14.117 1 97.81 71 GLY B CA 1
ATOM 2814 C C . GLY B 1 71 ? 7.109 -1.983 13.922 1 97.81 71 GLY B C 1
ATOM 2815 O O . GLY B 1 71 ? 7.973 -1.238 14.391 1 97.81 71 GLY B O 1
ATOM 2816 N N . LEU B 1 72 ? 7.348 -3.076 13.312 1 96.69 72 LEU B N 1
ATOM 2817 C CA . LEU B 1 72 ? 8.703 -3.498 12.961 1 96.69 72 LEU B CA 1
ATOM 2818 C C . LEU B 1 72 ? 8.828 -3.725 11.453 1 96.69 72 LEU B C 1
ATOM 2820 O O . LEU B 1 72 ? 7.871 -4.168 10.812 1 96.69 72 LEU B O 1
ATOM 2824 N N . PRO B 1 73 ? 9.977 -3.471 10.883 1 96.38 73 PRO B N 1
ATOM 2825 C CA . PRO B 1 73 ? 11.141 -2.828 11.508 1 96.38 73 PRO B CA 1
ATOM 2826 C C . PRO B 1 73 ? 10.906 -1.346 11.797 1 96.38 73 PRO B C 1
ATOM 2828 O O . PRO B 1 73 ? 10.172 -0.677 11.062 1 96.38 73 PRO B O 1
ATOM 2831 N N . HIS B 1 74 ? 11.477 -0.815 12.812 1 97.31 74 HIS B N 1
ATOM 2832 C CA . HIS B 1 74 ? 11.383 0.609 13.117 1 97.31 74 HIS B CA 1
ATOM 2833 C C . HIS B 1 74 ? 12.086 1.445 12.055 1 97.31 74 HIS B C 1
ATOM 2835 O O . HIS B 1 74 ? 13.047 0.983 11.43 1 97.31 74 HIS B O 1
ATOM 2841 N N . PHE B 1 75 ? 11.609 2.617 11.781 1 98.38 75 PHE B N 1
ATOM 2842 C CA . PHE B 1 75 ? 12.125 3.609 10.852 1 98.38 75 PHE B CA 1
ATOM 2843 C C . PHE B 1 75 ? 11.734 3.262 9.422 1 98.38 75 PHE B C 1
ATOM 2845 O O . PHE B 1 75 ? 12.32 3.775 8.469 1 98.38 75 PHE B O 1
ATOM 2852 N N . LEU B 1 76 ? 10.82 2.35 9.273 1 98.44 76 LEU B N 1
ATOM 2853 C CA . LEU B 1 76 ? 10.234 2.096 7.961 1 98.44 76 LEU B CA 1
ATOM 2854 C C . LEU B 1 76 ? 9.297 3.225 7.562 1 98.44 76 LEU B C 1
ATOM 2856 O O . LEU B 1 76 ? 8.398 3.596 8.328 1 98.44 76 LEU B O 1
ATOM 2860 N N . GLU B 1 77 ? 9.555 3.848 6.402 1 98.69 77 GLU B N 1
ATOM 2861 C CA . GLU B 1 77 ? 8.578 4.734 5.781 1 98.69 77 GLU B CA 1
ATOM 2862 C C . GLU B 1 77 ? 7.746 3.99 4.734 1 98.69 77 GLU B C 1
ATOM 2864 O O . GLU B 1 77 ? 8.141 3.9 3.572 1 98.69 77 GLU B O 1
ATOM 2869 N N . ASN B 1 78 ? 6.656 3.453 5.176 1 98.62 78 ASN B N 1
ATOM 2870 C CA . ASN B 1 78 ? 5.707 2.75 4.32 1 98.62 78 ASN B CA 1
ATOM 2871 C C . ASN B 1 78 ? 4.492 3.619 4.004 1 98.62 78 ASN B C 1
ATOM 2873 O O . ASN B 1 78 ? 3.596 3.77 4.836 1 98.62 78 ASN B O 1
ATOM 2877 N N . PRO B 1 79 ? 4.457 4.18 2.812 1 98.75 79 PRO B N 1
ATOM 2878 C CA . PRO B 1 79 ? 3.41 5.156 2.506 1 98.75 79 PRO B CA 1
ATOM 2879 C C . PRO B 1 79 ? 2.004 4.578 2.629 1 98.75 79 PRO B C 1
ATOM 2881 O O . PRO B 1 79 ? 1.088 5.262 3.092 1 98.75 79 PRO B O 1
ATOM 2884 N N . ASN B 1 80 ? 1.856 3.35 2.238 1 98.38 80 ASN B N 1
ATOM 2885 C CA . ASN B 1 80 ? 0.524 2.76 2.318 1 98.38 80 ASN B CA 1
ATOM 2886 C C . ASN B 1 80 ? 0.106 2.514 3.766 1 98.38 80 ASN B C 1
ATOM 2888 O O . ASN B 1 80 ? -1.077 2.604 4.098 1 98.38 80 ASN B O 1
ATOM 2892 N N . SER B 1 81 ? 1.082 2.199 4.621 1 98.31 81 SER B N 1
ATOM 2893 C CA . SER B 1 81 ? 0.796 2.133 6.051 1 98.31 81 SER B CA 1
ATOM 2894 C C . SER B 1 81 ? 0.415 3.502 6.602 1 98.31 81 SER B C 1
ATOM 2896 O O . SER B 1 81 ? -0.513 3.615 7.406 1 98.31 81 SER B O 1
ATOM 2898 N N . ARG B 1 82 ? 1.146 4.562 6.164 1 98.75 82 ARG B N 1
ATOM 2899 C CA . ARG B 1 82 ? 0.844 5.934 6.562 1 98.75 82 ARG B CA 1
ATOM 2900 C C . ARG B 1 82 ? -0.598 6.297 6.227 1 98.75 82 ARG B C 1
ATOM 2902 O O . ARG B 1 82 ? -1.28 6.949 7.02 1 98.75 82 ARG B O 1
ATOM 2909 N N . VAL B 1 83 ? -1.05 5.84 5.094 1 98.88 83 VAL B N 1
ATOM 2910 C CA . VAL B 1 83 ? -2.402 6.133 4.629 1 98.88 83 VAL B CA 1
ATOM 2911 C C . VAL B 1 83 ? -3.42 5.473 5.559 1 98.88 83 VAL B C 1
ATOM 2913 O O . VAL B 1 83 ? -4.363 6.121 6.016 1 98.88 83 VAL B O 1
ATOM 2916 N N . THR B 1 84 ? -3.199 4.188 5.93 1 98.56 84 THR B N 1
ATOM 2917 C CA . THR B 1 84 ? -4.184 3.471 6.73 1 98.56 84 THR B CA 1
ATOM 2918 C C . THR B 1 84 ? -4.062 3.848 8.203 1 98.56 84 THR B C 1
ATOM 2920 O O . THR B 1 84 ? -4.973 3.588 8.992 1 98.56 84 THR B O 1
ATOM 2923 N N . ASP B 1 85 ? -2.904 4.469 8.625 1 98.94 85 ASP B N 1
ATOM 2924 C CA . ASP B 1 85 ? -2.82 5.043 9.961 1 98.94 85 ASP B CA 1
ATOM 2925 C C . ASP B 1 85 ? -3.965 6.023 10.211 1 98.94 85 ASP B C 1
ATOM 2927 O O . ASP B 1 85 ? -4.562 6.027 11.289 1 98.94 85 ASP B O 1
ATOM 2931 N N . ALA B 1 86 ? -4.211 6.824 9.203 1 98.94 86 ALA B N 1
ATOM 2932 C CA . ALA B 1 86 ? -5.273 7.82 9.328 1 98.94 86 ALA B CA 1
ATOM 2933 C C . ALA B 1 86 ? -6.617 7.156 9.617 1 98.94 86 ALA B C 1
ATOM 2935 O O . ALA B 1 86 ? -7.395 7.641 10.438 1 98.94 86 ALA B O 1
ATOM 2936 N N . SER B 1 87 ? -6.902 6.055 8.961 1 98.5 87 SER B N 1
ATOM 2937 C CA . SER B 1 87 ? -8.156 5.336 9.164 1 98.5 87 SER B CA 1
ATOM 2938 C C . SER B 1 87 ? -8.242 4.773 10.586 1 98.5 87 SER B C 1
ATOM 2940 O O . SER B 1 87 ? -9.32 4.723 11.172 1 98.5 87 SER B O 1
ATOM 2942 N N . ALA B 1 88 ? -7.137 4.32 11.109 1 98.44 88 ALA B N 1
ATOM 2943 C CA . ALA B 1 88 ? -7.113 3.844 12.492 1 98.44 88 ALA B CA 1
ATOM 2944 C C . ALA B 1 88 ? -7.43 4.973 13.469 1 98.44 88 ALA B C 1
ATOM 2946 O O . ALA B 1 88 ? -8.086 4.75 14.492 1 98.44 88 ALA B O 1
ATOM 2947 N N . VAL B 1 89 ? -6.934 6.164 13.148 1 98.88 89 VAL B N 1
ATOM 2948 C CA . VAL B 1 89 ? -7.215 7.316 14 1 98.88 89 VAL B CA 1
ATOM 2949 C C . VAL B 1 89 ? -8.703 7.66 13.922 1 98.88 89 VAL B C 1
ATOM 2951 O O . VAL B 1 89 ? -9.312 8.023 14.93 1 98.88 89 VAL B O 1
ATOM 2954 N N . VAL B 1 90 ? -9.289 7.543 12.734 1 98.75 90 VAL B N 1
ATOM 2955 C CA . VAL B 1 90 ? -10.727 7.742 12.594 1 98.75 90 VAL B CA 1
ATOM 2956 C C . VAL B 1 90 ? -11.477 6.738 13.469 1 98.75 90 VAL B C 1
ATOM 2958 O O . VAL B 1 90 ? -12.43 7.098 14.164 1 98.75 90 VAL B O 1
ATOM 2961 N N . ASP B 1 91 ? -11.062 5.41 13.406 1 98.06 91 ASP B N 1
ATOM 2962 C CA . ASP B 1 91 ? -11.664 4.402 14.281 1 98.06 91 ASP B CA 1
ATOM 2963 C C . ASP B 1 91 ? -11.672 4.863 15.734 1 98.06 91 ASP B C 1
ATOM 2965 O O . ASP B 1 91 ? -12.68 4.734 16.422 1 98.06 91 ASP B O 1
ATOM 2969 N N . TYR B 1 92 ? -10.555 5.398 16.156 1 98.31 92 TYR B N 1
ATOM 2970 C CA . TYR B 1 92 ? -10.422 5.844 17.547 1 98.31 92 TYR B CA 1
ATOM 2971 C C . TYR B 1 92 ? -11.359 7.008 17.844 1 98.31 92 TYR B C 1
ATOM 2973 O O . TYR B 1 92 ? -12.07 7.004 18.844 1 98.31 92 TYR B O 1
ATOM 2981 N N . LEU B 1 93 ? -11.352 8.016 16.953 1 98.06 93 LEU B N 1
ATOM 2982 C CA . LEU B 1 93 ? -12.203 9.188 17.141 1 98.06 93 LEU B CA 1
ATOM 2983 C C . LEU B 1 93 ? -13.664 8.781 17.266 1 98.06 93 LEU B C 1
ATOM 2985 O O . LEU B 1 93 ? -14.406 9.367 18.062 1 98.06 93 LEU B O 1
ATOM 2989 N N . GLU B 1 94 ? -14.055 7.777 16.531 1 96.94 94 GLU B N 1
ATOM 2990 C CA . GLU B 1 94 ? -15.453 7.355 16.5 1 96.94 94 GLU B CA 1
ATOM 2991 C C . GLU B 1 94 ? -15.844 6.629 17.781 1 96.94 94 GLU B C 1
ATOM 2993 O O . GLU B 1 94 ? -17.031 6.418 18.047 1 96.94 94 GLU B O 1
ATOM 2998 N N . THR B 1 95 ? -14.883 6.234 18.609 1 95.75 95 THR B N 1
ATOM 2999 C CA . THR B 1 95 ? -15.203 5.609 19.891 1 95.75 95 THR B CA 1
ATOM 3000 C C . THR B 1 95 ? -15.469 6.664 20.953 1 95.75 95 THR B C 1
ATOM 3002 O O . THR B 1 95 ? -15.977 6.348 22.047 1 95.75 95 THR B O 1
ATOM 3005 N N . LEU B 1 96 ? -15.078 7.902 20.688 1 95.31 96 LEU B N 1
ATOM 3006 C CA . LEU B 1 96 ? -15.297 8.984 21.641 1 95.31 96 LEU B CA 1
ATOM 3007 C C . LEU B 1 96 ? -16.734 9.484 21.562 1 95.31 96 LEU B C 1
ATOM 3009 O O . LEU B 1 96 ? -17.172 9.992 20.531 1 95.31 96 LEU B O 1
ATOM 3013 N N . ASP B 1 97 ? -17.406 9.484 22.641 1 93.81 97 ASP B N 1
ATOM 3014 C CA . ASP B 1 97 ? -18.828 9.789 22.656 1 93.81 97 ASP B CA 1
ATOM 3015 C C . ASP B 1 97 ? -19.078 11.266 22.359 1 93.81 97 ASP B C 1
ATOM 3017 O O . ASP B 1 97 ? -20.188 11.641 21.969 1 93.81 97 ASP B O 1
ATOM 3021 N N . TYR B 1 98 ? -18.062 12.078 22.547 1 96.25 98 TYR B N 1
ATOM 3022 C CA . TYR B 1 98 ? -18.234 13.508 22.344 1 96.25 98 TYR B CA 1
ATOM 3023 C C . TYR B 1 98 ? -17.75 13.93 20.953 1 96.25 98 TYR B C 1
ATOM 3025 O O . TYR B 1 98 ? -17.625 15.125 20.672 1 96.25 98 TYR B O 1
ATOM 3033 N N . VAL B 1 99 ? -17.422 13.016 20.062 1 97.06 99 VAL B N 1
ATOM 3034 C CA . VAL B 1 99 ? -17.047 13.312 18.672 1 97.06 99 VAL B CA 1
ATOM 3035 C C . VAL B 1 99 ? -18.188 12.906 17.75 1 97.06 99 VAL B C 1
ATOM 3037 O O . VAL B 1 99 ? -18.734 11.797 17.859 1 97.06 99 VAL B O 1
ATOM 3040 N N . ASP B 1 100 ? -18.609 13.805 16.875 1 96.62 100 ASP B N 1
ATOM 3041 C CA . ASP B 1 100 ? -19.594 13.516 15.852 1 96.62 100 ASP B CA 1
ATOM 3042 C C . ASP B 1 100 ? -18.984 12.719 14.703 1 96.62 100 ASP B C 1
ATOM 3044 O O . ASP B 1 100 ? -18.172 13.25 13.938 1 96.62 100 ASP B O 1
ATOM 3048 N N . PRO B 1 101 ? -19.375 11.422 14.547 1 95.62 101 PRO B N 1
ATOM 3049 C CA . PRO B 1 101 ? -18.75 10.594 13.516 1 95.62 101 PRO B CA 1
ATOM 3050 C C . PRO B 1 101 ? -19 11.109 12.109 1 95.62 101 PRO B C 1
ATOM 3052 O O . PRO B 1 101 ? -18.328 10.703 11.164 1 95.62 101 PRO B O 1
ATOM 3055 N N . ASP B 1 102 ? -19.922 12.016 11.93 1 95.44 102 ASP B N 1
ATOM 3056 C CA . ASP B 1 102 ? -20.266 12.539 10.609 1 95.44 102 ASP B CA 1
ATOM 3057 C C . ASP B 1 102 ? -19.547 13.852 10.336 1 95.44 102 ASP B C 1
ATOM 3059 O O . ASP B 1 102 ? -19.766 14.484 9.305 1 95.44 102 ASP B O 1
ATOM 3063 N N . ARG B 1 103 ? -18.672 14.258 11.273 1 97.69 103 ARG B N 1
ATOM 3064 C CA . ARG B 1 103 ? -17.922 15.5 11.125 1 97.69 103 ARG B CA 1
ATOM 3065 C C . ARG B 1 103 ? -16.438 15.281 11.422 1 97.69 103 ARG B C 1
ATOM 3067 O O . ARG B 1 103 ? -15.828 16.047 12.164 1 97.69 103 ARG B O 1
ATOM 3074 N N . ILE B 1 104 ? -15.852 14.266 10.852 1 98.44 104 ILE B N 1
ATOM 3075 C CA . ILE B 1 104 ? -14.43 13.984 10.984 1 98.44 104 ILE B CA 1
ATOM 3076 C C . ILE B 1 104 ? -13.703 14.383 9.703 1 98.44 104 ILE B C 1
ATOM 3078 O O . ILE B 1 104 ? -14.148 14.062 8.602 1 98.44 104 ILE B O 1
ATOM 3082 N N . ALA B 1 105 ? -12.609 15.156 9.805 1 98.88 105 ALA B N 1
ATOM 3083 C CA . ALA B 1 105 ? -11.773 15.594 8.688 1 98.88 105 ALA B CA 1
ATOM 3084 C C . ALA B 1 105 ? -10.312 15.227 8.914 1 98.88 105 ALA B C 1
ATOM 3086 O O . ALA B 1 105 ? -9.969 14.641 9.945 1 98.88 105 ALA B O 1
ATOM 3087 N N . VAL B 1 106 ? -9.484 15.469 7.906 1 98.94 106 VAL B N 1
ATOM 3088 C CA . VAL B 1 106 ? -8.062 15.156 8.008 1 98.94 106 VAL B CA 1
ATOM 3089 C C . VAL B 1 106 ? -7.242 16.328 7.488 1 98.94 106 VAL B C 1
ATOM 3091 O O . VAL B 1 106 ? -7.633 17 6.52 1 98.94 106 VAL B O 1
ATOM 3094 N N . LEU B 1 107 ? -6.223 16.641 8.211 1 98.94 107 LEU B N 1
ATOM 3095 C CA . LEU B 1 107 ? -5.195 17.609 7.824 1 98.94 107 LEU B CA 1
ATOM 3096 C C . LEU B 1 107 ? -3.822 16.938 7.77 1 98.94 107 LEU B C 1
ATOM 3098 O O . LEU B 1 107 ? -3.467 16.156 8.648 1 98.94 107 LEU B O 1
ATOM 3102 N N . GLY B 1 108 ? -3.092 17.188 6.734 1 98.94 108 GLY B N 1
ATOM 3103 C CA . GLY B 1 108 ? -1.727 16.703 6.641 1 98.94 108 GLY B CA 1
ATOM 3104 C C . GLY B 1 108 ? -0.73 17.781 6.258 1 98.94 108 GLY B C 1
ATOM 3105 O O . GLY B 1 108 ? -1.042 18.656 5.461 1 98.94 108 GLY B O 1
ATOM 3106 N N . ILE B 1 109 ? 0.506 17.688 6.789 1 99 109 ILE B N 1
ATOM 3107 C CA . ILE B 1 109 ? 1.583 18.641 6.531 1 99 109 ILE B CA 1
ATOM 3108 C C . ILE B 1 109 ? 2.707 17.953 5.762 1 99 109 ILE B C 1
ATOM 3110 O O . ILE B 1 109 ? 3.127 16.844 6.121 1 99 109 ILE B O 1
ATOM 3114 N N . CYS B 1 110 ? 3.234 18.609 4.633 1 98.88 110 CYS B N 1
ATOM 3115 C CA . CYS B 1 110 ? 4.301 18.062 3.811 1 98.88 110 CYS B CA 1
ATOM 3116 C C . CYS B 1 110 ? 3.926 16.672 3.301 1 98.88 110 CYS B C 1
ATOM 3118 O O . CYS B 1 110 ? 2.893 16.5 2.65 1 98.88 110 CYS B O 1
ATOM 3120 N N . ALA B 1 111 ? 4.715 15.625 3.561 1 98.94 111 ALA B N 1
ATOM 3121 C CA . ALA B 1 111 ? 4.348 14.266 3.172 1 98.94 111 ALA B CA 1
ATOM 3122 C C . ALA B 1 111 ? 3.004 13.867 3.771 1 98.94 111 ALA B C 1
ATOM 3124 O O . ALA B 1 111 ? 2.24 13.117 3.158 1 98.94 111 ALA B O 1
ATOM 3125 N N . GLY B 1 112 ? 2.697 14.398 4.938 1 98.94 112 GLY B N 1
ATOM 3126 C CA . GLY B 1 112 ? 1.401 14.164 5.555 1 98.94 112 GLY B CA 1
ATOM 3127 C C . GLY B 1 112 ? 0.24 14.617 4.691 1 98.94 112 GLY B C 1
ATOM 3128 O O . GLY B 1 112 ? -0.849 14.047 4.754 1 98.94 112 GLY B O 1
ATOM 3129 N N . GLY B 1 113 ? 0.465 15.672 3.918 1 98.94 113 GLY B N 1
ATOM 3130 C CA . GLY B 1 113 ? -0.566 16.125 2.998 1 98.94 113 GLY B CA 1
ATOM 3131 C C . GLY B 1 113 ? -0.909 15.109 1.931 1 98.94 113 GLY B C 1
ATOM 3132 O O . GLY B 1 113 ? -2.082 14.898 1.621 1 98.94 113 GLY B O 1
ATOM 3133 N N . GLY B 1 114 ? 0.156 14.531 1.33 1 98.94 114 GLY B N 1
ATOM 3134 C CA . GLY B 1 114 ? -0.084 13.438 0.406 1 98.94 114 GLY B CA 1
ATOM 3135 C C . GLY B 1 114 ? -0.825 12.273 1.04 1 98.94 114 GLY B C 1
ATOM 3136 O O . GLY B 1 114 ? -1.777 11.75 0.46 1 98.94 114 GLY B O 1
ATOM 3137 N N . TYR B 1 115 ? -0.455 11.883 2.266 1 98.94 115 TYR B N 1
ATOM 3138 C CA . TYR B 1 115 ? -1.099 10.789 2.982 1 98.94 115 TYR B CA 1
ATOM 3139 C C . TYR B 1 115 ? -2.547 11.125 3.312 1 98.94 115 TYR B C 1
ATOM 3141 O O . TYR B 1 115 ? -3.424 10.266 3.244 1 98.94 115 TYR B O 1
ATOM 3149 N N . ALA B 1 116 ? -2.812 12.391 3.629 1 98.94 116 ALA B N 1
ATOM 3150 C CA . ALA B 1 116 ? -4.164 12.828 3.955 1 98.94 116 ALA B CA 1
ATOM 3151 C C . ALA B 1 116 ? -5.09 12.703 2.746 1 98.94 116 ALA B C 1
ATOM 3153 O O . ALA B 1 116 ? -6.199 12.18 2.859 1 98.94 116 ALA B O 1
ATOM 3154 N N . ALA B 1 117 ? -4.609 13.195 1.618 1 98.94 117 ALA B N 1
ATOM 3155 C CA . ALA B 1 117 ? -5.402 13.094 0.394 1 98.94 117 ALA B CA 1
ATOM 3156 C C . ALA B 1 117 ? -5.672 11.641 0.033 1 98.94 117 ALA B C 1
ATOM 3158 O O . ALA B 1 117 ? -6.801 11.273 -0.309 1 98.94 117 ALA B O 1
ATOM 3159 N N . ALA B 1 118 ? -4.66 10.805 0.117 1 98.94 118 ALA B N 1
ATOM 3160 C CA . ALA B 1 118 ? -4.801 9.383 -0.185 1 98.94 118 ALA B CA 1
ATOM 3161 C C . ALA B 1 118 ? -5.77 8.711 0.784 1 98.94 118 ALA B C 1
ATOM 3163 O O . ALA B 1 118 ? -6.582 7.875 0.379 1 98.94 118 ALA B O 1
ATOM 3164 N N . ALA B 1 119 ? -5.668 9.07 2.062 1 98.94 119 ALA B N 1
ATOM 3165 C CA . ALA B 1 119 ? -6.551 8.492 3.072 1 98.94 119 ALA B CA 1
ATOM 3166 C C . ALA B 1 119 ? -8.008 8.867 2.805 1 98.94 119 ALA B C 1
ATOM 3168 O O . ALA B 1 119 ? -8.891 8.008 2.846 1 98.94 119 ALA B O 1
ATOM 3169 N N . ALA B 1 120 ? -8.25 10.109 2.473 1 98.88 120 ALA B N 1
ATOM 3170 C CA . ALA B 1 120 ? -9.609 10.586 2.266 1 98.88 120 ALA B CA 1
ATOM 3171 C C . ALA B 1 120 ? -10.211 9.992 0.996 1 98.88 120 ALA B C 1
ATOM 3173 O O . ALA B 1 120 ? -11.414 9.711 0.941 1 98.88 120 ALA B O 1
ATOM 3174 N N . LYS B 1 121 ? -9.383 9.805 0.008 1 98.56 121 LYS B N 1
ATOM 3175 C CA . LYS B 1 121 ? -9.82 9.172 -1.232 1 98.56 121 LYS B CA 1
ATOM 3176 C C . LYS B 1 121 ? -10.391 7.781 -0.969 1 98.56 121 LYS B C 1
ATOM 3178 O O . LYS B 1 121 ? -11.352 7.367 -1.621 1 98.56 121 LYS B O 1
ATOM 3183 N N . GLY B 1 122 ? -9.852 7.062 -0.045 1 98.31 122 GLY B N 1
ATOM 3184 C CA . GLY B 1 122 ? -10.227 5.684 0.218 1 98.31 122 GLY B CA 1
ATOM 3185 C C . GLY B 1 122 ? -11.219 5.543 1.355 1 98.31 122 GLY B C 1
ATOM 3186 O O . GLY B 1 122 ? -12 4.586 1.395 1 98.31 122 GLY B O 1
ATOM 3187 N N . ASP B 1 123 ? -11.219 6.43 2.348 1 98.5 123 ASP B N 1
ATOM 3188 C CA . ASP B 1 123 ? -12.047 6.348 3.549 1 98.5 123 ASP B CA 1
ATOM 3189 C C . ASP B 1 123 ? -13.023 7.52 3.623 1 98.5 123 ASP B C 1
ATOM 3191 O O . ASP B 1 123 ? -12.695 8.578 4.164 1 98.5 123 ASP B O 1
ATOM 3195 N N . HIS B 1 124 ? -14.234 7.301 3.238 1 98.19 124 HIS B N 1
ATOM 3196 C CA . HIS B 1 124 ? -15.203 8.383 3.082 1 98.19 124 HIS B CA 1
ATOM 3197 C C . HIS B 1 124 ? -15.867 8.727 4.414 1 98.19 124 HIS B C 1
ATOM 3199 O O . HIS B 1 124 ? -16.781 9.539 4.457 1 98.19 124 HIS B O 1
ATOM 3205 N N . ARG B 1 125 ? -15.414 8.141 5.52 1 98.25 125 ARG B N 1
ATOM 3206 C CA . ARG B 1 125 ? -15.75 8.672 6.836 1 98.25 125 ARG B CA 1
ATOM 3207 C C . ARG B 1 125 ? -15.102 10.039 7.051 1 98.25 125 ARG B C 1
ATOM 3209 O O . ARG B 1 125 ? -15.578 10.828 7.871 1 98.25 125 ARG B O 1
ATOM 3216 N N . LEU B 1 126 ? -13.906 10.305 6.344 1 98.75 126 LEU B N 1
ATOM 3217 C CA . LEU B 1 126 ? -13.297 11.625 6.301 1 98.75 126 LEU B CA 1
ATOM 3218 C C . LEU B 1 126 ? -14.086 12.562 5.395 1 98.75 126 LEU B C 1
ATOM 3220 O O . LEU B 1 126 ? -14.141 12.367 4.18 1 98.75 126 LEU B O 1
ATOM 3224 N N . LYS B 1 127 ? -14.617 13.617 6.004 1 98.31 127 LYS B N 1
ATOM 3225 C CA . LYS B 1 127 ? -15.617 14.414 5.297 1 98.31 127 LYS B CA 1
ATOM 3226 C C . LYS B 1 127 ? -14.969 15.586 4.566 1 98.31 127 LYS B C 1
ATOM 3228 O O . LYS B 1 127 ? -15.586 16.203 3.701 1 98.31 127 LYS B O 1
ATOM 3233 N N . ALA B 1 128 ? -13.75 15.914 4.887 1 98.81 128 ALA B N 1
ATOM 3234 C CA . ALA B 1 128 ? -12.992 17 4.262 1 98.81 128 ALA B CA 1
ATOM 3235 C C . ALA B 1 128 ? -11.492 16.797 4.457 1 98.81 128 ALA B C 1
ATOM 3237 O O . ALA B 1 128 ? -11.062 16.047 5.336 1 98.81 128 ALA B O 1
ATOM 3238 N N . VAL B 1 129 ? -10.711 17.469 3.576 1 98.88 129 VAL B N 1
ATOM 3239 C CA . VAL B 1 129 ? -9.258 17.328 3.584 1 98.88 129 VAL B CA 1
ATOM 3240 C C . VAL B 1 129 ? -8.609 18.703 3.512 1 98.88 129 VAL B C 1
ATOM 3242 O O . VAL B 1 129 ? -9.07 19.578 2.777 1 98.88 129 VAL B O 1
ATOM 3245 N N . ALA B 1 130 ? -7.574 18.891 4.277 1 98.94 130 ALA B N 1
ATOM 3246 C CA . ALA B 1 130 ? -6.676 20.016 4.094 1 98.94 130 ALA B CA 1
ATOM 3247 C C . ALA B 1 130 ? -5.223 19.562 4.02 1 98.94 130 ALA B C 1
ATOM 3249 O O . ALA B 1 130 ? -4.809 18.672 4.766 1 98.94 130 ALA B O 1
ATOM 3250 N N . THR B 1 131 ? -4.504 20.109 3.117 1 98.94 131 THR B N 1
ATOM 3251 C CA . THR B 1 131 ? -3.066 19.891 3.031 1 98.94 131 THR B CA 1
ATOM 3252 C C . THR B 1 131 ? -2.307 21.188 3.236 1 98.94 131 THR B C 1
ATOM 3254 O O . THR B 1 131 ? -2.74 22.25 2.768 1 98.94 131 THR B O 1
ATOM 3257 N N . VAL B 1 132 ? -1.233 21.141 4.023 1 98.94 132 VAL B N 1
ATOM 3258 C CA . VAL B 1 132 ? -0.346 22.266 4.238 1 98.94 132 VAL B CA 1
ATOM 3259 C C . VAL B 1 132 ? 1.052 21.938 3.719 1 98.94 132 VAL B C 1
ATOM 3261 O O . VAL B 1 132 ? 1.684 20.984 4.184 1 98.94 132 VAL B O 1
ATOM 3264 N N . SER B 1 133 ? 1.537 22.75 2.777 1 98.88 133 SER B N 1
ATOM 3265 C CA . SER B 1 133 ? 2.791 22.422 2.107 1 98.88 133 SER B CA 1
ATOM 3266 C C . SER B 1 133 ? 2.832 20.953 1.702 1 98.88 133 SER B C 1
ATOM 3268 O O . SER B 1 133 ? 3.812 20.25 1.972 1 98.88 133 SER B O 1
ATOM 3270 N N . GLY B 1 134 ? 1.737 20.5 1.091 1 98.88 134 GLY B N 1
ATOM 3271 C CA . GLY B 1 134 ? 1.565 19.078 0.822 1 98.88 134 GLY B CA 1
ATOM 3272 C C . GLY B 1 134 ? 2.59 18.531 -0.151 1 98.88 134 GLY B C 1
ATOM 3273 O O . GLY B 1 134 ? 2.957 19.203 -1.119 1 98.88 134 GLY B O 1
ATOM 3274 N N . VAL B 1 135 ? 3.037 17.312 0.108 1 98.94 135 VAL B N 1
ATOM 3275 C CA . VAL B 1 135 ? 4.016 16.625 -0.733 1 98.94 135 VAL B CA 1
ATOM 3276 C C . VAL B 1 135 ? 3.529 15.219 -1.051 1 98.94 135 VAL B C 1
ATOM 3278 O O . VAL B 1 135 ? 3.113 14.477 -0.153 1 98.94 135 VAL B O 1
ATOM 3281 N N . ASN B 1 136 ? 3.408 14.891 -2.346 1 98.88 136 ASN B N 1
ATOM 3282 C CA . ASN B 1 136 ? 3.383 13.492 -2.766 1 98.88 136 ASN B CA 1
ATOM 3283 C C . ASN B 1 136 ? 4.766 12.859 -2.668 1 98.88 136 ASN B C 1
ATOM 3285 O O . ASN B 1 136 ? 5.594 13.016 -3.564 1 98.88 136 ASN B O 1
ATOM 3289 N N . ILE B 1 137 ? 4.938 12.078 -1.671 1 98.81 137 ILE B N 1
ATOM 3290 C CA . ILE B 1 137 ? 6.281 11.602 -1.356 1 98.81 137 ILE B CA 1
ATOM 3291 C C . ILE B 1 137 ? 6.766 10.664 -2.457 1 98.81 137 ILE B C 1
ATOM 3293 O O . ILE B 1 137 ? 7.965 10.57 -2.723 1 98.81 137 ILE B O 1
ATOM 3297 N N . GLY B 1 138 ? 5.879 9.906 -3.117 1 98.75 138 GLY B N 1
ATOM 3298 C CA . GLY B 1 138 ? 6.277 9.125 -4.273 1 98.75 138 GLY B CA 1
ATOM 3299 C C . GLY B 1 138 ? 6.844 9.969 -5.402 1 98.75 138 GLY B C 1
ATOM 3300 O O . GLY B 1 138 ? 7.93 9.68 -5.914 1 98.75 138 GLY B O 1
ATOM 3301 N N . ASP B 1 139 ? 6.16 11.07 -5.754 1 98.75 139 ASP B N 1
ATOM 3302 C CA . ASP B 1 139 ? 6.656 12 -6.766 1 98.75 139 ASP B CA 1
ATOM 3303 C C . ASP B 1 139 ? 7.996 12.602 -6.348 1 98.75 139 ASP B C 1
ATOM 3305 O O . ASP B 1 139 ? 8.906 12.742 -7.172 1 98.75 139 ASP B O 1
ATOM 3309 N N . ALA B 1 140 ? 8.07 12.977 -5.062 1 98.69 140 ALA B N 1
ATOM 3310 C CA . ALA B 1 140 ? 9.305 13.578 -4.566 1 98.69 140 ALA B CA 1
ATOM 3311 C C . ALA B 1 140 ? 10.484 12.633 -4.746 1 98.69 140 ALA B C 1
ATOM 3313 O O . ALA B 1 140 ? 11.602 13.078 -5.039 1 98.69 140 ALA B O 1
ATOM 3314 N N . ASN B 1 141 ? 10.281 11.352 -4.555 1 98.44 141 ASN B N 1
ATOM 3315 C CA . ASN B 1 141 ? 11.359 10.383 -4.715 1 98.44 141 ASN B CA 1
ATOM 3316 C C . ASN B 1 141 ? 11.609 10.062 -6.188 1 98.44 141 ASN B C 1
ATOM 3318 O O . ASN B 1 141 ? 12.75 9.82 -6.59 1 98.44 141 ASN B O 1
ATOM 3322 N N . ARG B 1 142 ? 10.562 10.078 -7.008 1 98.69 142 ARG B N 1
ATOM 3323 C CA . ARG B 1 142 ? 10.703 9.734 -8.414 1 98.69 142 ARG B CA 1
ATOM 3324 C C . ARG B 1 142 ? 11.258 10.914 -9.219 1 98.69 142 ARG B C 1
ATOM 3326 O O . ARG B 1 142 ? 12.016 10.719 -10.172 1 98.69 142 ARG B O 1
ATOM 3333 N N . GLU B 1 143 ? 10.906 12.188 -8.797 1 98.62 143 GLU B N 1
ATOM 3334 C CA . GLU B 1 143 ? 11.211 13.352 -9.633 1 98.62 143 GLU B CA 1
ATOM 3335 C C . GLU B 1 143 ? 12.164 14.305 -8.914 1 98.62 143 GLU B C 1
ATOM 3337 O O . GLU B 1 143 ? 12.547 15.336 -9.461 1 98.62 143 GLU B O 1
ATOM 3342 N N . GLY B 1 144 ? 12.523 13.977 -7.664 1 97.94 144 GLY B N 1
ATOM 3343 C CA . GLY B 1 144 ? 13.383 14.836 -6.867 1 97.94 144 GLY B CA 1
ATOM 3344 C C . GLY B 1 144 ? 12.625 15.961 -6.184 1 97.94 144 GLY B C 1
ATOM 3345 O O . GLY B 1 144 ? 11.453 16.203 -6.484 1 97.94 144 GLY B O 1
ATOM 3346 N N . TRP B 1 145 ? 13.305 16.688 -5.324 1 98 145 TRP B N 1
ATOM 3347 C CA . TRP B 1 145 ? 12.68 17.719 -4.508 1 98 145 TRP B CA 1
ATOM 3348 C C . TRP B 1 145 ? 12.094 18.828 -5.383 1 98 145 TRP B C 1
ATOM 3350 O O . TRP B 1 145 ? 10.992 19.312 -5.121 1 98 145 TRP B O 1
ATOM 3360 N N . LEU B 1 146 ? 12.812 19.125 -6.469 1 98.06 146 LEU B N 1
ATOM 3361 C CA . LEU B 1 146 ? 12.406 20.25 -7.312 1 98.06 146 LEU B CA 1
ATOM 3362 C C . LEU B 1 146 ? 11.492 19.781 -8.438 1 98.06 146 LEU B C 1
ATOM 3364 O O . LEU B 1 146 ? 10.992 20.594 -9.227 1 98.06 146 LEU B O 1
ATOM 3368 N N . GLY B 1 147 ? 11.266 18.453 -8.586 1 98.12 147 GLY B N 1
ATOM 3369 C CA . GLY B 1 147 ? 10.359 17.906 -9.586 1 98.12 147 GLY B CA 1
ATOM 3370 C C . GLY B 1 147 ? 10.953 17.891 -10.984 1 98.12 147 GLY B C 1
ATOM 3371 O O . GLY B 1 147 ? 10.219 17.875 -11.977 1 98.12 147 GLY B O 1
ATOM 3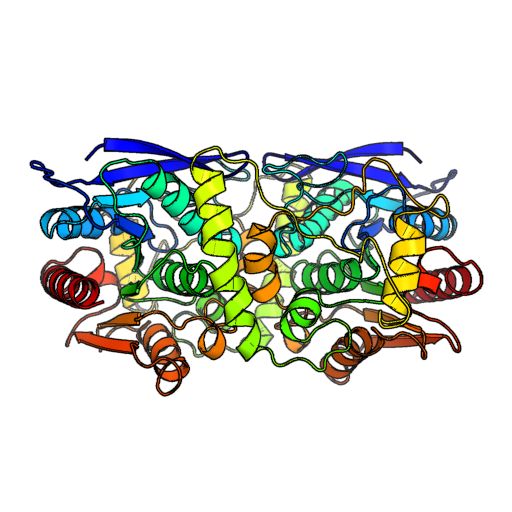372 N N . THR B 1 148 ? 12.281 17.859 -11.07 1 98.06 148 THR B N 1
ATOM 3373 C CA . THR B 1 148 ? 12.891 18.031 -12.383 1 98.06 148 THR B CA 1
ATOM 3374 C C . THR B 1 148 ? 13.695 16.797 -12.773 1 98.06 148 THR B C 1
ATOM 3376 O O . THR B 1 148 ? 14.242 16.734 -13.875 1 98.06 148 THR B O 1
ATOM 3379 N N . GLU B 1 149 ? 13.82 15.805 -11.914 1 98.06 149 GLU B N 1
ATOM 3380 C CA . GLU B 1 149 ? 14.633 14.625 -12.188 1 98.06 149 GLU B CA 1
ATOM 3381 C C . GLU B 1 149 ? 13.867 13.609 -13.031 1 98.06 149 GLU B C 1
ATOM 3383 O O . GLU B 1 149 ? 12.633 13.641 -13.086 1 98.06 149 GLU B O 1
ATOM 3388 N N . ASP B 1 150 ? 14.641 12.766 -13.727 1 98.06 150 ASP B N 1
ATOM 3389 C CA . ASP B 1 150 ? 14.07 11.719 -14.562 1 98.06 150 ASP B CA 1
ATOM 3390 C C . ASP B 1 150 ? 13.664 10.508 -13.727 1 98.06 150 ASP B C 1
ATOM 3392 O O . ASP B 1 150 ? 14.523 9.844 -13.133 1 98.06 150 ASP B O 1
ATOM 3396 N N . LYS B 1 151 ? 12.383 10.172 -13.727 1 97.25 151 LYS B N 1
ATOM 3397 C CA . LYS B 1 151 ? 11.875 9.055 -12.93 1 97.25 151 LYS B CA 1
ATOM 3398 C C . LYS B 1 151 ? 12.5 7.734 -13.375 1 97.25 151 LYS B C 1
ATOM 3400 O O . LYS B 1 151 ? 12.711 6.832 -12.562 1 97.25 151 LYS B O 1
ATOM 3405 N N . ALA B 1 152 ? 12.773 7.547 -14.695 1 97.19 152 ALA B N 1
ATOM 3406 C CA . ALA B 1 152 ? 13.352 6.305 -15.211 1 97.19 152 ALA B CA 1
ATOM 3407 C C . ALA B 1 152 ? 14.719 6.039 -14.586 1 97.19 152 ALA B C 1
ATOM 3409 O O . ALA B 1 152 ? 15.078 4.887 -14.336 1 97.19 152 ALA B O 1
ATOM 3410 N N . GLY B 1 153 ? 15.43 7.102 -14.297 1 97.75 153 GLY B N 1
ATOM 3411 C CA . GLY B 1 153 ? 16.75 6.977 -13.703 1 97.75 153 GLY B CA 1
ATOM 3412 C C . GLY B 1 153 ? 16.719 6.434 -12.289 1 97.75 153 GLY B C 1
ATOM 3413 O O . GLY B 1 153 ? 17.734 5.961 -11.781 1 97.75 153 GLY B O 1
ATOM 3414 N N . LYS B 1 154 ? 15.594 6.473 -11.648 1 98.44 154 LYS B N 1
ATOM 3415 C CA . LYS B 1 154 ? 15.484 6.047 -10.258 1 98.44 154 LYS B CA 1
ATOM 3416 C C . LYS B 1 154 ? 15.508 4.523 -10.141 1 98.44 154 LYS B C 1
ATOM 3418 O O . LYS B 1 154 ? 15.578 3.979 -9.039 1 98.44 154 LYS B O 1
ATOM 3423 N N . ILE B 1 155 ? 15.5 3.812 -11.281 1 97.5 155 ILE B N 1
ATOM 3424 C CA . ILE B 1 155 ? 15.664 2.363 -11.281 1 97.5 155 ILE B CA 1
ATOM 3425 C C . ILE B 1 155 ? 16.969 1.989 -10.578 1 97.5 155 ILE B C 1
ATOM 3427 O O . ILE B 1 155 ? 17.047 0.953 -9.914 1 97.5 155 ILE B O 1
ATOM 3431 N N . MET B 1 156 ? 18 2.836 -10.641 1 97.94 156 MET B N 1
ATOM 3432 C CA . MET B 1 156 ? 19.297 2.584 -10.016 1 97.94 156 MET B CA 1
ATOM 3433 C C . MET B 1 156 ? 19.172 2.541 -8.492 1 97.94 156 MET B C 1
ATOM 3435 O O . MET B 1 156 ? 19.875 1.786 -7.828 1 97.94 156 MET B O 1
ATOM 3439 N N . VAL B 1 157 ? 18.266 3.32 -7.965 1 97.94 157 VAL B N 1
ATOM 3440 C CA . VAL B 1 157 ? 18.016 3.311 -6.527 1 97.94 157 VAL B CA 1
ATOM 3441 C C . VAL B 1 157 ? 17.484 1.943 -6.102 1 97.94 157 VAL B C 1
ATOM 3443 O O . VAL B 1 157 ? 17.938 1.371 -5.113 1 97.94 157 VAL B O 1
ATOM 3446 N N . LEU B 1 158 ? 16.484 1.369 -6.863 1 98 158 LEU B N 1
ATOM 3447 C CA . LEU B 1 158 ? 15.906 0.062 -6.574 1 98 158 LEU B CA 1
ATOM 3448 C C . LEU B 1 158 ? 16.969 -1.031 -6.652 1 98 158 LEU B C 1
ATOM 3450 O O . LEU B 1 158 ? 16.969 -1.953 -5.832 1 98 158 LEU B O 1
ATOM 3454 N N . GLN B 1 159 ? 17.891 -0.872 -7.586 1 97.69 159 GLN B N 1
ATOM 3455 C CA . GLN B 1 159 ? 18.953 -1.852 -7.742 1 97.69 159 GLN B CA 1
ATOM 3456 C C . GLN B 1 159 ? 19.984 -1.727 -6.621 1 97.69 159 GLN B C 1
ATOM 3458 O O . GLN B 1 159 ? 20.453 -2.732 -6.074 1 97.69 159 GLN B O 1
ATOM 3463 N N . ASP B 1 160 ? 20.266 -0.497 -6.219 1 97.31 160 ASP B N 1
ATOM 3464 C CA . ASP B 1 160 ? 21.312 -0.228 -5.242 1 97.31 160 ASP B CA 1
ATOM 3465 C C . ASP B 1 160 ? 20.906 -0.709 -3.85 1 97.31 160 ASP B C 1
ATOM 3467 O O . ASP B 1 160 ? 21.766 -1.09 -3.045 1 97.31 160 ASP B O 1
ATOM 3471 N N . ILE B 1 161 ? 19.656 -0.74 -3.584 1 97.5 161 ILE B N 1
ATOM 3472 C CA . ILE B 1 161 ? 19.25 -1.069 -2.221 1 97.5 161 ILE B CA 1
ATOM 3473 C C . ILE B 1 161 ? 19.141 -2.584 -2.066 1 97.5 161 ILE B C 1
ATOM 3475 O O . ILE B 1 161 ? 18.938 -3.09 -0.959 1 97.5 161 ILE B O 1
ATOM 3479 N N . THR B 1 162 ? 19.281 -3.373 -3.176 1 96.88 162 THR B N 1
ATOM 3480 C CA . THR B 1 162 ? 19.219 -4.828 -3.109 1 96.88 162 THR B CA 1
ATOM 3481 C C . THR B 1 162 ? 20.266 -5.371 -2.146 1 96.88 162 THR B C 1
ATOM 3483 O O . THR B 1 162 ? 19.969 -6.219 -1.305 1 96.88 162 THR B O 1
ATOM 3486 N N . GLY B 1 163 ? 21.5 -4.844 -2.246 1 95.12 163 GLY B N 1
ATOM 3487 C CA . GLY B 1 163 ? 22.578 -5.27 -1.384 1 95.12 163 GLY B CA 1
ATOM 3488 C C . GLY B 1 163 ? 22.297 -5.051 0.09 1 95.12 163 GLY B C 1
ATOM 3489 O O . GLY B 1 163 ? 22.312 -5.996 0.879 1 95.12 163 GLY B O 1
ATOM 3490 N N . PRO B 1 164 ? 21.969 -3.82 0.453 1 95.5 164 PRO B N 1
ATOM 3491 C CA . PRO B 1 164 ? 21.656 -3.5 1.846 1 95.5 164 PRO B CA 1
ATOM 3492 C C . PRO B 1 164 ? 20.5 -4.348 2.4 1 95.5 164 PRO B C 1
ATOM 3494 O O . PRO B 1 164 ? 20.562 -4.789 3.551 1 95.5 164 PRO B O 1
ATOM 3497 N N . ILE B 1 165 ? 19.484 -4.625 1.603 1 96.31 165 ILE B N 1
ATOM 3498 C CA . ILE B 1 165 ? 18.344 -5.398 2.066 1 96.31 165 ILE B CA 1
ATOM 3499 C C . ILE B 1 165 ? 18.734 -6.855 2.268 1 96.31 165 ILE B C 1
ATOM 3501 O O . ILE B 1 165 ? 18.344 -7.484 3.256 1 96.31 165 ILE B O 1
ATOM 3505 N N . GLN B 1 166 ? 19.5 -7.395 1.339 1 94.62 166 GLN B N 1
ATOM 3506 C CA . GLN B 1 166 ? 20 -8.758 1.473 1 94.62 166 GLN B CA 1
ATOM 3507 C C . GLN B 1 166 ? 20.859 -8.906 2.732 1 94.62 166 GLN B C 1
ATOM 3509 O O . GLN B 1 166 ? 20.734 -9.898 3.453 1 94.62 166 GLN B O 1
ATOM 3514 N N . ALA B 1 167 ? 21.688 -7.883 2.951 1 93 167 ALA B N 1
ATOM 3515 C CA . ALA B 1 167 ? 22.547 -7.91 4.129 1 93 167 ALA B CA 1
ATOM 3516 C C . ALA B 1 167 ? 21.734 -7.891 5.414 1 93 167 ALA B C 1
ATOM 3518 O O . ALA B 1 167 ? 22.047 -8.586 6.379 1 93 167 ALA B O 1
ATOM 3519 N N . GLU B 1 168 ? 20.688 -7.113 5.422 1 90.81 168 GLU B N 1
ATOM 3520 C CA . GLU B 1 168 ? 19.797 -7.035 6.574 1 90.81 168 GLU B CA 1
ATOM 3521 C C . GLU B 1 168 ? 19.156 -8.391 6.875 1 90.81 168 GLU B C 1
ATOM 3523 O O . GLU B 1 168 ? 19.016 -8.766 8.039 1 90.81 168 GLU B O 1
ATOM 3528 N N . ALA B 1 169 ? 18.75 -9.078 5.852 1 84.88 169 ALA B N 1
ATOM 3529 C CA . ALA B 1 169 ? 18.125 -10.391 5.984 1 84.88 169 ALA B CA 1
ATOM 3530 C C . ALA B 1 169 ? 19.078 -11.398 6.621 1 84.88 169 ALA B C 1
ATOM 3532 O O . ALA B 1 169 ? 18.641 -12.352 7.266 1 84.88 169 ALA B O 1
ATOM 3533 N N . ASN B 1 170 ? 20.375 -11.125 6.551 1 87.19 170 ASN B N 1
ATOM 3534 C CA . ASN B 1 170 ? 21.375 -12.023 7.094 1 87.19 170 ASN B CA 1
ATOM 3535 C C . ASN B 1 170 ? 21.938 -11.516 8.422 1 87.19 170 ASN B C 1
ATOM 3537 O O . ASN B 1 170 ? 22.984 -11.969 8.883 1 87.19 170 ASN B O 1
ATOM 3541 N N . GLY B 1 171 ? 21.266 -10.484 8.945 1 87.69 171 GLY B N 1
ATOM 3542 C CA . GLY B 1 171 ? 21.594 -10.078 10.305 1 87.69 171 GLY B CA 1
ATOM 3543 C C . GLY B 1 171 ? 22.469 -8.836 10.359 1 87.69 171 GLY B C 1
ATOM 3544 O O . GLY B 1 171 ? 22.781 -8.344 11.445 1 87.69 171 GLY B O 1
ATOM 3545 N N . THR B 1 172 ? 22.859 -8.305 9.156 1 92.19 172 THR B N 1
ATOM 3546 C CA . THR B 1 172 ? 23.625 -7.066 9.109 1 92.19 172 THR B CA 1
ATOM 3547 C C . THR B 1 172 ? 22.766 -5.879 9.516 1 92.19 172 THR B C 1
ATOM 3549 O O . THR B 1 172 ? 21.562 -5.859 9.242 1 92.19 172 THR B O 1
ATOM 3552 N N . LYS B 1 173 ? 23.406 -4.996 10.148 1 93.38 173 LYS B N 1
ATOM 3553 C CA . LYS B 1 173 ? 22.688 -3.779 10.523 1 93.38 173 LYS B CA 1
ATOM 3554 C C . LYS B 1 173 ? 22.094 -3.096 9.297 1 93.38 173 LYS B C 1
ATOM 3556 O O . LYS B 1 173 ? 22.75 -2.99 8.258 1 93.38 173 LYS B O 1
ATOM 3561 N N . PRO B 1 174 ? 20.906 -2.654 9.5 1 95.69 174 PRO B N 1
ATOM 3562 C CA . PRO B 1 174 ? 20.266 -2.02 8.344 1 95.69 174 PRO B CA 1
ATOM 3563 C C . PRO B 1 174 ? 20.938 -0.714 7.934 1 95.69 174 PRO B C 1
ATOM 3565 O O . PRO B 1 174 ? 21.516 -0.025 8.773 1 95.69 174 PRO B O 1
ATOM 3568 N N . GLU B 1 175 ? 20.844 -0.461 6.656 1 96.19 175 GLU B N 1
ATOM 3569 C CA . GLU B 1 175 ? 21.25 0.838 6.137 1 96.19 175 GLU B CA 1
ATOM 3570 C C . GLU B 1 175 ? 20.109 1.848 6.195 1 96.19 175 GLU B C 1
ATOM 3572 O O . GLU B 1 175 ? 18.953 1.482 6.031 1 96.19 175 GLU B O 1
ATOM 3577 N N . TYR B 1 176 ? 20.531 3.105 6.441 1 97.31 176 TYR B N 1
ATOM 3578 C CA . TYR B 1 176 ? 19.547 4.172 6.578 1 97.31 176 TYR B CA 1
ATOM 3579 C C . TYR B 1 176 ? 19.828 5.309 5.605 1 97.31 176 TYR B C 1
ATOM 3581 O O . TYR B 1 176 ? 21 5.562 5.262 1 97.31 176 TYR B O 1
ATOM 3589 N N . PHE B 1 177 ? 18.781 5.875 5.168 1 97.19 177 PHE B N 1
ATOM 3590 C CA . PHE B 1 177 ? 18.812 7.156 4.477 1 97.19 177 PHE B CA 1
ATOM 3591 C C . PHE B 1 177 ? 18.281 8.266 5.371 1 97.19 177 PHE B C 1
ATOM 3593 O O . PHE B 1 177 ? 17.703 7.996 6.426 1 97.19 177 PHE B O 1
ATOM 3600 N N . ASN B 1 178 ? 18.609 9.477 4.957 1 98.12 178 ASN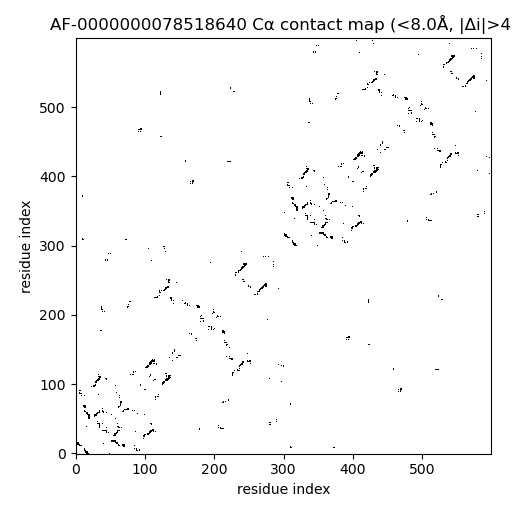 B N 1
ATOM 3601 C CA . ASN B 1 178 ? 18.141 10.625 5.727 1 98.12 178 ASN B CA 1
ATOM 3602 C C . ASN B 1 178 ? 16.953 11.297 5.055 1 98.12 178 ASN B C 1
ATOM 3604 O O . ASN B 1 178 ? 16.891 11.398 3.826 1 98.12 178 ASN B O 1
ATOM 3608 N N . TYR B 1 179 ? 15.969 11.773 5.855 1 98.06 179 TYR B N 1
ATOM 3609 C CA . TYR B 1 179 ? 14.859 12.57 5.34 1 98.06 179 TYR B CA 1
ATOM 3610 C C . TYR B 1 179 ? 15.336 13.945 4.891 1 98.06 179 TYR B C 1
ATOM 3612 O O . TYR B 1 179 ? 14.875 14.461 3.869 1 98.06 179 TYR B O 1
ATOM 3620 N N . VAL B 1 180 ? 16.172 14.562 5.68 1 98.25 180 VAL B N 1
ATOM 3621 C CA . VAL B 1 180 ? 16.719 15.875 5.367 1 98.25 180 VAL B CA 1
ATOM 3622 C C . VAL B 1 180 ? 18.25 15.805 5.332 1 98.25 180 VAL B C 1
ATOM 3624 O O . VAL B 1 180 ? 18.844 14.969 6.004 1 98.25 180 VAL B O 1
ATOM 3627 N N . PRO B 1 181 ? 18.875 16.656 4.555 1 97.94 181 PRO B N 1
ATOM 3628 C CA . PRO B 1 181 ? 20.344 16.609 4.488 1 97.94 181 PRO B CA 1
ATOM 3629 C C . PRO B 1 181 ? 21 16.891 5.836 1 97.94 181 PRO B C 1
ATOM 3631 O O . PRO B 1 181 ? 20.766 17.938 6.438 1 97.94 181 PRO B O 1
ATOM 3634 N N . PRO B 1 182 ? 21.844 16.016 6.25 1 97.62 182 PRO B N 1
ATOM 3635 C CA . PRO B 1 182 ? 22.469 16.203 7.562 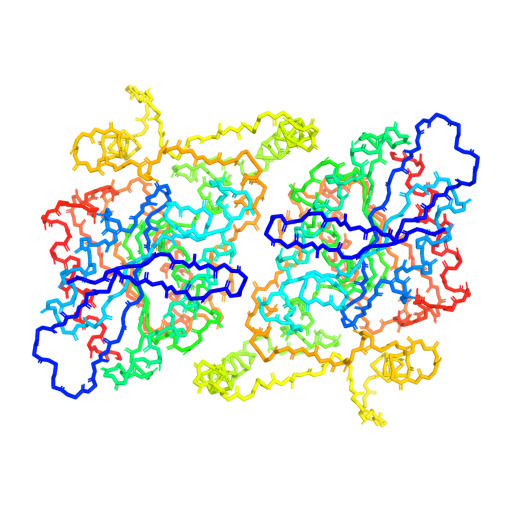1 97.62 182 PRO B CA 1
ATOM 3636 C C . PRO B 1 182 ? 23.5 17.344 7.57 1 97.62 182 PRO B C 1
ATOM 3638 O O . PRO B 1 182 ? 23.75 17.953 8.609 1 97.62 182 PRO B O 1
ATOM 3641 N N . ASN B 1 183 ? 24.109 17.531 6.398 1 97.38 183 ASN B N 1
ATOM 3642 C CA . ASN B 1 183 ? 25.094 18.594 6.242 1 97.38 183 ASN B CA 1
ATOM 3643 C C . ASN B 1 183 ? 24.844 19.422 4.988 1 97.38 183 ASN B C 1
ATOM 3645 O O . ASN B 1 183 ? 25.625 19.375 4.039 1 97.38 183 ASN B O 1
ATOM 3649 N N . PRO B 1 184 ? 23.75 20.266 5.125 1 97.69 184 PRO B N 1
ATOM 3650 C CA . PRO B 1 184 ? 23.453 21.078 3.941 1 97.69 184 PRO B CA 1
ATOM 3651 C C . PRO B 1 184 ? 24.516 22.125 3.652 1 97.69 184 PRO B C 1
ATOM 3653 O O . PRO B 1 184 ? 25.234 22.562 4.566 1 97.69 184 PRO B O 1
ATOM 3656 N N . ASN B 1 185 ? 24.672 22.406 2.377 1 96.69 185 ASN B N 1
ATOM 3657 C CA . ASN B 1 185 ? 25.594 23.453 1.935 1 96.69 185 ASN B CA 1
ATOM 3658 C C . ASN B 1 185 ? 24.922 24.438 0.979 1 96.69 185 ASN B C 1
ATOM 3660 O O . ASN B 1 185 ? 23.688 24.453 0.874 1 96.69 185 ASN B O 1
ATOM 3664 N N . GLU B 1 186 ? 25.734 25.25 0.382 1 95 186 GLU B N 1
ATOM 3665 C CA . GLU B 1 186 ? 25.188 26.328 -0.445 1 95 186 GLU B CA 1
ATOM 3666 C C . GLU B 1 186 ? 24.5 25.781 -1.693 1 95 186 GLU B C 1
ATOM 3668 O O . GLU B 1 186 ? 23.656 26.438 -2.285 1 95 186 GLU B O 1
ATOM 3673 N N . ASN B 1 187 ? 24.812 24.578 -2.059 1 95.31 187 ASN B N 1
ATOM 3674 C CA . ASN B 1 187 ? 24.234 23.969 -3.248 1 95.31 187 ASN B CA 1
ATOM 3675 C C . ASN B 1 187 ? 22.953 23.203 -2.918 1 95.31 187 ASN B C 1
ATOM 3677 O O . ASN B 1 187 ? 22.203 22.828 -3.818 1 95.31 187 ASN B O 1
ATOM 3681 N N . THR B 1 188 ? 22.688 23.016 -1.63 1 97.25 188 THR B N 1
ATOM 3682 C CA . THR B 1 188 ? 21.453 22.406 -1.188 1 97.25 188 THR B CA 1
ATOM 3683 C C . THR B 1 188 ? 20.281 23.359 -1.38 1 97.25 188 THR B C 1
ATOM 3685 O O . THR B 1 188 ? 20.375 24.531 -1.04 1 97.25 188 THR B O 1
ATOM 3688 N N . PRO B 1 189 ? 19.188 22.812 -1.97 1 97.31 189 PRO B N 1
ATOM 3689 C CA . PRO B 1 189 ? 18.016 23.672 -2.113 1 97.31 189 PRO B CA 1
ATOM 3690 C C . PRO B 1 189 ? 17.609 24.344 -0.803 1 97.31 189 PRO B C 1
ATOM 3692 O O . PRO B 1 189 ? 17.75 23.75 0.269 1 97.31 189 PRO B O 1
ATOM 3695 N N . TYR B 1 190 ? 17.094 25.562 -0.897 1 97.69 190 TYR B N 1
ATOM 3696 C CA . TYR B 1 190 ? 16.781 26.375 0.275 1 97.69 190 TYR B CA 1
ATOM 3697 C C . TYR B 1 190 ? 15.852 25.641 1.225 1 97.69 190 TYR B C 1
ATOM 3699 O O . TYR B 1 190 ? 16.109 25.562 2.428 1 97.69 190 TYR B O 1
ATOM 3707 N N . ASP B 1 191 ? 14.727 25.109 0.763 1 98.38 191 ASP B N 1
ATOM 3708 C CA . ASP B 1 191 ? 13.75 24.422 1.609 1 98.38 191 ASP B CA 1
ATOM 3709 C C . ASP B 1 191 ? 14.398 23.281 2.387 1 98.38 191 ASP B C 1
ATOM 3711 O O . ASP B 1 191 ? 14.039 23.016 3.535 1 98.38 191 ASP B O 1
ATOM 3715 N N . LEU B 1 192 ? 15.352 22.578 1.721 1 98.44 192 LEU B N 1
ATOM 3716 C CA . LEU B 1 192 ? 15.992 21.438 2.365 1 98.44 192 LEU B CA 1
ATOM 3717 C C . LEU B 1 192 ? 16.984 21.906 3.42 1 98.44 192 LEU B C 1
ATOM 3719 O O . LEU B 1 192 ? 17.172 21.234 4.441 1 98.44 192 LEU B O 1
ATOM 3723 N N . ARG B 1 193 ? 17.625 23.078 3.164 1 98.56 193 ARG B N 1
ATOM 3724 C CA . ARG B 1 193 ? 18.453 23.672 4.207 1 98.56 193 ARG B CA 1
ATOM 3725 C C . ARG B 1 193 ? 17.609 24.062 5.418 1 98.56 193 ARG B C 1
ATOM 3727 O O . ARG B 1 193 ? 18 23.812 6.559 1 98.56 193 ARG B O 1
ATOM 3734 N N . ASP B 1 194 ? 16.484 24.656 5.094 1 98.56 194 ASP B N 1
ATOM 3735 C CA . ASP B 1 194 ? 15.578 25.062 6.164 1 98.56 194 ASP B CA 1
ATOM 3736 C C . ASP B 1 194 ? 15.008 23.844 6.891 1 98.56 194 ASP B C 1
ATOM 3738 O O . ASP B 1 194 ? 14.805 23.891 8.109 1 98.56 194 ASP B O 1
ATOM 3742 N N . ALA B 1 195 ? 14.773 22.766 6.199 1 98.75 195 ALA B N 1
ATOM 3743 C CA . ALA B 1 195 ? 14.32 21.516 6.824 1 98.75 195 ALA B CA 1
ATOM 3744 C C . ALA B 1 195 ? 15.375 20.969 7.789 1 98.75 195 ALA B C 1
ATOM 3746 O O . ALA B 1 195 ? 15.047 20.531 8.891 1 98.75 195 ALA B O 1
ATOM 3747 N N . ALA B 1 196 ? 16.609 21 7.305 1 98.69 196 ALA B N 1
ATOM 3748 C CA . ALA B 1 196 ? 17.688 20.578 8.188 1 98.69 196 ALA B CA 1
ATOM 3749 C C . ALA B 1 196 ? 17.734 21.438 9.453 1 98.69 196 ALA B C 1
ATOM 3751 O O . ALA B 1 196 ? 17.922 20.922 10.555 1 98.69 196 ALA B O 1
ATOM 3752 N N . ASP B 1 197 ? 17.578 22.719 9.266 1 98.44 197 ASP B N 1
ATOM 3753 C CA . ASP B 1 197 ? 17.547 23.625 10.406 1 98.44 197 ASP B CA 1
ATOM 3754 C C . ASP B 1 197 ? 16.391 23.266 11.352 1 98.44 197 ASP B C 1
ATOM 3756 O O . ASP B 1 197 ? 16.578 23.203 12.562 1 98.44 197 ASP B O 1
ATOM 3760 N N . TYR B 1 198 ? 15.211 23 10.82 1 98.69 198 TYR B N 1
ATOM 3761 C CA . TYR B 1 198 ? 14.016 22.688 11.602 1 98.69 198 TYR B CA 1
ATOM 3762 C C . TYR B 1 198 ? 14.211 21.406 12.391 1 98.69 198 TYR B C 1
ATOM 3764 O O . TYR B 1 198 ? 13.938 21.359 13.594 1 98.69 198 TYR B O 1
ATOM 3772 N N . TYR B 1 199 ? 14.734 20.328 11.766 1 98.69 199 TYR B N 1
ATOM 3773 C CA . TYR B 1 199 ? 14.695 19 12.344 1 98.69 199 TYR B CA 1
ATOM 3774 C C . TYR B 1 199 ? 15.953 18.719 13.164 1 98.69 199 TYR B C 1
ATOM 3776 O O . TYR B 1 199 ? 15.945 17.875 14.062 1 98.69 199 TYR B O 1
ATOM 3784 N N . LEU B 1 200 ? 17.094 19.406 12.812 1 98.38 200 LEU B N 1
ATOM 3785 C CA . LEU B 1 200 ? 18.359 18.938 13.344 1 98.38 200 LEU B CA 1
ATOM 3786 C C . LEU B 1 200 ? 18.953 19.938 14.32 1 98.38 200 LEU B C 1
ATOM 3788 O O . LEU B 1 200 ? 20.016 19.703 14.906 1 98.38 200 LEU B O 1
ATOM 3792 N N . THR B 1 201 ? 18.297 21.062 14.516 1 98.25 201 THR B N 1
ATOM 3793 C CA . THR B 1 201 ? 18.75 22.078 15.461 1 98.25 201 THR B CA 1
ATOM 3794 C C . THR B 1 201 ? 17.734 22.25 16.594 1 98.25 201 THR B C 1
ATOM 3796 O O . THR B 1 201 ? 16.656 21.656 16.562 1 98.25 201 THR B O 1
ATOM 3799 N N . PRO B 1 202 ? 17.969 23.062 17.578 1 97.94 202 PRO B N 1
ATOM 3800 C CA . PRO B 1 202 ? 17.047 23.297 18.703 1 97.94 202 PRO B CA 1
ATOM 3801 C C . PRO B 1 202 ? 15.758 23.984 18.266 1 97.94 202 PRO B C 1
ATOM 3803 O O . PRO B 1 202 ? 14.836 24.125 19.078 1 97.94 202 PRO B O 1
ATOM 3806 N N . ARG B 1 203 ? 15.688 24.406 17 1 97.94 203 ARG B N 1
ATOM 3807 C CA . ARG B 1 203 ? 14.445 25 16.5 1 97.94 203 ARG B CA 1
ATOM 3808 C C . ARG B 1 203 ? 13.258 24.078 16.75 1 97.94 203 ARG B C 1
ATOM 3810 O O . ARG B 1 203 ? 12.234 24.516 17.281 1 97.94 203 ARG B O 1
ATOM 3817 N N . ALA B 1 204 ? 13.391 22.734 16.422 1 98.25 204 ALA B N 1
ATOM 3818 C CA . ALA B 1 204 ? 12.266 21.828 16.609 1 98.25 204 ALA B CA 1
ATOM 3819 C C . ALA B 1 204 ? 12.734 20.375 16.719 1 98.25 204 ALA B C 1
ATOM 3821 O O . ALA B 1 204 ? 11.93 19.453 16.609 1 98.25 204 ALA B O 1
ATOM 3822 N N . GLN B 1 205 ? 14.031 20.203 16.922 1 97.81 205 GLN B N 1
ATOM 3823 C CA . GLN B 1 205 ? 14.547 18.844 17.031 1 97.81 205 GLN B CA 1
ATOM 3824 C C . GLN B 1 205 ? 13.844 18.062 18.141 1 97.81 205 GLN B C 1
ATOM 3826 O O . GLN B 1 205 ? 13.461 18.656 19.156 1 97.81 205 GLN B O 1
ATOM 3831 N N . HIS B 1 206 ? 13.602 16.828 17.953 1 98.38 206 HIS B N 1
ATOM 3832 C CA . HIS B 1 206 ? 13.023 15.906 18.922 1 98.38 206 HIS B CA 1
ATOM 3833 C C . HIS B 1 206 ? 13.75 14.562 18.906 1 98.38 206 HIS B C 1
ATOM 3835 O O . HIS B 1 206 ? 14.102 14.062 17.844 1 98.38 206 HIS B O 1
ATOM 3841 N N . PRO B 1 207 ? 13.922 13.914 20.062 1 98.06 207 PRO B N 1
ATOM 3842 C CA . PRO B 1 207 ? 14.664 12.648 20.125 1 98.06 207 PRO B CA 1
ATOM 3843 C C . PRO B 1 207 ? 14.023 11.547 19.297 1 98.06 207 PRO B C 1
ATOM 3845 O O . PRO B 1 207 ? 14.719 10.641 18.828 1 98.06 207 PRO B O 1
ATOM 3848 N N . ASN B 1 208 ? 12.734 11.609 19.062 1 98.25 208 ASN B N 1
ATOM 3849 C CA . ASN B 1 208 ? 12.031 10.586 18.281 1 98.25 208 ASN B CA 1
ATOM 3850 C C . ASN B 1 208 ? 12.133 10.844 16.781 1 98.25 208 ASN B C 1
ATOM 3852 O O . ASN B 1 208 ? 11.766 9.992 15.977 1 98.25 208 ASN B O 1
ATOM 3856 N N . ALA B 1 209 ? 12.531 12.008 16.391 1 98.31 209 ALA B N 1
ATOM 3857 C CA . ALA B 1 209 ? 12.773 12.328 14.984 1 98.31 209 ALA B CA 1
ATOM 3858 C C . ALA B 1 209 ? 14.266 12.266 14.656 1 98.31 209 ALA B C 1
ATOM 3860 O O . ALA B 1 209 ? 14.945 13.289 14.641 1 98.31 209 ALA B O 1
ATOM 3861 N N . GLN B 1 210 ? 14.75 11.156 14.234 1 97.94 210 GLN B N 1
ATOM 3862 C CA . GLN B 1 210 ? 16.172 10.875 14.242 1 97.94 210 GLN B CA 1
ATOM 3863 C C . GLN B 1 210 ? 16.781 11.023 12.844 1 97.94 210 GLN B C 1
ATOM 3865 O O . GLN B 1 210 ? 17.922 10.648 12.609 1 97.94 210 GLN B O 1
ATOM 3870 N N . ASN B 1 211 ? 15.984 11.492 11.922 1 98.5 211 ASN B N 1
ATOM 3871 C CA . ASN B 1 211 ? 16.422 11.664 10.539 1 98.5 211 ASN B CA 1
ATOM 3872 C C . ASN B 1 211 ? 16.922 10.352 9.938 1 98.5 211 ASN B C 1
ATOM 3874 O O . ASN B 1 211 ? 17.953 10.32 9.266 1 98.5 211 ASN B O 1
ATOM 3878 N N . LYS B 1 212 ? 16.25 9.234 10.242 1 98 212 LYS B N 1
ATOM 3879 C CA . LYS B 1 212 ? 16.578 7.887 9.781 1 98 212 LYS B CA 1
ATOM 3880 C C . LYS B 1 212 ? 15.398 7.254 9.039 1 98 212 LYS B C 1
ATOM 3882 O O . LYS B 1 212 ? 14.266 7.301 9.516 1 98 212 LYS B O 1
ATOM 3887 N N . MET B 1 213 ? 15.656 6.77 7.91 1 98.31 213 MET B N 1
ATOM 3888 C CA . MET B 1 213 ? 14.719 5.988 7.109 1 98.31 213 MET B CA 1
ATOM 3889 C C . MET B 1 213 ? 15.383 4.715 6.586 1 98.31 213 MET B C 1
ATOM 3891 O O . MET B 1 213 ? 16.438 4.777 5.945 1 98.31 213 MET B O 1
ATOM 3895 N N . LEU B 1 214 ? 14.828 3.576 6.793 1 98 214 LEU B N 1
ATOM 3896 C CA . LEU B 1 214 ? 15.398 2.324 6.312 1 98 214 LEU B CA 1
ATOM 3897 C C . LEU B 1 214 ? 15.57 2.35 4.797 1 98 214 LEU B C 1
ATOM 3899 O O . LEU B 1 214 ? 14.695 2.832 4.078 1 98 214 LEU B O 1
ATOM 3903 N N . ALA B 1 215 ? 16.672 1.743 4.32 1 97.44 215 ALA B N 1
ATOM 3904 C CA . ALA B 1 215 ? 16.938 1.663 2.887 1 97.44 215 ALA B CA 1
ATOM 3905 C C . ALA B 1 215 ? 15.773 1.02 2.146 1 97.44 215 ALA B C 1
ATOM 3907 O O . ALA B 1 215 ? 15.406 1.453 1.05 1 97.44 215 ALA B O 1
ATOM 3908 N N . ARG B 1 216 ? 15.148 0.053 2.742 1 97.19 216 ARG B N 1
ATOM 3909 C CA . ARG B 1 216 ? 14.086 -0.689 2.076 1 97.19 216 ARG B CA 1
ATOM 3910 C C . ARG B 1 216 ? 12.836 0.171 1.914 1 97.19 216 ARG B C 1
ATOM 3912 O O . ARG B 1 216 ? 11.922 -0.182 1.162 1 97.19 216 ARG B O 1
ATOM 3919 N N . SER B 1 217 ? 12.766 1.348 2.572 1 98.5 217 SER B N 1
ATOM 3920 C CA . SER B 1 217 ? 11.664 2.281 2.369 1 98.5 217 SER B CA 1
ATOM 3921 C C . SER B 1 217 ? 11.625 2.791 0.933 1 98.5 217 SER B C 1
ATOM 3923 O O . SER B 1 217 ? 10.562 3.145 0.42 1 98.5 217 SER B O 1
ATOM 3925 N N . GLN B 1 218 ? 12.805 2.848 0.282 1 98 218 GLN B N 1
ATOM 3926 C CA . GLN B 1 218 ? 12.914 3.455 -1.039 1 98 218 GLN B CA 1
ATOM 3927 C C . GLN B 1 218 ? 12.055 2.713 -2.059 1 98 218 GLN B C 1
ATOM 3929 O O . GLN B 1 218 ? 11.453 3.332 -2.943 1 98 218 GLN B O 1
ATOM 3934 N N . SER B 1 219 ? 12.008 1.386 -1.932 1 97.81 219 SER B N 1
ATOM 3935 C CA . SER B 1 219 ? 11.148 0.596 -2.811 1 97.81 219 SER B CA 1
ATOM 3936 C C . SER B 1 219 ? 9.688 1.011 -2.676 1 97.81 219 SER B C 1
ATOM 3938 O O . SER B 1 219 ? 9 1.203 -3.678 1 97.81 219 SER B O 1
ATOM 3940 N N . LEU B 1 220 ? 9.227 1.182 -1.46 1 98.62 220 LEU B N 1
ATOM 3941 C CA . LEU B 1 220 ? 7.84 1.527 -1.174 1 98.62 220 LEU B CA 1
ATOM 3942 C C . LEU B 1 220 ? 7.531 2.953 -1.62 1 98.62 220 LEU B C 1
ATOM 3944 O O . LEU B 1 220 ? 6.48 3.209 -2.209 1 98.62 220 LEU B O 1
ATOM 3948 N N . LEU B 1 221 ? 8.469 3.848 -1.408 1 98.75 221 LEU B N 1
ATOM 3949 C CA . LEU B 1 221 ? 8.281 5.254 -1.741 1 98.75 221 LEU B CA 1
ATOM 3950 C C . LEU B 1 221 ? 8.219 5.453 -3.252 1 98.75 221 LEU B C 1
ATOM 3952 O O . LEU B 1 221 ? 7.324 6.133 -3.758 1 98.75 221 LEU B O 1
ATOM 3956 N N . LEU B 1 222 ? 9.094 4.816 -4.02 1 98.69 222 LEU B N 1
ATOM 3957 C CA . LEU B 1 222 ? 9.164 4.977 -5.469 1 98.69 222 LEU B CA 1
ATOM 3958 C C . LEU B 1 222 ? 7.906 4.434 -6.137 1 98.69 222 LEU B C 1
ATOM 3960 O O . LEU B 1 222 ? 7.508 4.91 -7.203 1 98.69 222 LEU B O 1
ATOM 3964 N N . ASN B 1 223 ? 7.242 3.547 -5.469 1 98.44 223 ASN B N 1
ATOM 3965 C CA . ASN B 1 223 ? 6.113 2.863 -6.094 1 98.44 223 ASN B CA 1
ATOM 3966 C C . ASN B 1 223 ? 4.781 3.367 -5.543 1 98.44 223 ASN B C 1
ATOM 3968 O O . ASN B 1 223 ? 3.754 2.701 -5.691 1 98.44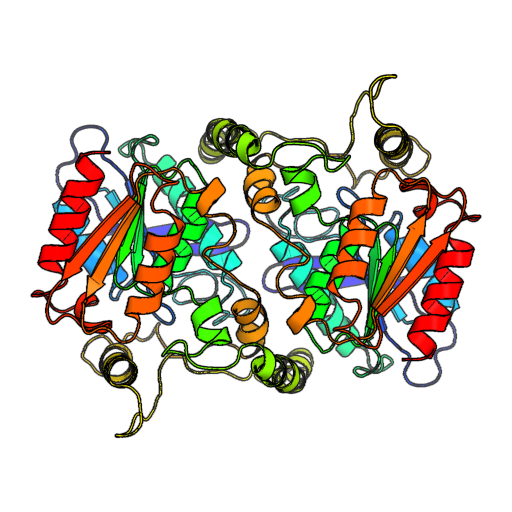 223 ASN B O 1
ATOM 3972 N N . PHE B 1 224 ? 4.816 4.449 -4.836 1 98.81 224 PHE B N 1
ATOM 3973 C CA . PHE B 1 224 ? 3.619 5.062 -4.27 1 98.81 224 PHE B CA 1
ATOM 3974 C C . PHE B 1 224 ? 3.244 6.324 -5.031 1 98.81 224 PHE B C 1
ATOM 3976 O O . PHE B 1 224 ? 4.117 7.094 -5.438 1 98.81 224 PHE B O 1
ATOM 3983 N N . ASP B 1 225 ? 1.922 6.543 -5.223 1 98.81 225 ASP B N 1
ATOM 3984 C CA . ASP B 1 225 ? 1.395 7.789 -5.773 1 98.81 225 ASP B CA 1
ATOM 3985 C C . ASP B 1 225 ? 0.17 8.258 -4.992 1 98.81 225 ASP B C 1
ATOM 3987 O O . ASP B 1 225 ? -0.921 7.707 -5.145 1 98.81 225 ASP B O 1
ATOM 3991 N N . ALA B 1 226 ? 0.365 9.266 -4.195 1 98.81 226 ALA B N 1
ATOM 3992 C CA . ALA B 1 226 ? -0.703 9.781 -3.342 1 98.81 226 ALA B CA 1
ATOM 3993 C C . ALA B 1 226 ? -1.874 10.289 -4.176 1 98.81 226 ALA B C 1
ATOM 3995 O O . ALA B 1 226 ? -3.002 10.383 -3.682 1 98.81 226 ALA B O 1
ATOM 3996 N N . TRP B 1 227 ? -1.642 10.664 -5.43 1 98.69 227 TRP B N 1
ATOM 3997 C CA . TRP B 1 227 ? -2.654 11.344 -6.234 1 98.69 227 TRP B CA 1
ATOM 3998 C C . TRP B 1 227 ? -3.4 10.344 -7.113 1 98.69 227 TRP B C 1
ATOM 4000 O O . TRP B 1 227 ? -4.391 10.695 -7.762 1 98.69 227 TRP B O 1
ATOM 4010 N N . ASP B 1 228 ? -2.947 9.086 -7.133 1 98.12 228 ASP B N 1
ATOM 4011 C CA . ASP B 1 228 ? -3.596 8.078 -7.973 1 98.12 228 ASP B CA 1
ATOM 4012 C C . ASP B 1 228 ? -5.094 8 -7.672 1 98.12 228 ASP B C 1
ATOM 4014 O O . ASP B 1 228 ? -5.496 7.918 -6.512 1 98.12 228 ASP B O 1
ATOM 4018 N N . PHE B 1 229 ? -5.926 8.156 -8.625 1 98.38 229 PHE B N 1
ATOM 4019 C CA . PHE B 1 229 ? -7.375 8 -8.617 1 98.38 229 PHE B CA 1
ATOM 4020 C C . PHE B 1 229 ? -8.039 9.125 -7.828 1 98.38 229 PHE B C 1
ATOM 4022 O O . PHE B 1 229 ? -9.227 9.055 -7.523 1 98.38 229 PHE B O 1
ATOM 4029 N N . THR B 1 230 ? -7.312 10.148 -7.418 1 98.69 230 THR B N 1
ATOM 4030 C CA . THR B 1 230 ? -7.938 11.227 -6.664 1 98.69 230 THR B CA 1
ATOM 4031 C C . THR B 1 230 ? -9 11.93 -7.504 1 98.69 230 THR B C 1
ATOM 4033 O O . THR B 1 230 ? -10.039 12.344 -6.98 1 98.69 230 THR B O 1
ATOM 4036 N N . ASP B 1 231 ? -8.805 12.016 -8.805 1 98 231 ASP B N 1
ATOM 4037 C CA . ASP B 1 231 ? -9.734 12.719 -9.688 1 98 231 ASP B CA 1
ATOM 4038 C C . ASP B 1 231 ? -11.07 11.977 -9.781 1 98 231 ASP B C 1
ATOM 4040 O O . ASP B 1 231 ? -12.062 12.531 -10.258 1 98 231 ASP B O 1
ATOM 4044 N N . ILE B 1 232 ? -11.094 10.758 -9.297 1 98 232 ILE B N 1
ATOM 4045 C CA . ILE B 1 232 ? -12.297 9.945 -9.375 1 98 232 ILE B CA 1
ATOM 4046 C C . ILE B 1 232 ? -12.906 9.789 -7.988 1 98 232 ILE B C 1
ATOM 4048 O O . ILE B 1 232 ? -14.117 9.953 -7.812 1 98 232 ILE B O 1
ATOM 4052 N N . TYR B 1 233 ? -12.047 9.523 -6.969 1 98.62 233 TYR B N 1
ATOM 4053 C CA . TYR B 1 233 ? -12.602 8.992 -5.727 1 98.62 233 TYR B CA 1
ATOM 4054 C C . TYR B 1 233 ? -12.453 10 -4.59 1 98.62 233 TYR B C 1
ATOM 4056 O O . TYR B 1 233 ? -13.016 9.812 -3.512 1 98.62 233 TYR B O 1
ATOM 4064 N N . LEU B 1 234 ? -11.617 11.039 -4.75 1 98.69 234 LEU B N 1
ATOM 4065 C CA . LEU B 1 234 ? -11.586 12.109 -3.76 1 98.69 234 LEU B CA 1
ATOM 4066 C C . LEU B 1 234 ? -12.641 13.164 -4.066 1 98.69 234 LEU B C 1
ATOM 4068 O O . LEU B 1 234 ? -12.336 14.195 -4.68 1 98.69 234 LEU B O 1
ATOM 4072 N N . THR B 1 235 ? -13.812 12.953 -3.555 1 98.06 235 THR B N 1
ATOM 4073 C CA . THR B 1 235 ? -14.938 13.828 -3.863 1 98.06 235 THR B CA 1
ATOM 4074 C C . THR B 1 235 ? -15.195 14.797 -2.717 1 98.06 235 THR B C 1
ATOM 4076 O O . THR B 1 235 ? -15.93 15.781 -2.879 1 98.06 235 THR B O 1
ATOM 4079 N N . GLN B 1 236 ? -14.602 14.555 -1.611 1 98.38 236 GLN B N 1
ATOM 4080 C CA . GLN B 1 236 ? -14.773 15.414 -0.446 1 98.38 236 GLN B CA 1
ATOM 4081 C C . GLN B 1 236 ? -14.164 16.797 -0.683 1 98.38 236 GLN B C 1
ATOM 4083 O O . GLN B 1 236 ? -13.141 16.922 -1.363 1 98.38 236 GLN B O 1
ATOM 4088 N N . PRO B 1 237 ? -14.781 17.828 -0.058 1 98.75 237 PRO B N 1
ATOM 4089 C CA . PRO B 1 237 ? -14.125 19.141 -0.108 1 98.75 237 PRO B CA 1
ATOM 4090 C C . PRO B 1 237 ? -12.656 19.078 0.296 1 98.75 237 PRO B C 1
ATOM 4092 O O . PRO B 1 237 ? -12.305 18.406 1.276 1 98.75 237 PRO B O 1
ATOM 4095 N N . THR B 1 238 ? -11.781 19.766 -0.488 1 98.94 238 THR B N 1
ATOM 4096 C CA . THR B 1 238 ? -10.336 19.688 -0.312 1 98.94 238 THR B CA 1
ATOM 4097 C C . THR B 1 238 ? -9.711 21.078 -0.379 1 98.94 238 THR B C 1
ATOM 4099 O O . THR B 1 238 ? -9.914 21.812 -1.352 1 98.94 238 THR B O 1
ATOM 4102 N N . LEU B 1 239 ? -8.977 21.453 0.688 1 98.94 239 LEU B N 1
ATOM 4103 C CA . LEU B 1 239 ? -8.258 22.719 0.733 1 98.94 239 LEU B CA 1
ATOM 4104 C C . LEU B 1 239 ? -6.754 22.5 0.635 1 98.94 239 LEU B C 1
ATOM 4106 O O . LEU B 1 239 ? -6.184 21.734 1.425 1 98.94 239 LEU B O 1
ATOM 4110 N N . VAL B 1 240 ? -6.145 23.141 -0.327 1 98.94 240 VAL B N 1
ATOM 4111 C CA . VAL B 1 240 ? -4.703 23.062 -0.528 1 98.94 240 VAL B CA 1
ATOM 4112 C C . VAL B 1 240 ? -4.047 24.375 -0.1 1 98.94 240 VAL B C 1
ATOM 4114 O O . VAL B 1 240 ? -4.273 25.422 -0.718 1 98.94 240 VAL B O 1
ATOM 4117 N N . VAL B 1 241 ? -3.178 24.312 0.937 1 98.94 241 VAL B N 1
ATOM 4118 C CA . VAL B 1 241 ? -2.506 25.484 1.483 1 98.94 241 VAL B CA 1
ATOM 4119 C C . VAL B 1 241 ? -1.006 25.391 1.216 1 98.94 241 VAL B C 1
ATOM 4121 O O . VAL B 1 241 ? -0.373 24.391 1.532 1 98.94 241 VAL B O 1
ATOM 4124 N N . TYR B 1 242 ? -0.403 26.391 0.64 1 98.94 242 TYR B N 1
ATOM 4125 C CA . TYR B 1 242 ? 1.041 26.375 0.432 1 98.94 242 TYR B CA 1
ATOM 4126 C C . TYR B 1 242 ? 1.565 27.797 0.188 1 98.94 242 TYR B C 1
ATOM 4128 O O . TYR B 1 242 ? 0.784 28.734 0.026 1 98.94 242 TYR B O 1
ATOM 4136 N N . GLY B 1 243 ? 2.842 27.984 0.323 1 98.88 243 GLY B N 1
ATOM 4137 C CA . GLY B 1 243 ? 3.494 29.266 0.055 1 98.88 243 GLY B CA 1
ATOM 4138 C C . GLY B 1 243 ? 3.914 29.422 -1.395 1 98.88 243 GLY B C 1
ATOM 4139 O O . GLY B 1 243 ? 4.344 28.469 -2.033 1 98.88 243 GLY B O 1
ATOM 4140 N N . ASP B 1 244 ? 3.875 30.641 -1.905 1 98.62 244 ASP B N 1
ATOM 4141 C CA . ASP B 1 244 ? 4.152 30.859 -3.322 1 98.62 244 ASP B CA 1
ATOM 4142 C C . ASP B 1 244 ? 5.652 30.797 -3.604 1 98.62 244 ASP B C 1
ATOM 4144 O O . ASP B 1 244 ? 6.066 30.688 -4.762 1 98.62 244 ASP B O 1
ATOM 4148 N N . LEU B 1 245 ? 6.508 30.797 -2.541 1 98.69 245 LEU B N 1
ATOM 4149 C CA . LEU B 1 245 ? 7.949 30.703 -2.746 1 98.69 245 LEU B CA 1
ATOM 4150 C C . LEU B 1 245 ? 8.453 29.312 -2.414 1 98.69 245 LEU B C 1
ATOM 4152 O O . LEU B 1 245 ? 9.656 29.031 -2.525 1 98.69 245 LEU B O 1
ATOM 4156 N N . ALA B 1 246 ? 7.578 28.438 -1.993 1 98.88 246 ALA B N 1
ATOM 4157 C CA . ALA B 1 246 ? 7.996 27.078 -1.627 1 98.88 246 ALA B CA 1
ATOM 4158 C C . ALA B 1 246 ? 8.508 26.312 -2.844 1 98.88 246 ALA B C 1
ATOM 4160 O O . ALA B 1 246 ? 7.855 26.281 -3.887 1 98.88 246 ALA B O 1
ATOM 4161 N N . GLU B 1 247 ? 9.68 25.688 -2.672 1 98.75 247 GLU B N 1
ATOM 4162 C CA . GLU B 1 247 ? 10.242 24.859 -3.73 1 98.75 247 GLU B CA 1
ATOM 4163 C C . GLU B 1 247 ? 9.375 23.625 -3.973 1 98.75 247 GLU B C 1
ATOM 4165 O O . GLU B 1 247 ? 9.422 23.031 -5.055 1 98.75 247 GLU B O 1
ATOM 4170 N N . SER B 1 248 ? 8.555 23.281 -2.996 1 98.62 248 SER B N 1
ATOM 4171 C CA . SER B 1 248 ? 7.707 22.094 -3.059 1 98.62 248 SER B CA 1
ATOM 4172 C C . SER B 1 248 ? 6.316 22.438 -3.594 1 98.62 248 SER B C 1
ATOM 4174 O O . SER B 1 248 ? 5.445 21.562 -3.664 1 98.62 248 SER B O 1
ATOM 4176 N N . LYS B 1 249 ? 5.984 23.672 -3.973 1 98.81 249 LYS B N 1
ATOM 4177 C CA . LYS B 1 249 ? 4.625 24.094 -4.289 1 98.81 249 LYS B CA 1
ATOM 4178 C C . LYS B 1 249 ? 4.059 23.312 -5.461 1 98.81 249 LYS B C 1
ATOM 4180 O O . LYS B 1 249 ? 2.842 23.188 -5.609 1 98.81 249 LYS B O 1
ATOM 4185 N N . TRP B 1 250 ? 4.996 22.719 -6.309 1 98.88 250 TRP B N 1
ATOM 4186 C CA . TRP B 1 250 ? 4.539 21.969 -7.477 1 98.88 250 TRP B CA 1
ATOM 4187 C C . TRP B 1 250 ? 3.713 20.75 -7.059 1 98.88 250 TRP B C 1
ATOM 4189 O O . TRP B 1 250 ? 2.824 20.312 -7.793 1 98.88 250 TRP B O 1
ATOM 4199 N N . HIS B 1 251 ? 3.908 20.188 -5.867 1 98.94 251 HIS B N 1
ATOM 4200 C CA . HIS B 1 251 ? 3.074 19.094 -5.371 1 98.94 251 HIS B CA 1
ATOM 4201 C C . HIS B 1 251 ? 1.646 19.562 -5.117 1 98.94 251 HIS B C 1
ATOM 4203 O O . HIS B 1 251 ? 0.688 18.906 -5.523 1 98.94 251 HIS B O 1
ATOM 4209 N N . SER B 1 252 ? 1.528 20.672 -4.375 1 98.94 252 SER B N 1
ATOM 4210 C CA . SER B 1 252 ? 0.223 21.25 -4.082 1 98.94 252 SER B CA 1
ATOM 4211 C C . SER B 1 252 ? -0.512 21.641 -5.359 1 98.94 252 SER B C 1
ATOM 4213 O O . SER B 1 252 ? -1.706 21.375 -5.5 1 98.94 252 SER B O 1
ATOM 4215 N N . GLU B 1 253 ? 0.203 22.234 -6.277 1 98.88 253 GLU B N 1
ATOM 4216 C CA . GLU B 1 253 ? -0.377 22.625 -7.559 1 98.88 253 GLU B CA 1
ATOM 4217 C C . GLU B 1 253 ? -0.852 21.406 -8.344 1 98.88 253 GLU B C 1
ATOM 4219 O O . GLU B 1 253 ? -1.913 21.438 -8.969 1 98.88 253 GLU B O 1
ATOM 4224 N N . ARG B 1 254 ? -0.084 20.375 -8.336 1 98.88 254 ARG B N 1
ATOM 4225 C CA . ARG B 1 254 ? -0.45 19.141 -9.031 1 98.88 254 ARG B CA 1
ATOM 4226 C C . ARG B 1 254 ? -1.751 18.562 -8.484 1 98.88 254 ARG B C 1
ATOM 4228 O O . ARG B 1 254 ? -2.621 18.141 -9.25 1 98.88 254 ARG B O 1
ATOM 4235 N N . LEU B 1 255 ? -1.884 18.516 -7.141 1 98.94 255 LEU B N 1
ATOM 4236 C CA . LEU B 1 255 ? -3.121 18.031 -6.551 1 98.94 255 LEU B CA 1
ATOM 4237 C C . LEU B 1 255 ? -4.305 18.906 -6.938 1 98.94 255 LEU B C 1
ATOM 4239 O O . LEU B 1 255 ? -5.34 18.406 -7.379 1 98.94 255 LEU B O 1
ATOM 4243 N N . TYR B 1 256 ? -4.152 20.203 -6.785 1 98.88 256 TYR B N 1
ATOM 4244 C CA . TYR B 1 256 ? -5.219 21.156 -7.105 1 98.88 256 TYR B CA 1
ATOM 4245 C C . TYR B 1 256 ? -5.656 21.016 -8.555 1 98.88 256 TYR B C 1
ATOM 4247 O O . TYR B 1 256 ? -6.852 20.922 -8.852 1 98.88 256 TYR B O 1
ATOM 4255 N N . ASN B 1 257 ? -4.691 20.969 -9.445 1 98.81 257 ASN B N 1
ATOM 4256 C CA . ASN B 1 257 ? -4.984 20.906 -10.867 1 98.81 257 ASN B CA 1
ATOM 4257 C C . ASN B 1 257 ? -5.652 19.578 -11.242 1 98.81 257 ASN B C 1
ATOM 4259 O O . ASN B 1 257 ? -6.469 19.531 -12.164 1 98.81 257 ASN B O 1
ATOM 4263 N N . LYS B 1 258 ? -5.305 18.516 -10.523 1 98.56 258 LYS B N 1
ATOM 4264 C CA . LYS B 1 258 ? -5.914 17.203 -10.781 1 98.56 258 LYS B CA 1
ATOM 4265 C C . LYS B 1 258 ? -7.375 17.188 -10.336 1 98.56 258 LYS B C 1
ATOM 4267 O O . LYS B 1 258 ? -8.195 16.484 -10.922 1 98.56 258 LYS B O 1
ATOM 4272 N N . LEU B 1 259 ? -7.707 17.953 -9.328 1 98.75 259 LEU B N 1
ATOM 4273 C CA . LEU B 1 259 ? -9.031 17.922 -8.727 1 98.75 259 LEU B CA 1
ATOM 4274 C C . LEU B 1 259 ? -9.945 18.969 -9.352 1 98.75 259 LEU B C 1
ATOM 4276 O O . LEU B 1 259 ? -11.164 18.797 -9.391 1 98.75 259 LEU B O 1
ATOM 4280 N N . LYS B 1 260 ? -9.328 20.031 -9.82 1 98.25 260 LYS B N 1
ATOM 4281 C CA . LYS B 1 260 ? -10.109 21.141 -10.367 1 98.25 260 LYS B CA 1
ATOM 4282 C C . LYS B 1 260 ? -11 20.656 -11.516 1 98.25 260 LYS B C 1
ATOM 4284 O O . LYS B 1 260 ? -10.531 19.969 -12.43 1 98.25 260 LYS B O 1
ATOM 4289 N N . GLY B 1 261 ? -12.312 21.016 -11.484 1 97.5 261 GLY B N 1
ATOM 4290 C CA . GLY B 1 261 ? -13.266 20.609 -12.5 1 97.5 261 GLY B CA 1
ATOM 4291 C C . GLY B 1 261 ? -13.867 19.234 -12.25 1 97.5 261 GLY B C 1
ATOM 4292 O O . GLY B 1 261 ? -14.898 18.891 -12.836 1 97.5 261 GLY B O 1
ATOM 4293 N N . LYS B 1 262 ? -13.289 18.484 -11.359 1 97.19 262 LYS B N 1
ATOM 4294 C CA . LYS B 1 262 ? -13.773 17.141 -11.055 1 97.19 262 LYS B CA 1
ATOM 4295 C C . LYS B 1 262 ? -14.32 17.062 -9.633 1 97.19 262 LYS B C 1
ATOM 4297 O O . LYS B 1 262 ? -15.312 16.375 -9.375 1 97.19 262 LYS B O 1
ATOM 4302 N N . ASN B 1 263 ? -13.648 17.672 -8.695 1 97.25 263 ASN B N 1
ATOM 4303 C CA . ASN B 1 263 ? -14.094 17.875 -7.32 1 97.25 263 ASN B CA 1
ATOM 4304 C C . ASN B 1 263 ? -14.633 19.281 -7.109 1 97.25 263 ASN B C 1
ATOM 4306 O O . ASN B 1 263 ? -13.867 20.25 -7.109 1 97.25 263 ASN B O 1
ATOM 4310 N N . THR B 1 264 ? -15.898 19.453 -6.832 1 95.75 264 THR B N 1
ATOM 4311 C CA . THR B 1 264 ? -16.547 20.75 -6.797 1 95.75 264 THR B CA 1
ATOM 4312 C C . THR B 1 264 ? -16.188 21.5 -5.52 1 95.75 264 THR B C 1
ATOM 4314 O O . THR B 1 264 ? -16.406 22.719 -5.418 1 95.75 264 THR B O 1
ATOM 4317 N N . GLY B 1 265 ? -15.578 20.828 -4.578 1 97.5 265 GLY B N 1
ATOM 4318 C CA . GLY B 1 265 ? -15.258 21.453 -3.305 1 97.5 265 GLY B CA 1
ATOM 4319 C C . GLY B 1 265 ? -13.773 21.75 -3.143 1 97.5 265 GLY B C 1
ATOM 4320 O O . GLY B 1 265 ? -13.312 22.031 -2.035 1 97.5 265 GLY B O 1
ATOM 4321 N N . VAL B 1 266 ? -12.961 21.656 -4.223 1 98.5 266 VAL B N 1
ATOM 4322 C CA . VAL B 1 266 ? -11.531 21.906 -4.094 1 98.5 266 VAL B CA 1
ATOM 4323 C C . VAL B 1 266 ? -11.25 23.406 -4.117 1 98.5 266 VAL B C 1
ATOM 4325 O O . VAL B 1 266 ? -11.891 24.141 -4.871 1 98.5 266 VAL B O 1
ATOM 4328 N N . SER B 1 267 ? -10.398 23.891 -3.258 1 98.25 267 SER B N 1
ATOM 4329 C CA . SER B 1 267 ? -9.922 25.266 -3.221 1 98.25 267 SER B CA 1
ATOM 4330 C C . SER B 1 267 ? -8.461 25.328 -2.809 1 98.25 267 SER B C 1
ATOM 4332 O O . SER B 1 267 ? -7.891 24.344 -2.35 1 98.25 267 SER B O 1
ATOM 4334 N N . GLN B 1 268 ? -7.824 26.406 -3.1 1 98.56 268 GLN B N 1
ATOM 4335 C CA . GLN B 1 268 ? -6.441 26.609 -2.684 1 98.56 268 GLN B CA 1
ATOM 4336 C C . GLN B 1 268 ? -6.266 27.938 -1.964 1 98.56 268 GLN B C 1
ATOM 4338 O O . GLN B 1 268 ? -7.012 28.891 -2.213 1 98.56 268 GLN B O 1
ATOM 4343 N N . TYR B 1 269 ? -5.414 27.953 -1.072 1 98.75 269 TYR B N 1
ATOM 4344 C CA . TYR B 1 269 ? -4.984 29.125 -0.327 1 98.75 269 TYR B CA 1
ATOM 4345 C C . TYR B 1 269 ? -3.471 29.297 -0.397 1 98.75 269 TYR B C 1
ATOM 4347 O O . TYR B 1 269 ? -2.73 28.594 0.298 1 98.75 269 TYR B O 1
ATOM 4355 N N . VAL B 1 270 ? -3.023 30.25 -1.211 1 98.81 270 VAL B N 1
ATOM 4356 C CA . VAL B 1 270 ? -1.601 30.484 -1.438 1 98.81 270 VAL B CA 1
ATOM 4357 C C . VAL B 1 270 ? -1.135 31.688 -0.627 1 98.81 270 VAL B C 1
ATOM 4359 O O . VAL B 1 270 ? -1.664 32.781 -0.784 1 98.81 270 VAL B O 1
ATOM 4362 N N . ILE B 1 271 ? -0.199 31.5 0.237 1 98.69 271 ILE B N 1
ATOM 4363 C CA . ILE B 1 271 ? 0.276 32.594 1.096 1 98.69 271 ILE B CA 1
ATOM 4364 C C . ILE B 1 271 ? 1.532 33.219 0.492 1 98.69 271 ILE B C 1
ATOM 4366 O O . ILE B 1 271 ? 2.547 32.531 0.316 1 98.69 271 ILE B O 1
ATOM 4370 N N . PRO B 1 272 ? 1.543 34.562 0.236 1 98.44 272 PRO B N 1
ATOM 4371 C CA . PRO B 1 272 ? 2.703 35.219 -0.358 1 98.44 272 PRO B CA 1
ATOM 4372 C C . PRO B 1 272 ? 3.93 35.188 0.549 1 98.44 272 PRO B C 1
ATOM 4374 O O . PRO B 1 272 ? 3.812 35.375 1.762 1 98.44 272 PRO B O 1
ATOM 4377 N N . GLY B 1 273 ? 5.012 34.875 -0.005 1 98.38 273 GLY B N 1
ATOM 4378 C CA . GLY B 1 273 ? 6.281 34.906 0.696 1 98.38 273 GLY B CA 1
ATOM 4379 C C . GLY B 1 273 ? 6.594 33.656 1.47 1 98.38 273 GLY B C 1
ATOM 4380 O O . GLY B 1 273 ? 7.699 33.5 1.989 1 98.38 273 GLY B O 1
ATOM 4381 N N . GLY B 1 274 ? 5.621 32.719 1.542 1 98.69 274 GLY B N 1
ATOM 4382 C CA . GLY B 1 274 ? 5.801 31.516 2.33 1 98.69 274 GLY B CA 1
ATOM 4383 C C . GLY B 1 274 ? 6.645 30.469 1.631 1 98.69 274 GLY B C 1
ATOM 4384 O O . GLY B 1 274 ? 6.492 30.25 0.427 1 98.69 274 GLY B O 1
ATOM 4385 N N . ARG B 1 275 ? 7.562 29.906 2.379 1 98.69 275 ARG B N 1
ATOM 4386 C CA . ARG B 1 275 ? 8.344 28.75 1.942 1 98.69 275 ARG B CA 1
ATOM 4387 C C . ARG B 1 275 ? 7.891 27.484 2.662 1 98.69 275 ARG B 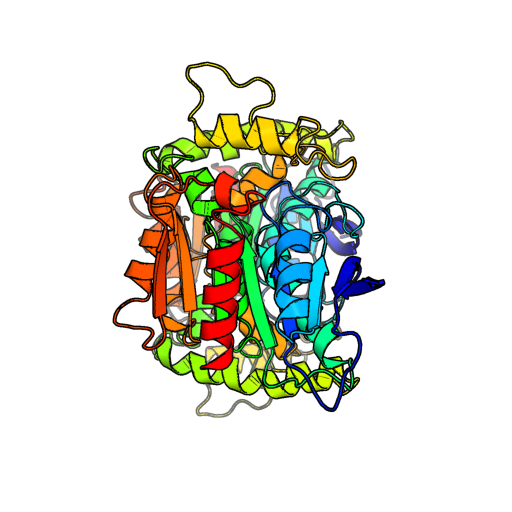C 1
ATOM 4389 O O . ARG B 1 275 ? 7.043 27.547 3.555 1 98.69 275 ARG B O 1
ATOM 4396 N N . HIS B 1 276 ? 8.445 26.328 2.258 1 98.88 276 HIS B N 1
ATOM 4397 C CA . HIS B 1 276 ? 7.922 25.031 2.672 1 98.88 276 HIS B CA 1
ATOM 4398 C C . HIS B 1 276 ? 7.887 24.906 4.191 1 98.88 276 HIS B C 1
ATOM 4400 O O . HIS B 1 276 ? 6.828 24.656 4.773 1 98.88 276 HIS B O 1
ATOM 4406 N N . MET B 1 277 ? 9.023 25.203 4.879 1 98.75 277 MET B N 1
ATOM 4407 C CA . MET B 1 277 ? 9.109 24.938 6.312 1 98.75 277 MET B CA 1
ATOM 4408 C C . MET B 1 277 ? 8.516 26.094 7.113 1 98.75 277 MET B C 1
ATOM 4410 O O . MET B 1 277 ? 8.305 25.969 8.32 1 98.75 277 MET B O 1
ATOM 4414 N N . ASP B 1 278 ? 8.211 27.188 6.434 1 98.81 278 ASP B N 1
ATOM 4415 C CA . ASP B 1 278 ? 7.574 28.312 7.133 1 98.81 278 ASP B CA 1
ATOM 4416 C C . ASP B 1 278 ? 6.242 27.875 7.75 1 98.81 278 ASP B C 1
ATOM 4418 O O . ASP B 1 278 ? 5.836 28.406 8.789 1 98.81 278 ASP B O 1
ATOM 4422 N N . PHE B 1 279 ? 5.645 26.906 7.188 1 98.94 279 PHE B N 1
ATOM 4423 C CA . PHE B 1 279 ? 4.309 26.484 7.578 1 98.94 279 PHE B CA 1
ATOM 4424 C C . PHE B 1 279 ? 4.371 25.5 8.734 1 98.94 279 PHE B C 1
ATOM 4426 O O . PHE B 1 279 ? 3.336 25.062 9.242 1 98.94 279 PHE B O 1
ATOM 4433 N N . TYR B 1 280 ? 5.594 25.125 9.156 1 98.88 280 TYR B N 1
ATOM 4434 C CA . TYR B 1 280 ? 5.723 24.141 10.227 1 98.88 280 TYR B CA 1
ATOM 4435 C C . TYR B 1 280 ? 5.543 24.797 11.594 1 98.88 280 TYR B C 1
ATOM 4437 O O . TYR B 1 280 ? 4.906 24.219 12.484 1 98.88 280 TYR B O 1
ATOM 4445 N N . ASP B 1 281 ? 6.09 26.031 11.688 1 98.5 281 ASP B N 1
ATOM 4446 C CA . ASP B 1 281 ? 6.199 26.516 13.062 1 98.5 281 ASP B CA 1
ATOM 4447 C C . ASP B 1 281 ? 6.164 28.031 13.109 1 98.5 281 ASP B C 1
ATOM 4449 O O . ASP B 1 281 ? 6.055 28.625 14.188 1 98.5 281 ASP B O 1
ATOM 4453 N N . ARG B 1 282 ? 6.301 28.719 12 1 98.5 282 ARG B N 1
ATOM 4454 C CA . ARG B 1 282 ? 6.355 30.188 12.008 1 98.5 282 ARG B CA 1
ATOM 4455 C C . ARG B 1 282 ? 4.953 30.781 12.055 1 98.5 282 ARG B C 1
ATOM 4457 O O . ARG B 1 282 ? 4.18 30.641 11.109 1 98.5 282 ARG B O 1
ATOM 4464 N N . PRO B 1 283 ? 4.664 31.594 13.047 1 98.44 283 PRO B N 1
ATOM 4465 C CA . PRO B 1 283 ? 3.303 32.094 13.258 1 98.44 283 PRO B CA 1
ATOM 4466 C C . PRO B 1 283 ? 2.773 32.875 12.07 1 98.44 283 PRO B C 1
ATOM 4468 O O . PRO B 1 283 ? 1.585 32.812 11.742 1 98.44 283 PRO B O 1
ATOM 4471 N N . ALA B 1 284 ? 3.59 33.594 11.398 1 98.5 284 ALA B N 1
ATOM 4472 C CA . ALA B 1 284 ? 3.178 34.438 10.273 1 98.5 284 ALA B CA 1
ATOM 4473 C C . ALA B 1 284 ? 2.557 33.594 9.164 1 98.5 284 ALA B C 1
ATOM 4475 O O . ALA B 1 284 ? 1.776 34.094 8.352 1 98.5 284 ALA B O 1
ATOM 4476 N N . TYR B 1 285 ? 2.842 32.344 9.117 1 98.81 285 TYR B N 1
ATOM 4477 C CA . TYR B 1 285 ? 2.336 31.453 8.078 1 98.81 285 TYR B CA 1
ATOM 4478 C C . TYR B 1 285 ? 1.392 30.422 8.664 1 98.81 285 TYR B C 1
ATOM 4480 O O . TYR B 1 285 ? 0.374 30.078 8.055 1 98.81 285 TYR B O 1
ATOM 4488 N N . VAL B 1 286 ? 1.663 29.922 9.867 1 98.88 286 VAL B N 1
ATOM 4489 C CA . VAL B 1 286 ? 0.851 28.906 10.516 1 98.88 286 VAL B CA 1
ATOM 4490 C C . VAL B 1 286 ? -0.499 29.5 10.922 1 98.88 286 VAL B C 1
ATOM 4492 O O . VAL B 1 286 ? -1.546 28.891 10.672 1 98.88 286 VAL B O 1
ATOM 4495 N N . ASP B 1 287 ? -0.52 30.688 11.508 1 98.62 287 ASP B N 1
ATOM 4496 C CA . ASP B 1 287 ? -1.738 31.234 12.086 1 98.62 287 ASP B CA 1
ATOM 4497 C C . ASP B 1 287 ? -2.791 31.484 11.008 1 98.62 287 ASP B C 1
ATOM 4499 O O . ASP B 1 287 ? -3.936 31.047 11.133 1 98.62 287 ASP B O 1
ATOM 4503 N N . PRO B 1 288 ? -2.412 32.188 9.859 1 98.56 288 PRO B N 1
ATOM 4504 C CA . PRO B 1 288 ? -3.428 32.344 8.82 1 98.56 288 PRO B CA 1
ATOM 4505 C C . PRO B 1 288 ? -3.863 31 8.219 1 98.56 288 PRO B C 1
ATOM 4507 O O . PRO B 1 288 ? -5.016 30.859 7.805 1 98.56 288 PRO B O 1
ATOM 4510 N N . SER B 1 289 ? -2.961 30.047 8.117 1 98.88 289 SER B N 1
ATOM 4511 C CA . SER B 1 289 ? -3.322 28.719 7.617 1 98.88 289 SER B CA 1
ATOM 4512 C C . SER B 1 289 ? -4.359 28.062 8.516 1 98.88 289 SER B C 1
ATOM 4514 O O . SER B 1 289 ? -5.352 27.516 8.031 1 98.88 289 SER B O 1
ATOM 4516 N N . VAL B 1 290 ? -4.133 28.094 9.797 1 98.88 290 VAL B N 1
ATOM 4517 C CA . VAL B 1 290 ? -5.039 27.5 10.773 1 98.88 290 VAL B CA 1
ATOM 4518 C C . VAL B 1 290 ? -6.418 28.141 10.656 1 98.88 290 VAL B C 1
ATOM 4520 O O . VAL B 1 290 ? -7.438 27.453 10.648 1 98.88 290 VAL B O 1
ATOM 4523 N N . LYS B 1 291 ? -6.402 29.422 10.57 1 98.38 291 LYS B N 1
ATOM 4524 C CA . LYS B 1 291 ? -7.672 30.141 10.438 1 98.38 291 LYS B CA 1
ATOM 4525 C C . LYS B 1 291 ? -8.406 29.734 9.172 1 98.38 291 LYS B C 1
ATOM 4527 O O . LYS B 1 291 ? -9.609 29.469 9.203 1 98.38 291 LYS B O 1
ATOM 4532 N N . GLN B 1 292 ? -7.703 29.719 8.055 1 98.56 292 GLN B N 1
ATOM 4533 C CA . GLN B 1 292 ? -8.305 29.344 6.785 1 98.56 292 GLN B CA 1
ATOM 4534 C C . GLN B 1 292 ? -8.844 27.922 6.836 1 98.56 292 GLN B C 1
ATOM 4536 O O . GLN B 1 292 ? -9.922 27.625 6.316 1 98.56 292 GLN B O 1
ATOM 4541 N N . ILE B 1 293 ? -8.109 27 7.402 1 98.81 293 ILE B N 1
ATOM 4542 C CA . ILE B 1 293 ? -8.484 25.594 7.5 1 98.81 293 ILE B CA 1
ATOM 4543 C C . ILE B 1 293 ? -9.719 25.453 8.391 1 98.81 293 ILE B C 1
ATOM 4545 O O . ILE B 1 293 ? -10.664 24.75 8.031 1 98.81 293 ILE B O 1
ATOM 4549 N N . ALA B 1 294 ? -9.711 26.141 9.547 1 98.25 294 ALA B N 1
ATOM 4550 C CA . ALA B 1 294 ? -10.859 26.094 10.438 1 98.25 294 ALA B CA 1
ATOM 4551 C C . ALA B 1 294 ? -12.117 26.625 9.742 1 98.25 294 ALA B C 1
ATOM 4553 O O . ALA B 1 294 ? -13.188 26.016 9.828 1 98.25 294 ALA B O 1
ATOM 4554 N N . ASP B 1 295 ? -11.992 27.75 9.055 1 97.62 295 ASP B N 1
ATOM 4555 C CA . ASP B 1 295 ? -13.109 28.344 8.312 1 97.62 295 ASP B CA 1
ATOM 4556 C C . ASP B 1 295 ? -13.609 27.391 7.23 1 97.62 295 ASP B C 1
ATOM 4558 O O . ASP B 1 295 ? -14.812 27.234 7.035 1 97.62 295 ASP B O 1
ATOM 4562 N N . PHE B 1 296 ? -12.719 26.797 6.512 1 98.44 296 PHE B N 1
ATOM 4563 C CA . PHE B 1 296 ? -13.047 25.859 5.449 1 98.44 296 PHE B CA 1
ATOM 4564 C C . PHE B 1 296 ? -13.828 24.656 5.996 1 98.44 296 PHE B C 1
ATOM 4566 O O . PHE B 1 296 ? -14.875 24.297 5.457 1 98.44 296 PHE B O 1
ATOM 4573 N N . PHE B 1 297 ? -13.32 24 7.09 1 97.56 297 PHE B N 1
ATOM 4574 C CA . PHE B 1 297 ? -13.945 22.812 7.668 1 97.56 297 PHE B CA 1
ATOM 4575 C C . PHE B 1 297 ? -15.312 23.156 8.242 1 97.56 297 PHE B C 1
ATOM 4577 O O . PHE B 1 297 ? -16.219 22.312 8.273 1 97.56 297 PHE B O 1
ATOM 4584 N N . ARG B 1 298 ? -15.531 24.391 8.664 1 95.31 298 ARG B N 1
ATOM 4585 C CA . ARG B 1 298 ? -16.812 24.812 9.211 1 95.31 298 ARG B CA 1
ATOM 4586 C C . ARG B 1 298 ? -17.875 24.891 8.117 1 95.31 298 ARG B C 1
ATOM 4588 O O . ARG B 1 298 ? -19.062 24.734 8.383 1 95.31 298 ARG B O 1
ATOM 4595 N N . GLN B 1 299 ? -17.5 25.078 6.926 1 91.44 299 GLN B N 1
ATOM 4596 C CA . GLN B 1 299 ? -18.406 25.266 5.805 1 91.44 299 GLN B CA 1
ATOM 4597 C C . GLN B 1 299 ? -18.797 23.938 5.176 1 91.44 299 GLN B C 1
ATOM 4599 O O . GLN B 1 299 ? -19.734 23.875 4.367 1 91.44 299 GLN B O 1
ATOM 4604 N N . VAL B 1 300 ? -18.172 22.922 5.613 1 82.75 300 VAL B N 1
ATOM 4605 C CA . VAL B 1 300 ? -18.422 21.672 4.895 1 82.75 300 VAL B CA 1
ATOM 4606 C C . VAL B 1 300 ? -19 20.641 5.844 1 82.75 300 VAL B C 1
ATOM 4608 O O . VAL B 1 300 ? -18.797 20.703 7.059 1 82.75 300 VAL B O 1
#

InterPro domains:
  IPR002925 Dienelactone hydrolase [PF01738] (14-134)
  IPR029058 Alpha/Beta hydrolase fold [G3DSA:3.40.50.1820] (10-297)
  IPR029058 Alpha/Beta hydrolase fold [SSF53474] (10-299)
  IPR051411 Polyketide transferase af380-like [PTHR47751] (10-299)

Foldseek 3Di:
DDWDWFDDPPWIWIKDKAADPDQDAAFAEEEEAEAVLDAQQFLRVVLCHLLNVLTYTYMRIGQELFFPIHDPPHQADFLVSSLCVSVSVLVVQVVDRRHDLQQYAYEYAACGLLSRLLNCLVDVSHQEYEYELYALLLQCLQQNQLNNRHNVVCVVLVVVCVVQVVCVVVPDDFDWAFPADCDDDPPDDPLSVVVNCCDVHPVGHDPRSPRTHTSVNSVNSNPDGSQPCSLPRVQHQYEYEYEPPESSVVRSVVNQVSNPPRHPRYDYHYDYPDYRCCCRDPCVRVVVVSVVVSVSSVVD/DDWDWFDDPPWIWIKDKAADPDQDAAFAEEEEAEAVLDAQQFLRVVLCHLLNVLTYTYMRIGQELFFPIHDPPHQADFLVSSLCVSVSVLVVQVVDRRHDLQQYAYEYAACGLLSRLLNCLVDVSHQEYEYELYALLLQCLQQNQLNNRHNVVCVVLVVVCVVQVVCVVVPDDFDWAFPADCDDDPPDDPLSVVVNCCDVHPVGHDPRSPRTHTSVNSVNSNPDGSQVCSLPRVQHQYEYEYEPPESSCVRSVVNQVSNPPRHPRYDYDYDYPDYRCCCRDPCVRVVVVSVVVSVSSVVD